Protein AF-0000000079810623 (afdb_homodimer)

Foldseek 3Di:
DPPFDDDPQLVCLQCPQPLLVVDDPVLNVLLQVQKTKDKDAAFAWPDAFQAQLFKKKFWRDAWKWWWDADPVGDIATADIHFRNDIDSCVCLVVVGTHHTTIGGHHTTMMMIHTSVSVVVSVVVDVRVVVSVVVVVVVVVVVVVVVVVCLVQPDLLLLLLVVVLVQCVRQWDADPVDRQKTWRNRQDDLVNSCRNSVHDSVVSVVSVVVCVVVVQWDDDVRTIMGRNNVVSVCRNVDSD/DPPFDDDPQLVCLQCPQPLLVVDDPVLNVLLQVQKTKDKDAAFAWPDAFQAQLFKKKFWRDAWKWWWDADPVGDIATADIHFRNDIDSCPCLVVVGTHHTTIGGHHTTMMMIHTSVSVVVSVVVDVRVVVSVVVVVVVVVVVVVVVVVCLVQPDLLLLLLVVVLVQCVRQWDADPVDRQKTWRNRQDDLVNSCRNSVHDSVVSVVSVVVCVVVVQWDDDVRTIMGRNNVVSVCRNVDSD

Solvent-accessible surface area (backbone atoms only — not comparable to full-atom values): 24388 Å² total; per-residue (Å²): 131,81,66,65,61,72,52,72,68,29,46,48,30,36,54,63,10,71,73,56,54,70,49,54,71,67,59,49,48,55,53,58,69,60,39,46,52,49,77,40,52,56,67,36,80,75,45,49,51,62,35,76,43,54,45,35,36,28,25,25,32,53,24,36,37,33,28,48,66,47,93,80,62,54,65,36,32,76,47,70,42,44,50,22,41,72,47,56,51,46,25,55,50,54,69,48,46,27,86,41,29,29,24,22,44,44,64,18,31,33,40,33,25,43,41,70,56,48,52,50,50,45,73,74,30,68,65,50,48,55,52,48,41,24,52,48,24,48,49,44,52,50,48,52,50,48,50,47,40,72,47,70,49,54,70,62,18,49,49,29,45,50,52,54,52,44,36,74,76,34,45,37,75,33,88,89,43,82,72,26,32,31,33,67,58,76,48,51,67,60,54,52,11,24,55,64,47,48,53,48,67,62,47,51,51,47,49,52,52,36,32,75,67,53,28,32,44,84,46,93,63,25,46,31,39,49,27,67,66,57,34,53,51,41,38,66,48,74,122,130,81,67,64,60,72,51,72,68,30,45,48,30,37,54,64,11,72,71,56,54,69,47,54,71,68,58,49,49,55,53,57,69,60,36,46,53,50,74,38,50,57,67,33,78,75,45,48,52,62,35,76,42,55,43,33,35,28,27,26,32,53,24,35,37,32,28,48,65,46,93,81,60,53,64,36,33,77,48,69,42,42,49,23,41,73,48,57,50,44,25,55,50,53,69,47,46,28,86,42,29,30,26,21,42,45,62,18,32,34,39,33,25,44,42,69,57,49,52,50,49,45,73,73,30,67,66,50,47,54,52,49,40,24,52,48,23,48,49,43,51,50,48,51,52,48,50,48,42,73,47,72,48,55,69,63,19,51,49,30,46,50,52,54,51,44,36,74,74,34,45,37,74,32,88,88,43,82,72,26,34,31,31,67,58,77,45,51,67,61,53,52,10,22,54,66,48,47,52,49,68,60,48,50,51,46,50,51,52,36,32,77,68,52,28,31,43,86,48,94,63,24,46,32,38,48,27,66,66,56,34,52,50,42,38,66,48,75,123

InterPro domains:
  IPR000595 Cyclic nucleotide-binding domain [PF00027] (38-125)
  IPR000595 Cyclic nucleotide-binding domain [PS50042] (19-139)
  IPR000595 Cyclic nucleotide-binding domain [SM00100] (19-140)
  IPR000595 Cyclic nucleotide-binding domain [cd00038] (19-133)
  IPR012318 Crp-type HTH domain [PF13545] (157-234)
  IPR012318 Crp-type HTH domain [PS51063] (153-229)
  IPR012318 Crp-type HTH domain [SM00419] (179-227)
  IPR014710 RmlC-like jelly roll fold [G3DSA:2.60.120.10] (11-145)
  IPR018490 Cyclic nucleotide-binding domain superfamily [SSF51206] (13-150)
  IPR036388 Winged helix-like DNA-binding domain superfamily [G3DSA:1.10.10.10] (155-235)
  IPR036390 Winged helix DNA-binding domain superfamily [SSF46785] (155-236)
  IPR050397 Global Transcriptional Regulators in Environmental Response [PTHR24567] (19-230)

Nearest PDB structures (foldseek):
  4cyd-assembly2_C  TM=9.429E-01  e=1.078E-21  Corynebacterium glutamicum
  4cyd-assembly2_A  TM=9.498E-01  e=2.636E-20  Corynebacterium glutamicum
  3i54-assembly1_A  TM=9.358E-01  e=3.989E-20  Mycobacterium tuberculosis
  4cyd-assembly1_D  TM=9.342E-01  e=3.807E-18  Corynebacterium glutamicum
  3h3z-assembly1_A  TM=6.905E-01  e=2.306E-13  Ruegeria pomeroyi DSS-3

Secondary structure (DSSP, 8-state):
---SS--HHHHHHHHH-HHHHTS-HHHHHHHHHTEEEEEE-TT-EEE-TTS---EEEEEEES-EEEEEE-TT--EEEEEEE-TT-EE--HHHHH-S---SEEEE-SSEEEEEEEHHHHHHHHHH-HHHHHHHHHHHHHHHHHHHHHHHHHHHS-HHHHHHHHHHHHHHHHEEE-SS-TT-EEE-S---HHHHHHHHTS-HHHHHHHHHHHHHTTSEEEETTEEEES-HHHHHHHHH---/---SS--HHHHHHHHH-HHHHTS-HHHHHHHHHTEEEEEE-TT-EEE-TTS---EEEEEEES-EEEEEE-TT--EEEEEEE-TT-EE--HHHHH-S---SEEEE-SSEEEEEEEHHHHHHHHHH-HHHHHHHHHHHHHHHHHHHHHHHHHHHS-HHHHHHHHHHHHHHHHEEE-SS-TT-EEE-S---HHHHHHHHTS-HHHHHHHHHHHHHTTSEEEETTEEEES-HHHHHHHHH---

Sequence (478 aa):
MDDPILTIDEREAINSGRWFSSLSPSLRHDILRCSYVKRFKDGALIAARGDPPEEWIACARGAVRVSSTSISGKQITLTYVEPGIWFGDVAIFDGDRRTHDAYAHGDTTILCVARADFKKILAQHSELYEAMLRLHARRIRQLFGLVEDLNTLPLRSRLAKQLLHLVRSYGVPSLSDGNEVRISLQLAQEELAQLLGASRQRVNQELKAMEREDAIRIEPGGLVIRDRDALMRISEANQMDDPILTIDEREAINSGRWFSSLSPSLRHDILRCSYVKRFKDGALIAARGDPPEEWIACARGAVRVSSTSISGKQITLTYVEPGIWFGDVAIFDGDRRTHDAYAHGDTTILCVARADFKKILAQHSELYEAMLRLHARRIRQLFGLVEDLNTLPLRSRLAKQLLHLVRSYGVPSLSDGNEVRISLQLAQEELAQLLGASRQRVNQELKAMEREDAIRIEPGGLVIRDRDALMRISEANQ

pLDDT: mean 92.79, std 8.14, range [42.75, 98.5]

Organism: NCBI:txid164759

Radius of gyration: 23.59 Å; Cα contacts (8 Å, |Δi|>4): 924; chains: 2; bounding box: 54×75×54 Å

Structure (mmCIF, N/CA/C/O backbone):
data_AF-0000000079810623-model_v1
#
loop_
_entity.id
_entity.type
_entity.pdbx_description
1 polymer 'Crp/Fnr family transcriptional regulator'
#
loop_
_atom_site.group_PDB
_atom_site.id
_atom_site.type_symbol
_atom_site.label_atom_id
_atom_site.label_alt_id
_atom_site.label_comp_id
_atom_site.label_asym_id
_atom_site.label_entity_id
_atom_site.label_seq_id
_atom_site.pdbx_PDB_ins_code
_atom_site.Cartn_x
_atom_site.Cartn_y
_atom_site.Cartn_z
_atom_site.occupancy
_atom_site.B_iso_or_equiv
_atom_site.auth_seq_id
_atom_site.auth_comp_id
_atom_site.auth_asym_id
_atom_site.auth_atom_id
_atom_site.pdbx_PDB_model_num
ATOM 1 N N . MET A 1 1 ? -6.605 24.266 29.266 1 42.75 1 MET A N 1
ATOM 2 C CA . MET A 1 1 ? -7.617 23.266 28.969 1 42.75 1 MET A CA 1
ATOM 3 C C . MET A 1 1 ? -7.965 23.25 27.484 1 42.75 1 MET A C 1
ATOM 5 O O . MET A 1 1 ? -8.43 24.25 26.953 1 42.75 1 MET A O 1
ATOM 9 N N . ASP A 1 2 ? -7.426 22.344 26.594 1 59.91 2 ASP A N 1
ATOM 10 C CA . ASP A 1 2 ? -7.484 22.484 25.141 1 59.91 2 ASP A CA 1
ATOM 11 C C . ASP A 1 2 ? -8.922 22.469 24.656 1 59.91 2 ASP A C 1
ATOM 13 O O . ASP A 1 2 ? -9.766 21.75 25.203 1 59.91 2 ASP A O 1
ATOM 17 N N . ASP A 1 3 ? -9.328 23.531 24.094 1 68.31 3 ASP A N 1
ATOM 18 C CA . ASP A 1 3 ? -10.68 23.703 23.562 1 68.31 3 ASP A CA 1
ATOM 19 C C . ASP A 1 3 ? -11.18 22.438 22.891 1 68.31 3 ASP A C 1
ATOM 21 O O . ASP A 1 3 ? -10.516 21.906 22 1 68.31 3 ASP A O 1
ATOM 25 N N . PRO A 1 4 ? -12.219 21.922 23.453 1 82.19 4 PRO A N 1
ATOM 26 C CA . PRO A 1 4 ? -12.75 20.641 22.969 1 82.19 4 PRO A CA 1
ATOM 27 C C . PRO A 1 4 ? -13.406 20.766 21.594 1 82.19 4 PRO A C 1
ATOM 29 O O . PRO A 1 4 ? -13.836 19.75 21.031 1 82.19 4 PRO A O 1
ATOM 32 N N . ILE A 1 5 ? -13.406 22.031 21.094 1 90.44 5 ILE A N 1
ATOM 33 C CA . ILE A 1 5 ? -14.094 22.219 19.828 1 90.44 5 ILE A CA 1
ATOM 34 C C . ILE A 1 5 ? -13.102 22.703 18.766 1 90.44 5 ILE A C 1
ATOM 36 O O . ILE A 1 5 ? -12.133 23.391 19.094 1 90.44 5 ILE A O 1
ATOM 40 N N . LEU A 1 6 ? -13.344 22.422 17.578 1 95.62 6 LEU A N 1
ATOM 41 C CA . LEU A 1 6 ? -12.516 22.875 16.469 1 95.62 6 LEU A CA 1
ATOM 42 C C . LEU A 1 6 ? -12.672 24.375 16.266 1 95.62 6 LEU A C 1
ATOM 44 O O . LEU A 1 6 ? -13.781 24.906 16.375 1 95.62 6 LEU A O 1
ATOM 48 N N . THR A 1 7 ? -11.586 25.062 16.047 1 96.38 7 THR A N 1
ATOM 49 C CA . THR A 1 7 ? -11.703 26.422 15.539 1 96.38 7 THR A CA 1
ATOM 50 C C . THR A 1 7 ? -12.359 26.438 14.164 1 96.38 7 THR A C 1
ATOM 52 O O . THR A 1 7 ? -12.547 25.375 13.547 1 96.38 7 THR A O 1
ATOM 55 N N . ILE A 1 8 ? -12.797 27.578 13.711 1 96.12 8 ILE A N 1
ATOM 56 C CA . ILE A 1 8 ? -13.445 27.734 12.406 1 96.12 8 ILE A CA 1
ATOM 57 C C . ILE A 1 8 ? -12.523 27.203 11.312 1 96.12 8 ILE A C 1
ATOM 59 O O . ILE A 1 8 ? -12.961 26.453 10.43 1 96.12 8 ILE A O 1
ATOM 63 N N . ASP A 1 9 ? -11.203 27.547 11.375 1 96.38 9 ASP A N 1
ATOM 64 C CA . ASP A 1 9 ? -10.227 27.125 10.375 1 96.38 9 ASP A CA 1
ATOM 6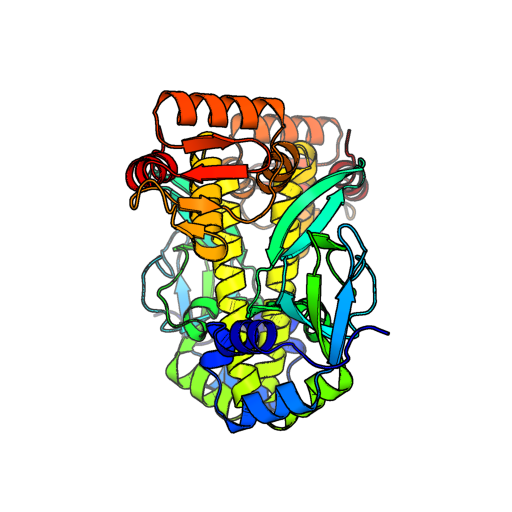5 C C . ASP A 1 9 ? -10.039 25.609 10.406 1 96.38 9 ASP A C 1
ATOM 67 O O . ASP A 1 9 ? -9.914 24.969 9.352 1 96.38 9 ASP A O 1
ATOM 71 N N . GLU A 1 10 ? -9.984 25.062 11.555 1 97.19 10 GLU A N 1
ATOM 72 C CA . GLU A 1 10 ? -9.828 23.609 11.711 1 97.19 10 GLU A CA 1
ATOM 73 C C . GLU A 1 10 ? -11.031 22.859 11.141 1 97.19 10 GLU A C 1
ATOM 75 O O . GLU A 1 10 ? -10.867 21.859 10.453 1 97.19 10 GLU A O 1
ATOM 80 N N . ARG A 1 11 ? -12.195 23.359 11.461 1 97.25 11 ARG A N 1
ATOM 81 C CA . ARG A 1 11 ? -13.422 22.781 10.938 1 97.25 11 ARG A CA 1
ATOM 82 C C . ARG A 1 11 ? -13.469 22.859 9.414 1 97.25 11 ARG A C 1
ATOM 84 O O . ARG A 1 11 ? -13.891 21.922 8.75 1 97.25 11 ARG A O 1
ATOM 91 N N . GLU A 1 12 ? -13.117 24 8.906 1 97.25 12 GLU A N 1
ATOM 92 C CA . GLU A 1 12 ? -13.078 24.172 7.457 1 97.25 12 GLU A CA 1
ATOM 93 C C . GLU A 1 12 ? -12.102 23.203 6.805 1 97.25 12 GLU A C 1
ATOM 95 O O . GLU A 1 12 ? -12.383 22.672 5.727 1 97.25 12 GLU A O 1
ATOM 100 N N . ALA A 1 13 ? -10.961 22.969 7.422 1 96.44 13 ALA A N 1
ATOM 101 C CA . ALA A 1 13 ? -9.992 22 6.91 1 96.44 13 ALA A CA 1
ATOM 102 C C . ALA A 1 13 ? -10.602 20.609 6.812 1 96.44 13 ALA A C 1
ATOM 104 O O . ALA A 1 13 ? -10.43 19.922 5.805 1 96.44 13 ALA A O 1
ATOM 105 N N . ILE A 1 14 ? -11.352 20.219 7.844 1 97.69 14 ILE A N 1
ATOM 106 C CA . ILE A 1 14 ? -12 18.906 7.859 1 97.69 14 ILE A CA 1
ATOM 107 C C . ILE A 1 14 ? -13.062 18.844 6.762 1 97.69 14 ILE A C 1
ATOM 109 O O . ILE A 1 14 ? -13.086 17.906 5.961 1 97.69 14 ILE A O 1
ATOM 113 N N . ASN A 1 15 ? -13.883 19.891 6.672 1 97.69 15 ASN A N 1
ATOM 114 C CA . ASN A 1 15 ? -15.016 19.922 5.758 1 97.69 15 ASN A CA 1
ATOM 115 C C . ASN A 1 15 ? -14.562 19.969 4.305 1 97.69 15 ASN A C 1
ATOM 117 O O . ASN A 1 15 ? -15.25 19.453 3.416 1 97.69 15 ASN A O 1
ATOM 121 N N . SER A 1 16 ? -13.43 20.531 4.109 1 96.19 16 SER A N 1
ATOM 122 C CA . SER A 1 16 ? -12.961 20.734 2.742 1 96.19 16 SER A CA 1
ATOM 123 C C . SER A 1 16 ? -12.125 19.562 2.256 1 96.19 16 SER A C 1
ATOM 125 O O . SER A 1 16 ? -11.758 19.5 1.082 1 96.19 16 SER A O 1
ATOM 127 N N . GLY A 1 17 ? -11.805 18.625 3.189 1 95.75 17 GLY A N 1
ATOM 128 C CA . GLY A 1 17 ? -11.078 17.453 2.744 1 95.75 17 GLY A CA 1
ATOM 129 C C . GLY A 1 17 ? -11.789 16.703 1.637 1 95.75 17 GLY A C 1
ATOM 130 O O . GLY A 1 17 ? -13 16.469 1.71 1 95.75 17 GLY A O 1
ATOM 131 N N . ARG A 1 18 ? -11.055 16.297 0.661 1 94.44 18 ARG A N 1
ATOM 132 C CA . ARG A 1 18 ? -11.625 15.727 -0.554 1 94.44 18 ARG A CA 1
ATOM 133 C C . ARG A 1 18 ? -12.516 14.523 -0.231 1 94.44 18 ARG A C 1
ATOM 135 O O . ARG A 1 18 ? -13.641 14.43 -0.728 1 94.44 18 ARG A O 1
ATOM 142 N N . TRP A 1 19 ? -12.031 13.641 0.556 1 97 19 TRP A N 1
ATOM 143 C CA . TRP A 1 19 ? -12.789 12.453 0.917 1 97 19 TRP A CA 1
ATOM 144 C C . TRP A 1 19 ? -14.016 12.82 1.742 1 97 19 TRP A C 1
ATOM 146 O O . TRP A 1 19 ? -15.133 12.398 1.428 1 97 19 TRP A O 1
ATOM 156 N N . PHE A 1 20 ? -13.867 13.641 2.779 1 98.19 20 PHE A N 1
ATOM 157 C CA . PHE A 1 20 ? -14.938 13.977 3.711 1 98.19 20 PHE A CA 1
ATOM 158 C C . PHE A 1 20 ? -16.047 14.766 3.008 1 98.19 20 PHE A C 1
ATOM 160 O O . PHE A 1 20 ? -17.234 14.516 3.238 1 98.19 20 PHE A O 1
ATOM 167 N N . SER A 1 21 ? -15.648 15.68 2.119 1 97.88 21 SER A N 1
ATOM 168 C CA . SER A 1 21 ? -16.609 16.531 1.428 1 97.88 21 SER A CA 1
ATOM 169 C C . SER A 1 21 ? -17.438 15.727 0.434 1 97.88 21 SER A C 1
ATOM 171 O O . SER A 1 21 ? -18.484 16.203 -0.042 1 97.88 21 SER A O 1
ATOM 173 N N . SER 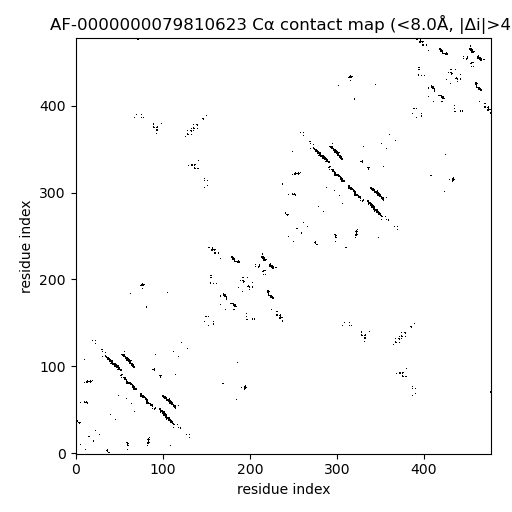A 1 22 ? -16.969 14.539 0.065 1 97.5 22 SER A N 1
ATOM 174 C CA . SER A 1 22 ? -17.688 13.703 -0.888 1 97.5 22 SER A CA 1
ATOM 175 C C . SER A 1 22 ? -18.812 12.922 -0.204 1 97.5 22 SER A C 1
ATOM 177 O O . SER A 1 22 ? -19.656 12.328 -0.873 1 97.5 22 SER A O 1
ATOM 179 N N . LEU A 1 23 ? -18.875 12.867 1.112 1 98.19 23 LEU A N 1
ATOM 180 C CA . LEU A 1 23 ? -19.859 12.102 1.866 1 98.19 23 LEU A CA 1
ATOM 181 C C . LEU A 1 23 ? -21.188 12.844 1.938 1 98.19 23 LEU A C 1
ATOM 183 O O . LEU A 1 23 ? -21.219 14.07 1.818 1 98.19 23 LEU A O 1
ATOM 187 N N . SER A 1 24 ? -22.266 12.156 2.119 1 98.31 24 SER A N 1
ATOM 188 C CA . SER A 1 24 ? -23.578 12.773 2.291 1 98.31 24 SER A CA 1
ATOM 189 C C . SER A 1 24 ? -23.609 13.633 3.547 1 98.31 24 SER A C 1
ATOM 191 O O . SER A 1 24 ? -22.891 13.375 4.512 1 98.31 24 SER A O 1
ATOM 193 N N . PRO A 1 25 ? -24.469 14.648 3.553 1 97.88 25 PRO A N 1
ATOM 194 C CA . PRO A 1 25 ? -24.594 15.516 4.727 1 97.88 25 PRO A CA 1
ATOM 195 C C . PRO A 1 25 ? -24.953 14.742 5.996 1 97.88 25 PRO A C 1
ATOM 197 O O . PRO A 1 25 ? -24.438 15.047 7.074 1 97.88 25 PRO A O 1
ATOM 200 N N . SER A 1 26 ? -25.766 13.75 5.895 1 98.12 26 SER A N 1
ATOM 201 C CA . SER A 1 26 ? -26.172 12.961 7.051 1 98.12 26 SER A CA 1
ATOM 202 C C . SER A 1 26 ? -25 12.195 7.645 1 98.12 26 SER A C 1
ATOM 204 O O . SER A 1 26 ? -24.812 12.164 8.859 1 98.12 26 SER A O 1
ATOM 206 N N . LEU A 1 27 ? -24.219 11.562 6.82 1 98.38 27 LEU A N 1
ATOM 207 C CA . LEU A 1 27 ? -23.047 10.812 7.281 1 98.38 27 LEU A CA 1
ATOM 208 C C . LEU A 1 27 ? -22.016 11.75 7.902 1 98.38 27 LEU A C 1
ATOM 210 O O . LEU A 1 27 ? -21.484 11.469 8.984 1 98.38 27 LEU A O 1
ATOM 214 N N . ARG A 1 28 ? -21.719 12.914 7.25 1 98.31 28 ARG A N 1
ATOM 215 C CA . ARG A 1 28 ? -20.781 13.891 7.805 1 98.31 28 ARG A CA 1
ATOM 216 C C . ARG A 1 28 ? -21.234 14.352 9.188 1 98.31 28 ARG A C 1
ATOM 218 O O . ARG A 1 28 ? -20.422 14.469 10.102 1 98.31 28 ARG A O 1
ATOM 225 N N . HIS A 1 29 ? -22.531 14.594 9.258 1 97.69 29 HIS A N 1
ATOM 226 C CA . HIS A 1 29 ? -23.094 15.031 10.531 1 97.69 29 HIS A CA 1
ATOM 227 C C . HIS A 1 29 ? -22.859 13.992 11.625 1 97.69 29 HIS A C 1
ATOM 229 O O . HIS A 1 29 ? -22.422 14.328 12.719 1 97.69 29 HIS A O 1
ATOM 235 N N . ASP A 1 30 ? -23.109 12.719 11.391 1 98.12 30 ASP A N 1
ATOM 236 C CA . ASP A 1 30 ? -22.969 11.664 12.383 1 98.12 30 ASP A CA 1
ATOM 237 C C . ASP A 1 30 ? -21.516 11.461 12.773 1 98.12 30 ASP A C 1
ATOM 239 O O . ASP A 1 30 ? -21.203 11.211 13.945 1 98.12 30 ASP A O 1
ATOM 243 N N . ILE A 1 31 ? -20.594 11.586 11.797 1 98.31 31 ILE A N 1
ATOM 244 C CA . ILE A 1 31 ? -19.172 11.461 12.094 1 98.31 31 ILE A CA 1
ATOM 245 C C . ILE A 1 31 ? -18.75 12.578 13.039 1 98.31 31 ILE A C 1
ATOM 247 O O . ILE A 1 31 ? -18.125 12.328 14.07 1 98.31 31 ILE A O 1
ATOM 251 N N . LEU A 1 32 ? -19.109 13.789 12.695 1 97.56 32 LEU A N 1
ATOM 252 C CA . LEU A 1 32 ? -18.703 14.938 13.492 1 97.56 32 LEU A CA 1
ATOM 253 C C . LEU A 1 32 ? -19.344 14.898 14.875 1 97.56 32 LEU A C 1
ATOM 255 O O . LEU A 1 32 ? -18.719 15.266 15.875 1 97.56 32 LEU A O 1
ATOM 259 N N . ARG A 1 33 ? -20.562 14.453 14.914 1 96.69 33 ARG A N 1
ATOM 260 C CA . ARG A 1 33 ? -21.281 14.367 16.172 1 96.69 33 ARG A CA 1
ATOM 261 C C . ARG A 1 33 ? -20.578 13.422 17.141 1 96.69 33 ARG A C 1
ATOM 263 O O . ARG A 1 33 ? -20.562 13.656 18.359 1 96.69 33 ARG A O 1
ATOM 270 N N . CYS A 1 34 ? -19.953 12.375 16.688 1 97.12 34 CYS A N 1
ATOM 271 C CA . CYS A 1 34 ? -19.312 11.352 17.516 1 97.12 34 CYS A CA 1
ATOM 272 C C . CYS A 1 34 ? -17.844 11.672 17.734 1 97.12 34 CYS A C 1
ATOM 274 O O . CYS A 1 34 ? -17.125 10.914 18.391 1 97.12 34 CYS A O 1
ATOM 276 N N . SER A 1 35 ? -17.391 12.758 17.156 1 97.75 35 SER A N 1
ATOM 277 C CA . SER A 1 35 ? -15.961 13.055 17.188 1 97.75 35 SER A CA 1
ATOM 278 C C . SER A 1 35 ? -15.602 13.914 18.391 1 97.75 35 SER A C 1
ATOM 280 O O . SER A 1 35 ? -16.469 14.562 18.984 1 97.75 35 SER A O 1
ATOM 282 N N . TYR A 1 36 ? -14.344 13.922 18.797 1 98.12 36 TYR A N 1
ATOM 283 C CA . TYR A 1 36 ? -13.789 14.805 19.828 1 98.12 36 TYR A CA 1
ATOM 284 C C . TYR A 1 3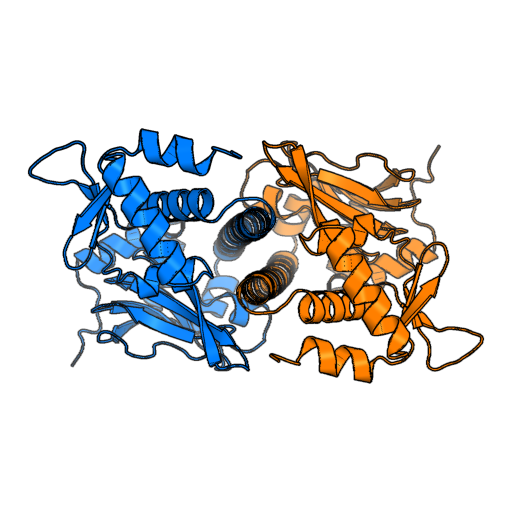6 ? -12.391 15.273 19.453 1 98.12 36 TYR A C 1
ATOM 286 O O . TYR A 1 36 ? -11.727 14.648 18.609 1 98.12 36 TYR A O 1
ATOM 294 N N . VAL A 1 37 ? -11.953 16.375 20.078 1 98.25 37 VAL A N 1
ATOM 295 C CA . VAL A 1 37 ? -10.75 17.078 19.625 1 98.25 37 VAL A CA 1
ATOM 296 C C . VAL A 1 37 ? -9.602 16.797 20.594 1 98.25 37 VAL A C 1
ATOM 298 O O . VAL A 1 37 ? -9.789 16.766 21.812 1 98.25 37 VAL A O 1
ATOM 301 N N . LYS A 1 38 ? -8.422 16.516 20.047 1 98.25 38 LYS A N 1
ATOM 302 C CA . LYS A 1 38 ? -7.164 16.469 20.781 1 98.25 38 LYS A CA 1
ATOM 303 C C . LYS A 1 38 ? -6.125 17.406 20.172 1 98.25 38 LYS A C 1
ATOM 305 O O . LYS A 1 38 ? -6.078 17.578 18.953 1 98.25 38 LYS A O 1
ATOM 310 N N . ARG A 1 39 ? -5.344 18.016 20.984 1 98.25 39 ARG A N 1
ATOM 311 C CA . ARG A 1 39 ? -4.301 18.922 20.531 1 98.25 39 ARG A CA 1
ATOM 312 C C . ARG A 1 39 ? -2.938 18.516 21.078 1 98.25 39 ARG A C 1
ATOM 314 O O . ARG A 1 39 ? -2.83 18.062 22.219 1 98.25 39 ARG A O 1
ATOM 321 N N . PHE A 1 40 ? -1.943 18.641 20.281 1 98.06 40 PHE A N 1
ATOM 322 C CA . PHE A 1 40 ? -0.584 18.219 20.594 1 98.06 40 PHE A CA 1
ATOM 323 C C . PHE A 1 40 ? 0.421 19.312 20.234 1 98.06 40 PHE A C 1
ATOM 325 O O . PHE A 1 40 ? 0.273 19.984 19.219 1 98.06 40 PHE A O 1
ATOM 332 N N . LYS A 1 41 ? 1.408 19.406 21.062 1 97.75 41 LYS A N 1
ATOM 333 C CA . LYS A 1 41 ? 2.547 20.25 20.719 1 97.75 41 LYS A CA 1
ATOM 334 C C . LYS A 1 41 ? 3.479 19.547 19.734 1 97.75 41 LYS A C 1
ATOM 336 O O . LYS A 1 41 ? 3.42 18.328 19.594 1 97.75 41 LYS A O 1
ATOM 341 N N . ASP A 1 42 ? 4.301 20.281 19.172 1 96.19 42 ASP A N 1
ATOM 342 C CA . ASP A 1 42 ? 5.277 19.734 18.234 1 96.19 42 ASP A CA 1
ATOM 343 C C . ASP A 1 42 ? 6.074 18.594 18.859 1 96.19 42 ASP A C 1
ATOM 345 O O . ASP A 1 42 ? 6.52 18.703 20 1 96.19 42 ASP A O 1
ATOM 349 N N . GLY A 1 43 ? 6.121 17.562 18.062 1 95.75 43 GLY A N 1
ATOM 350 C CA . GLY A 1 43 ? 6.973 16.469 18.469 1 95.75 43 GLY A CA 1
ATOM 351 C C . GLY A 1 43 ? 6.273 15.477 19.391 1 95.75 43 GLY A C 1
ATOM 352 O O . GLY A 1 43 ? 6.793 14.391 19.656 1 95.75 43 GLY A O 1
ATOM 353 N N . ALA A 1 44 ? 5.105 15.812 19.859 1 98.06 44 ALA A N 1
ATOM 354 C CA . ALA A 1 44 ? 4.391 14.938 20.781 1 98.06 44 ALA A CA 1
ATOM 355 C C . ALA A 1 44 ? 3.922 13.664 20.078 1 98.06 44 ALA A C 1
ATOM 357 O O . ALA A 1 44 ? 3.523 13.695 18.922 1 98.06 44 ALA A O 1
ATOM 358 N N . LEU A 1 45 ? 3.891 12.555 20.812 1 98.06 45 LEU A N 1
ATOM 359 C CA . LEU A 1 45 ? 3.398 11.273 20.312 1 98.06 45 LEU A CA 1
ATOM 360 C C . LEU A 1 45 ? 1.873 11.25 20.312 1 98.06 45 LEU A C 1
ATOM 362 O O . LEU A 1 45 ? 1.237 11.477 21.344 1 98.06 45 LEU A O 1
ATOM 366 N N . ILE A 1 46 ? 1.337 11.016 19.188 1 98.06 46 ILE A N 1
ATOM 367 C CA . ILE A 1 46 ? -0.109 10.914 19.016 1 98.06 46 ILE A CA 1
ATOM 368 C C . ILE A 1 46 ? -0.545 9.461 19.188 1 98.06 46 ILE A C 1
ATOM 370 O O . ILE A 1 46 ? -1.548 9.18 19.859 1 98.06 46 ILE A O 1
ATOM 374 N N . ALA A 1 47 ? 0.148 8.547 18.578 1 97.5 47 ALA A N 1
ATOM 375 C CA . ALA A 1 47 ? -0.077 7.105 18.656 1 97.5 47 ALA A CA 1
ATOM 376 C C . ALA A 1 47 ? 1.218 6.332 18.406 1 97.5 47 ALA A C 1
ATOM 378 O O . ALA A 1 47 ? 2.068 6.766 17.625 1 97.5 47 ALA A O 1
ATOM 379 N N . ALA A 1 48 ? 1.314 5.176 19.047 1 97 48 ALA A N 1
ATOM 380 C CA . ALA A 1 48 ? 2.531 4.375 18.906 1 97 48 ALA A CA 1
ATOM 381 C C . ALA A 1 48 ? 2.258 3.086 18.141 1 97 48 ALA A C 1
ATOM 383 O O . ALA A 1 48 ? 1.194 2.479 18.297 1 97 48 ALA A O 1
ATOM 384 N N . ARG A 1 49 ? 3.234 2.756 17.391 1 95.19 49 ARG A N 1
ATOM 385 C CA . ARG A 1 49 ? 3.195 1.41 16.828 1 95.19 49 ARG A CA 1
ATOM 386 C C . ARG A 1 49 ? 2.955 0.37 17.906 1 95.19 49 ARG A C 1
ATOM 388 O O . ARG A 1 49 ? 3.568 0.429 18.984 1 95.19 49 ARG A O 1
ATOM 395 N N . GLY A 1 50 ? 2.035 -0.573 17.594 1 96.5 50 GLY A N 1
ATOM 396 C CA . GLY A 1 50 ? 1.758 -1.625 18.562 1 96.5 50 GLY A CA 1
ATOM 397 C C . GLY A 1 50 ? 0.588 -1.308 19.469 1 96.5 50 GLY A C 1
ATOM 398 O O . GLY A 1 50 ? 0.059 -2.195 20.141 1 96.5 50 GLY A O 1
ATOM 399 N N . ASP A 1 51 ? 0.198 -0.079 19.578 1 97.12 51 ASP A N 1
ATOM 400 C CA . ASP A 1 51 ? -0.973 0.297 20.359 1 97.12 51 ASP A CA 1
ATOM 401 C C . ASP A 1 51 ? -2.242 -0.335 19.797 1 97.12 51 ASP A C 1
ATOM 403 O O . ASP A 1 51 ? -2.326 -0.604 18.594 1 97.12 51 ASP A O 1
ATOM 407 N N . PRO A 1 52 ? -3.234 -0.625 20.672 1 97.81 52 PRO A N 1
ATOM 408 C CA . PRO A 1 52 ? -4.555 -0.955 20.125 1 97.81 52 PRO A CA 1
ATOM 409 C C . PRO A 1 52 ? -5.168 0.197 19.328 1 97.81 52 PRO A C 1
ATOM 411 O O . PRO A 1 52 ? -5.008 1.362 19.703 1 97.81 52 PRO A O 1
ATOM 414 N N . PRO A 1 53 ? -5.793 -0.104 18.25 1 97.19 53 PRO A N 1
ATOM 415 C CA . PRO A 1 53 ? -6.406 0.942 17.422 1 97.19 53 PRO A CA 1
ATOM 416 C C . PRO A 1 53 ? -7.719 1.456 18.016 1 97.19 53 PRO A C 1
ATOM 418 O O . PRO A 1 53 ? -8.797 1.138 17.5 1 97.19 53 PRO A O 1
ATOM 421 N N . GLU A 1 54 ? -7.738 2.363 18.891 1 97.69 54 GLU A N 1
ATOM 422 C CA . GLU A 1 54 ? -8.914 2.768 19.656 1 97.69 54 GLU A CA 1
ATOM 423 C C . GLU A 1 54 ? -9.594 3.982 19.016 1 97.69 54 GLU A C 1
ATOM 425 O O . GLU A 1 54 ? -10.719 4.328 19.375 1 97.69 54 GLU A O 1
ATOM 430 N N . GLU A 1 55 ? -8.883 4.594 18.094 1 97.69 55 GLU A N 1
ATOM 431 C CA . GLU A 1 55 ? -9.43 5.82 17.516 1 97.69 55 GLU A CA 1
ATOM 432 C C . GLU A 1 55 ? -9.203 5.883 16.016 1 97.69 55 GLU A C 1
ATOM 434 O O . GLU A 1 55 ? -8.148 5.477 15.523 1 97.69 55 GLU A O 1
ATOM 439 N N . TRP A 1 56 ? -10.219 6.277 15.289 1 98.44 56 TRP A N 1
ATOM 440 C CA . TRP A 1 56 ? -10.117 6.797 13.93 1 98.44 56 TRP A CA 1
ATOM 441 C C . TRP A 1 56 ? -9.836 8.297 13.938 1 98.44 56 TRP A C 1
ATOM 443 O O . TRP A 1 56 ? -10.43 9.039 14.727 1 98.44 56 TRP A O 1
ATOM 453 N N . ILE A 1 57 ? -8.906 8.773 13.109 1 98.44 57 ILE A N 1
ATOM 454 C CA . ILE A 1 57 ? -8.344 10.094 13.359 1 98.44 57 ILE A CA 1
ATOM 455 C C . ILE A 1 57 ? -8.359 10.914 12.078 1 98.44 57 ILE A C 1
ATOM 457 O O . ILE A 1 57 ? -8.156 10.383 10.984 1 98.44 57 ILE A O 1
ATOM 461 N N . ALA A 1 58 ? -8.547 12.172 12.203 1 98.5 58 ALA A N 1
ATOM 462 C CA . ALA A 1 58 ? -8.344 13.141 11.125 1 98.5 58 ALA A CA 1
ATOM 463 C C . ALA A 1 58 ? -7.465 14.297 11.594 1 98.5 58 ALA A C 1
ATOM 465 O O . ALA A 1 58 ? -7.594 14.766 12.727 1 98.5 58 ALA A O 1
ATOM 466 N N . CYS A 1 59 ? -6.617 14.727 10.734 1 98.44 59 CYS A N 1
ATOM 467 C CA . CYS A 1 59 ? -5.836 15.922 11.039 1 98.44 59 CYS A CA 1
ATOM 468 C C . CYS A 1 59 ? -6.633 17.188 10.75 1 98.44 59 CYS A C 1
ATOM 470 O O . CYS A 1 59 ? -7.195 17.344 9.664 1 98.44 59 CYS A O 1
ATOM 472 N N . ALA A 1 60 ? -6.676 18.062 11.68 1 98.12 60 ALA A N 1
ATOM 473 C CA . ALA A 1 60 ? -7.441 19.297 11.508 1 98.12 60 ALA A CA 1
ATOM 474 C C . ALA A 1 60 ? -6.52 20.5 11.367 1 98.12 60 ALA A C 1
ATOM 476 O O . ALA A 1 60 ? -6.898 21.516 10.766 1 98.12 60 ALA A O 1
ATOM 477 N N . ARG A 1 61 ? -5.383 20.422 11.922 1 96.88 61 ARG A N 1
ATOM 478 C CA . ARG A 1 61 ? -4.363 21.469 11.883 1 96.88 61 ARG A CA 1
ATOM 479 C C . ARG A 1 61 ? -2.967 20.875 12.055 1 96.88 61 ARG A C 1
ATOM 481 O O . ARG A 1 61 ? -2.787 19.906 12.789 1 96.88 61 ARG A O 1
ATOM 488 N N . GLY A 1 62 ? -1.987 21.641 11.438 1 95.88 62 GLY A N 1
ATOM 489 C CA . GLY A 1 62 ? -0.625 21.141 11.531 1 95.88 62 GLY A CA 1
ATOM 490 C C . GLY A 1 62 ? -0.355 19.969 10.609 1 95.88 62 GLY A C 1
ATOM 491 O O . GLY A 1 62 ? -0.69 20.016 9.422 1 95.88 62 GLY A O 1
ATOM 492 N N . ALA A 1 63 ? 0.343 18.953 11.148 1 96.62 63 ALA A N 1
ATOM 493 C CA . ALA A 1 63 ? 0.647 17.75 10.398 1 96.62 63 ALA A CA 1
ATOM 494 C C . ALA A 1 63 ? 0.953 16.578 11.336 1 96.62 63 ALA A C 1
ATOM 496 O O . ALA A 1 63 ? 1.398 16.781 12.469 1 96.62 63 ALA A O 1
ATOM 497 N N . VAL A 1 64 ? 0.623 15.484 10.898 1 97.56 64 VAL A N 1
ATOM 498 C CA . VAL A 1 64 ? 0.978 14.273 11.625 1 97.56 64 VAL A CA 1
ATOM 499 C C . VAL A 1 64 ? 2.047 13.5 10.852 1 97.56 64 VAL A C 1
ATOM 501 O O . VAL A 1 64 ? 1.832 13.109 9.703 1 97.56 64 VAL A O 1
ATOM 504 N N . ARG A 1 65 ? 3.174 13.312 11.461 1 96.19 65 ARG A N 1
ATOM 505 C CA . ARG A 1 65 ? 4.242 12.516 10.859 1 96.19 65 ARG A CA 1
ATOM 506 C C . ARG A 1 65 ? 4.059 11.031 11.172 1 96.19 65 ARG A C 1
ATOM 508 O O . ARG A 1 65 ? 4.074 10.633 12.344 1 96.19 65 ARG A O 1
ATOM 515 N N . VAL A 1 66 ? 3.863 10.273 10.164 1 96.38 66 VAL A N 1
ATOM 516 C CA . VAL A 1 66 ? 3.779 8.82 10.289 1 96.38 66 VAL A CA 1
ATOM 517 C C . VAL A 1 66 ? 5.145 8.195 10.008 1 96.38 66 VAL A C 1
ATOM 519 O O . VAL A 1 66 ? 5.695 8.367 8.914 1 96.38 66 VAL A O 1
ATOM 522 N N . SER A 1 67 ? 5.648 7.449 10.977 1 95.06 67 SER A N 1
ATOM 523 C CA . SER A 1 67 ? 7.023 6.984 10.844 1 95.06 67 SER A CA 1
ATOM 524 C C . SER A 1 67 ? 7.191 5.59 11.438 1 95.06 67 SER A C 1
ATOM 526 O O . SER A 1 67 ? 6.285 5.074 12.094 1 95.06 67 SER A O 1
ATOM 528 N N . SER A 1 68 ? 8.242 5.012 11.062 1 91.31 68 SER A N 1
ATOM 529 C CA . SER A 1 68 ? 8.664 3.721 11.594 1 91.31 68 SER A CA 1
ATOM 530 C C . SER A 1 68 ? 10.156 3.719 11.914 1 91.31 68 SER A C 1
ATOM 532 O O . SER A 1 68 ? 10.922 4.5 11.336 1 91.31 68 SER A O 1
ATOM 534 N N . THR A 1 69 ? 10.469 2.939 12.898 1 85.12 69 THR A N 1
ATOM 535 C CA . THR A 1 69 ? 11.867 2.732 13.258 1 85.12 69 THR A CA 1
ATOM 536 C C . THR A 1 69 ? 12.266 1.271 13.07 1 85.12 69 THR A C 1
ATOM 538 O O . THR A 1 69 ? 11.578 0.37 13.555 1 85.12 69 THR A O 1
ATOM 541 N N . SER A 1 70 ? 13.312 1.068 12.32 1 78.12 70 SER A N 1
ATOM 542 C CA . SER A 1 70 ? 13.789 -0.293 12.102 1 78.12 70 SER A CA 1
ATOM 543 C C . SER A 1 70 ? 14.422 -0.87 13.367 1 78.12 70 SER A C 1
ATOM 545 O O . SER A 1 70 ? 14.602 -0.158 14.352 1 78.12 70 SER A O 1
ATOM 547 N N . ILE A 1 71 ? 14.766 -2.137 13.25 1 73.19 71 ILE A N 1
ATOM 548 C CA . ILE A 1 71 ? 15.422 -2.824 14.359 1 73.19 71 ILE A CA 1
ATOM 549 C C . ILE A 1 71 ? 16.797 -2.209 14.602 1 73.19 71 ILE A C 1
ATOM 551 O O . ILE A 1 71 ? 17.234 -2.107 15.75 1 73.19 71 ILE A O 1
ATOM 555 N N . SER A 1 72 ? 17.422 -1.755 13.555 1 75.56 72 SER A N 1
ATOM 556 C CA . SER A 1 72 ? 18.75 -1.156 13.664 1 75.56 72 SER A CA 1
ATOM 557 C C . SER A 1 72 ? 18.672 0.267 14.211 1 75.56 72 SER A C 1
ATOM 559 O O . SER A 1 72 ? 19.703 0.897 14.469 1 75.56 72 SER A O 1
ATOM 561 N N . GLY A 1 73 ? 17.438 0.785 14.328 1 79.25 73 GLY A N 1
ATOM 562 C CA . GLY A 1 73 ? 17.266 2.121 14.875 1 79.25 73 GLY A CA 1
ATOM 563 C C . GLY A 1 73 ? 17.094 3.182 13.805 1 79.25 73 GLY A C 1
ATOM 564 O O . GLY A 1 73 ? 16.891 4.359 14.117 1 79.25 73 GLY A O 1
ATOM 565 N N . LYS A 1 74 ? 17.172 2.719 12.609 1 81.25 74 LYS A N 1
ATOM 566 C CA . LYS A 1 74 ? 16.969 3.676 11.523 1 81.25 74 LYS A CA 1
ATOM 567 C C . LYS A 1 74 ? 15.508 4.105 11.445 1 81.25 74 LYS A C 1
ATOM 569 O O . LYS A 1 74 ? 14.609 3.266 11.398 1 81.25 74 LYS A O 1
ATOM 574 N N . GLN A 1 75 ? 15.336 5.461 11.469 1 84.19 75 GLN A N 1
ATOM 575 C CA . GLN A 1 75 ? 13.984 6.004 11.398 1 84.19 75 GLN A CA 1
ATOM 576 C C . GLN A 1 75 ? 13.617 6.371 9.961 1 84.19 75 GLN A C 1
ATOM 578 O O . GLN A 1 75 ? 14.438 6.922 9.227 1 84.19 75 GLN A O 1
ATOM 583 N N . ILE A 1 76 ? 12.438 6.008 9.594 1 89.94 76 ILE A N 1
ATOM 584 C CA . ILE A 1 76 ? 11.922 6.422 8.289 1 89.94 76 ILE A CA 1
ATOM 585 C C . ILE A 1 76 ? 10.57 7.113 8.469 1 89.94 76 ILE A C 1
ATOM 587 O O . ILE A 1 76 ? 9.789 6.75 9.352 1 89.94 76 ILE A O 1
ATOM 591 N N . THR A 1 77 ? 10.398 8.148 7.695 1 93.94 77 THR A N 1
ATOM 592 C CA . THR A 1 77 ? 9.086 8.781 7.602 1 93.94 77 THR A CA 1
ATOM 593 C C . THR A 1 77 ? 8.32 8.281 6.379 1 93.94 77 THR A C 1
ATOM 595 O O . THR A 1 77 ? 8.836 8.336 5.258 1 93.94 77 THR A O 1
ATOM 598 N N . LEU A 1 78 ? 7.148 7.805 6.613 1 93.31 78 LEU A N 1
ATOM 599 C CA . LEU A 1 78 ? 6.355 7.258 5.516 1 93.31 78 LEU A CA 1
ATOM 600 C C . LEU A 1 78 ? 5.531 8.352 4.848 1 93.31 78 LEU A C 1
ATOM 602 O O . LEU A 1 78 ? 5.391 8.367 3.621 1 93.31 78 LEU A O 1
ATOM 606 N N . THR A 1 79 ? 5.008 9.211 5.691 1 92.94 79 THR A N 1
ATOM 607 C CA . THR A 1 79 ? 4.195 10.289 5.137 1 92.94 79 THR A CA 1
ATOM 608 C C . THR A 1 79 ? 3.889 11.336 6.203 1 92.94 79 THR A C 1
ATOM 610 O O . THR A 1 79 ? 4.125 11.109 7.391 1 92.94 79 THR A O 1
ATOM 613 N N . TYR A 1 80 ? 3.467 12.469 5.734 1 94.12 80 TYR A N 1
ATOM 614 C CA . TYR A 1 80 ? 2.814 13.477 6.566 1 94.12 80 TYR A CA 1
ATOM 615 C C . TYR A 1 80 ? 1.325 13.562 6.25 1 94.12 80 TYR A C 1
ATOM 617 O O . TYR A 1 80 ? 0.94 13.727 5.09 1 94.12 80 TYR A O 1
ATOM 625 N N . VAL A 1 81 ? 0.561 13.445 7.285 1 96.25 81 VAL A N 1
ATOM 626 C CA . VAL A 1 81 ? -0.882 13.578 7.117 1 96.25 81 VAL A CA 1
ATOM 627 C C . VAL A 1 81 ? -1.283 15.047 7.277 1 96.25 81 VAL A C 1
ATOM 629 O O . VAL A 1 81 ? -1.124 15.625 8.359 1 96.25 81 VAL A O 1
ATOM 632 N N . GLU A 1 82 ? -1.764 15.594 6.223 1 94.94 82 GLU A N 1
ATOM 633 C CA . GLU A 1 82 ? -2.129 17.016 6.191 1 94.94 82 GLU A CA 1
ATOM 634 C C . GLU A 1 82 ? -3.553 17.219 6.699 1 94.94 82 GLU A C 1
ATOM 636 O O . GLU A 1 82 ? -4.324 16.266 6.809 1 94.94 82 GLU A O 1
ATOM 641 N N . PRO A 1 83 ? -3.908 18.484 7.027 1 95.94 83 PRO A N 1
ATOM 642 C CA . PRO A 1 83 ? -5.281 18.781 7.449 1 95.94 83 PRO A CA 1
ATOM 643 C C . PRO A 1 83 ? -6.32 18.328 6.422 1 95.94 83 PRO A C 1
ATOM 645 O O . PRO A 1 83 ? -6.145 18.578 5.223 1 95.94 83 PRO A O 1
ATOM 648 N N . GLY A 1 84 ? -7.367 17.672 6.961 1 96.94 84 GLY A N 1
ATOM 649 C CA . GLY A 1 84 ? -8.414 17.188 6.082 1 96.94 84 GLY A CA 1
ATOM 650 C C . GLY A 1 84 ? -8.297 15.703 5.766 1 96.94 84 GLY A C 1
ATOM 651 O O . GLY A 1 84 ? -9.242 15.094 5.258 1 96.94 84 GLY A O 1
ATOM 652 N N . ILE A 1 85 ? -7.234 15.133 6.102 1 97 85 ILE A N 1
ATOM 653 C CA . ILE A 1 85 ? -6.996 13.727 5.773 1 97 85 ILE A CA 1
ATOM 654 C C . ILE A 1 85 ? -7.301 12.859 6.988 1 97 85 ILE A C 1
ATOM 656 O O . ILE A 1 85 ? -6.926 13.195 8.117 1 97 85 ILE A O 1
ATOM 660 N N . TRP A 1 86 ? -8 11.766 6.738 1 97.81 86 TRP A N 1
ATOM 661 C CA . TRP A 1 86 ? -8.359 10.781 7.754 1 97.81 86 TRP A CA 1
ATOM 662 C C . TRP A 1 86 ? -7.43 9.57 7.691 1 97.81 86 TRP A C 1
ATOM 664 O O . TRP A 1 86 ? -7.039 9.141 6.602 1 97.81 86 TRP A O 1
ATOM 674 N N . PHE A 1 87 ? -7.102 9.062 8.891 1 97 87 PHE A N 1
ATOM 675 C CA . PHE A 1 87 ? -6.188 7.93 8.961 1 97 87 PHE A CA 1
ATOM 676 C C . PHE A 1 87 ? -6.434 7.113 10.227 1 97 87 PHE A C 1
ATOM 678 O O . PHE A 1 87 ? -7.32 7.441 11.016 1 97 87 PHE A O 1
ATOM 685 N N . GLY A 1 88 ? -5.742 6.004 10.383 1 96.56 88 GLY A N 1
ATOM 686 C CA . GLY A 1 88 ? -5.809 5.172 11.578 1 96.56 88 GLY A CA 1
ATOM 687 C C . GLY A 1 88 ? -6.812 4.039 11.453 1 96.56 88 GLY A C 1
ATOM 688 O O . GLY A 1 88 ? -7.137 3.383 12.445 1 96.56 88 GLY A O 1
ATOM 689 N N . ASP A 1 89 ? -7.312 3.811 10.352 1 96.88 89 ASP A N 1
ATOM 690 C CA . ASP A 1 89 ? -8.422 2.881 10.156 1 96.88 89 ASP A CA 1
ATOM 691 C C . ASP A 1 89 ? -7.91 1.485 9.805 1 96.88 89 ASP A C 1
ATOM 693 O O . ASP A 1 89 ? -8.648 0.503 9.914 1 96.88 89 ASP A O 1
ATOM 697 N N . VAL A 1 90 ? -6.676 1.343 9.367 1 97.56 90 VAL A N 1
ATOM 698 C CA . VAL A 1 90 ? -6.141 0.068 8.898 1 97.56 90 VAL A CA 1
ATOM 699 C C . VAL A 1 90 ? -6.23 -0.971 10.008 1 97.56 90 VAL A C 1
ATOM 701 O O . VAL A 1 90 ? -6.828 -2.035 9.828 1 97.56 90 VAL A O 1
ATOM 704 N N . ALA A 1 91 ? -5.723 -0.596 11.164 1 97.5 91 ALA A N 1
ATOM 705 C CA . ALA A 1 91 ? -5.684 -1.532 12.281 1 97.5 91 ALA A CA 1
ATOM 706 C C . ALA A 1 91 ? -7.09 -1.838 12.789 1 97.5 91 ALA A C 1
ATOM 708 O O . ALA A 1 91 ? -7.344 -2.92 13.328 1 97.5 91 ALA A O 1
ATOM 709 N N . ILE A 1 92 ? -7.988 -0.932 12.633 1 97.56 92 ILE A N 1
ATOM 710 C CA . ILE A 1 92 ? -9.375 -1.157 13.047 1 97.56 92 ILE A CA 1
ATOM 711 C C . ILE A 1 92 ? -9.984 -2.264 12.195 1 97.56 92 ILE A C 1
ATOM 713 O O . ILE A 1 92 ? -10.711 -3.121 12.703 1 97.56 92 ILE A O 1
ATOM 717 N N . PHE A 1 93 ? -9.648 -2.303 10.938 1 97.38 93 PHE A N 1
ATOM 718 C CA . PHE A 1 93 ? -10.297 -3.232 10.023 1 97.38 93 PHE A CA 1
ATOM 719 C C . PHE A 1 93 ? -9.594 -4.586 10.031 1 97.38 93 PHE A C 1
ATOM 721 O O . PHE A 1 93 ? -10.242 -5.629 9.938 1 97.38 93 PHE A O 1
ATOM 728 N N . ASP A 1 94 ? -8.305 -4.594 10.102 1 95.5 94 ASP A N 1
ATOM 729 C CA . ASP A 1 94 ? -7.645 -5.891 10.008 1 95.5 94 ASP A CA 1
ATOM 730 C C . ASP A 1 94 ? -7.551 -6.559 11.383 1 95.5 94 ASP A C 1
ATOM 732 O O . ASP A 1 94 ? -7.172 -7.727 11.484 1 95.5 94 ASP A O 1
ATOM 736 N N . GLY A 1 95 ? -7.867 -5.797 12.508 1 94.38 95 GLY A N 1
ATOM 737 C CA . GLY A 1 95 ? -7.969 -6.363 13.844 1 94.38 95 GLY A CA 1
ATOM 738 C C . GLY A 1 95 ? -6.633 -6.453 14.555 1 94.38 95 GLY A C 1
ATOM 739 O O . GLY A 1 95 ? -6.539 -7.027 15.641 1 94.38 95 GLY A O 1
ATOM 740 N N . ASP A 1 96 ? -5.594 -5.969 13.992 1 96.38 96 ASP A N 1
ATOM 741 C CA . ASP A 1 96 ? -4.262 -6.012 14.586 1 96.38 96 ASP A CA 1
ATOM 742 C C . ASP A 1 96 ? -3.918 -4.688 15.266 1 96.38 96 ASP A C 1
ATOM 744 O O . ASP A 1 96 ? -4.785 -3.832 15.438 1 96.38 96 ASP A O 1
ATOM 748 N N . ARG A 1 97 ? -2.693 -4.566 15.773 1 97.56 97 ARG A N 1
ATOM 749 C CA . ARG A 1 97 ? -2.225 -3.363 16.453 1 97.56 97 ARG A CA 1
ATOM 750 C C . ARG A 1 97 ? -1.77 -2.309 15.453 1 97.56 97 ARG A C 1
ATOM 752 O O . ARG A 1 97 ? -1.611 -2.6 14.266 1 97.56 97 ARG A O 1
ATOM 759 N N . ARG A 1 98 ? -1.617 -1.074 15.945 1 97.38 98 ARG A N 1
ATOM 760 C CA . ARG A 1 98 ? -1.203 0.025 15.086 1 97.38 98 ARG A CA 1
ATOM 761 C C . ARG A 1 98 ? 0.107 -0.3 14.375 1 97.38 98 ARG A C 1
ATOM 763 O O . ARG A 1 98 ? 1.012 -0.89 14.969 1 97.38 98 ARG A O 1
ATOM 770 N N . THR A 1 99 ? 0.264 0.182 13.172 1 93.12 99 THR A N 1
ATOM 771 C CA . THR A 1 99 ? 1.356 -0.226 12.297 1 93.12 99 THR A CA 1
ATOM 772 C C . THR A 1 99 ? 2.557 0.702 12.461 1 93.12 99 THR A C 1
ATOM 774 O O . THR A 1 99 ? 3.697 0.301 12.219 1 93.12 99 THR A O 1
ATOM 777 N N . HIS A 1 100 ? 2.27 1.941 12.797 1 95.88 100 HIS A N 1
ATOM 778 C CA . HIS A 1 100 ? 3.322 2.949 12.781 1 95.88 100 HIS A CA 1
ATOM 779 C C . HIS A 1 100 ? 3.146 3.951 13.914 1 95.88 100 HIS A C 1
ATOM 781 O O . HIS A 1 100 ? 2.064 4.051 14.5 1 95.88 100 HIS A O 1
ATOM 787 N N . ASP A 1 101 ? 4.23 4.637 14.148 1 96.44 101 ASP A N 1
ATOM 788 C CA . ASP A 1 101 ? 4.164 5.773 15.062 1 96.44 101 ASP A CA 1
ATOM 789 C C . ASP A 1 101 ? 3.613 7.012 14.359 1 96.44 101 ASP A C 1
ATOM 791 O O . ASP A 1 101 ? 3.854 7.211 13.164 1 96.44 101 ASP A O 1
ATOM 795 N N . ALA A 1 102 ? 2.9 7.758 15.086 1 97.88 102 ALA A N 1
ATOM 796 C CA . ALA A 1 102 ? 2.416 9.055 14.625 1 97.88 102 ALA A CA 1
ATOM 797 C C . ALA A 1 102 ? 2.805 10.164 15.594 1 97.88 102 ALA A C 1
ATOM 799 O O . ALA A 1 102 ? 2.508 10.086 16.797 1 97.88 102 ALA A O 1
ATOM 800 N N . TYR A 1 103 ? 3.439 11.141 15.078 1 97.56 103 TYR A N 1
ATOM 801 C CA . TYR A 1 103 ? 3.865 12.281 15.883 1 97.56 103 TYR A CA 1
ATOM 802 C C . TYR A 1 103 ? 3.301 13.586 15.328 1 97.56 103 TYR A C 1
ATOM 804 O O . TYR A 1 103 ? 3.152 13.734 14.117 1 97.56 103 TYR A O 1
ATOM 812 N N . ALA A 1 104 ? 3.078 14.469 16.266 1 97.88 104 ALA A N 1
ATOM 813 C CA . ALA A 1 104 ? 2.738 15.82 15.82 1 97.88 104 ALA A CA 1
ATOM 814 C C . ALA A 1 104 ? 3.938 16.5 15.18 1 97.88 104 ALA A C 1
ATOM 816 O O . ALA A 1 104 ? 5.055 16.438 15.703 1 97.88 104 ALA A O 1
ATOM 817 N N . HIS A 1 105 ? 3.744 17.016 14.094 1 95.62 105 HIS A N 1
ATOM 818 C CA . HIS A 1 105 ? 4.707 17.891 13.438 1 95.62 105 HIS A CA 1
ATOM 819 C C . HIS A 1 105 ? 4.207 19.328 13.406 1 95.62 105 HIS A C 1
ATOM 821 O O . HIS A 1 105 ? 3.373 19.688 12.562 1 95.62 105 HIS A O 1
ATOM 827 N N . GLY A 1 106 ? 4.777 20.203 14.242 1 93.94 106 GLY A N 1
ATOM 828 C CA . GLY A 1 106 ? 4.156 21.484 14.562 1 93.94 106 GLY A CA 1
ATOM 829 C C . GLY A 1 106 ? 2.98 21.344 15.516 1 93.94 106 GLY A C 1
ATOM 830 O O . GLY A 1 106 ? 2.629 20.234 15.93 1 93.94 106 GLY A O 1
ATOM 831 N N . ASP A 1 107 ? 2.432 22.531 15.914 1 96.19 107 ASP A N 1
ATOM 832 C CA . ASP A 1 107 ? 1.182 22.453 16.656 1 96.19 107 ASP A CA 1
ATOM 833 C C . ASP A 1 107 ? 0.093 21.75 15.852 1 96.19 107 ASP A C 1
ATOM 835 O O . ASP A 1 107 ? -0.264 22.203 14.766 1 96.19 107 ASP A O 1
ATOM 839 N N . THR A 1 108 ? -0.388 20.641 16.406 1 97.75 108 THR A N 1
ATOM 840 C CA . THR A 1 108 ? -1.265 19.766 15.641 1 97.75 108 THR A CA 1
ATOM 841 C C . THR A 1 108 ? -2.586 19.547 16.375 1 97.75 108 THR A C 1
ATOM 843 O O . THR A 1 108 ? -2.604 19.328 17.578 1 97.75 108 THR A O 1
ATOM 846 N N . THR A 1 109 ? -3.654 19.719 15.688 1 98.5 109 THR A N 1
ATOM 847 C CA . THR A 1 109 ? -4.992 19.375 16.156 1 98.5 109 THR A CA 1
ATOM 848 C C . THR A 1 109 ? -5.555 18.188 15.367 1 98.5 109 THR A C 1
ATOM 850 O O . THR A 1 109 ? -5.488 18.172 14.141 1 98.5 109 THR A O 1
ATOM 853 N N . ILE A 1 110 ? -6.062 17.219 16.078 1 98.5 110 ILE A N 1
ATOM 854 C CA . ILE A 1 110 ? -6.68 16.094 15.406 1 98.5 110 ILE A CA 1
ATOM 855 C C . ILE A 1 110 ? -8.125 15.922 15.883 1 98.5 110 ILE A C 1
ATOM 857 O O . ILE A 1 110 ? -8.469 16.359 16.984 1 98.5 110 ILE A O 1
ATOM 861 N N . LEU A 1 111 ? -8.906 15.414 15.031 1 98.25 111 LEU A N 1
ATOM 862 C CA . LEU A 1 111 ? -10.258 14.953 15.336 1 98.25 111 LEU A CA 1
ATOM 863 C C . LEU A 1 111 ? -10.289 13.438 15.484 1 98.25 111 LEU A C 1
ATOM 865 O O . LEU A 1 111 ? -9.734 12.711 14.656 1 98.25 111 LEU A O 1
ATOM 869 N N . CYS A 1 112 ? -10.977 12.953 16.516 1 98.38 112 CYS A N 1
ATOM 870 C CA . CYS A 1 112 ? -10.984 11.523 16.797 1 98.38 112 CYS A CA 1
ATOM 871 C C . CYS A 1 112 ? -12.406 10.984 16.859 1 98.38 112 CYS A C 1
ATOM 873 O O . CYS A 1 112 ? -13.328 11.695 17.281 1 98.38 112 CYS A O 1
ATOM 875 N N . VAL A 1 113 ? -12.578 9.812 16.406 1 98.44 113 VAL A N 1
ATOM 876 C CA . VAL A 1 113 ? -13.773 9.016 16.625 1 98.44 113 VAL A CA 1
ATOM 877 C C . VAL A 1 113 ? -13.406 7.699 17.312 1 98.44 113 VAL A C 1
ATOM 879 O O . VAL A 1 113 ? -12.562 6.949 16.812 1 98.44 113 VAL A O 1
ATOM 882 N N . ALA A 1 114 ? -13.992 7.48 18.453 1 98.44 114 ALA A N 1
ATOM 883 C CA . ALA A 1 114 ? -13.719 6.227 19.156 1 98.44 114 ALA A CA 1
ATOM 884 C C . ALA A 1 114 ? -14.078 5.023 18.297 1 98.44 114 ALA A C 1
ATOM 886 O O . ALA A 1 114 ? -15.07 5.051 17.562 1 98.44 114 ALA A O 1
ATOM 887 N N . ARG A 1 115 ? -13.305 3.953 18.453 1 97.94 115 ARG A N 1
ATOM 888 C CA . ARG A 1 115 ? -13.5 2.744 17.656 1 97.94 115 ARG A CA 1
ATOM 889 C C . ARG A 1 115 ? -14.945 2.26 17.75 1 97.94 115 ARG A C 1
ATOM 891 O O . ARG A 1 115 ? -15.531 1.881 16.734 1 97.94 115 ARG A O 1
ATOM 898 N N . ALA A 1 116 ? -15.531 2.242 18.906 1 97.88 116 ALA A N 1
ATOM 899 C CA . ALA A 1 116 ? -16.906 1.768 19.094 1 97.88 116 ALA A CA 1
ATOM 900 C C . ALA A 1 116 ? -17.891 2.625 18.312 1 97.88 116 ALA A C 1
ATOM 902 O O . ALA A 1 116 ? -18.797 2.1 17.672 1 97.88 116 ALA A O 1
ATOM 903 N N . ASP A 1 117 ? -17.75 3.922 18.359 1 98.31 117 ASP A N 1
ATOM 904 C CA . ASP A 1 117 ? -18.609 4.824 17.625 1 98.31 117 ASP A CA 1
ATOM 905 C C . ASP A 1 117 ? -18.406 4.664 16.109 1 98.31 117 ASP A C 1
ATOM 907 O O . ASP A 1 117 ? -19.375 4.695 15.352 1 98.31 117 ASP A O 1
ATOM 911 N N . PHE A 1 118 ? -17.156 4.539 15.75 1 98.25 118 PHE A N 1
ATOM 912 C CA . PHE A 1 118 ? -16.844 4.309 14.344 1 98.25 118 PHE A CA 1
ATOM 913 C C . PHE A 1 118 ? -17.578 3.086 13.812 1 98.25 118 PHE A C 1
ATOM 915 O O . PHE A 1 118 ? -18.188 3.139 12.75 1 98.25 118 PHE A O 1
ATOM 922 N N . LYS A 1 119 ? -17.562 2.014 14.57 1 96.88 119 LYS A N 1
ATOM 923 C CA . LYS A 1 119 ? -18.25 0.787 14.188 1 96.88 119 LYS A CA 1
ATOM 924 C C . LYS A 1 119 ? -19.75 1.003 14.125 1 96.88 119 LYS A C 1
ATOM 926 O O . LYS A 1 119 ? -20.438 0.452 13.25 1 96.88 119 LYS A O 1
ATOM 931 N N . LYS A 1 120 ? -20.266 1.775 15.016 1 97.38 120 LYS A N 1
ATOM 932 C CA . LYS A 1 120 ? -21.688 2.096 15.016 1 97.38 120 LYS A CA 1
ATOM 933 C C . LYS A 1 120 ? -22.078 2.867 13.758 1 97.38 120 LYS A C 1
ATOM 935 O O . LYS A 1 120 ? -23.125 2.592 13.148 1 97.38 120 LYS A O 1
ATOM 940 N N . ILE A 1 121 ? -21.25 3.838 13.398 1 97.62 121 ILE A N 1
ATOM 941 C CA . ILE A 1 121 ? -21.516 4.637 12.203 1 97.62 121 ILE A CA 1
ATOM 942 C C . ILE A 1 121 ? -21.469 3.75 10.969 1 97.62 121 ILE A C 1
ATOM 944 O O . ILE A 1 121 ? -22.312 3.865 10.078 1 97.62 121 ILE A O 1
ATOM 948 N N . LEU A 1 122 ? -20.484 2.834 10.914 1 96.12 122 LEU A N 1
ATOM 949 C CA . LEU A 1 122 ? -20.375 1.882 9.812 1 96.12 122 LEU A CA 1
ATOM 950 C C . LEU A 1 122 ? -21.656 1.057 9.688 1 96.12 122 LEU A C 1
ATOM 952 O O . LEU A 1 122 ? -22.156 0.846 8.578 1 96.12 122 LEU A O 1
ATOM 956 N N . ALA A 1 123 ? -22.172 0.656 10.789 1 94.12 123 ALA A N 1
ATOM 957 C CA . ALA A 1 123 ? -23.359 -0.191 10.812 1 94.12 123 ALA A CA 1
ATOM 958 C C . ALA A 1 123 ? -24.594 0.585 10.359 1 94.12 123 ALA A C 1
ATOM 960 O O . ALA A 1 123 ? -25.5 0.016 9.75 1 94.12 123 ALA A O 1
ATOM 961 N N . GLN A 1 124 ? -24.594 1.855 10.586 1 95 124 GLN A N 1
ATOM 962 C CA . GLN A 1 124 ? -25.766 2.682 10.328 1 95 124 GLN A CA 1
ATOM 963 C C . GLN A 1 124 ? -25.734 3.26 8.914 1 95 124 GLN A C 1
ATOM 965 O O . GLN A 1 124 ? -26.766 3.637 8.367 1 95 124 GLN A O 1
ATOM 970 N N . HIS A 1 125 ? -24.531 3.4 8.383 1 95.94 125 HIS A N 1
ATOM 971 C CA . HIS A 1 125 ? -24.359 4.039 7.082 1 95.94 125 HIS A CA 1
ATOM 972 C C . HIS A 1 125 ? -23.578 3.143 6.125 1 95.94 125 HIS A C 1
ATOM 974 O O . HIS A 1 125 ? -22.359 3.15 6.125 1 95.94 125 HIS A O 1
ATOM 980 N N . SER A 1 126 ? -24.281 2.473 5.234 1 94.56 126 SER A N 1
ATOM 981 C CA . SER A 1 126 ? -23.594 1.659 4.234 1 94.56 126 SER A CA 1
ATOM 982 C C . SER A 1 126 ? -22.672 2.512 3.363 1 94.56 126 SER A C 1
ATOM 984 O O . SER A 1 126 ? -21.625 2.039 2.9 1 94.56 126 SER A O 1
ATOM 986 N N . GLU A 1 127 ? -23.062 3.729 3.223 1 96.75 127 GLU A N 1
ATOM 987 C CA . GLU A 1 127 ? -22.266 4.68 2.451 1 96.75 127 GLU A CA 1
ATOM 988 C C . GLU A 1 127 ? -20.828 4.766 2.984 1 96.75 127 GLU A C 1
ATOM 990 O O . GLU A 1 127 ? -19.891 4.973 2.217 1 96.75 127 GLU A O 1
ATOM 995 N N . LEU A 1 128 ? -20.688 4.621 4.293 1 97.81 128 LEU A N 1
ATOM 996 C CA . LEU A 1 128 ? -19.359 4.754 4.875 1 97.81 128 LEU A CA 1
ATOM 997 C C . LEU A 1 128 ? -18.453 3.596 4.453 1 97.81 128 LEU A C 1
ATOM 999 O O . LEU A 1 128 ? -17.25 3.781 4.234 1 97.81 128 LEU A O 1
ATOM 1003 N N . TYR A 1 129 ? -19.031 2.391 4.285 1 97.12 129 TYR A N 1
ATOM 1004 C CA . TYR A 1 129 ? -18.234 1.262 3.797 1 97.12 129 TYR A CA 1
ATOM 1005 C C . TYR A 1 129 ? -17.656 1.557 2.42 1 97.12 129 TYR A C 1
ATOM 1007 O O . TYR A 1 129 ? -16.469 1.355 2.188 1 97.12 129 TYR A O 1
ATOM 1015 N N . GLU A 1 130 ? -18.469 2.037 1.615 1 96.5 130 GLU A N 1
ATOM 1016 C CA . GLU A 1 130 ? -18.031 2.352 0.254 1 96.5 130 GLU A CA 1
ATOM 1017 C C . GLU A 1 130 ? -16.984 3.453 0.246 1 96.5 130 GLU A C 1
ATOM 1019 O O . GLU A 1 130 ? -16 3.375 -0.495 1 96.5 130 GLU A O 1
ATOM 1024 N N . ALA A 1 131 ? -17.266 4.426 1.028 1 97.81 131 ALA A N 1
ATOM 1025 C CA . ALA A 1 131 ? -16.328 5.551 1.118 1 97.81 131 ALA A CA 1
ATOM 1026 C C . ALA A 1 131 ? -14.969 5.094 1.647 1 97.81 131 ALA A C 1
ATOM 1028 O O . ALA A 1 131 ? -13.93 5.523 1.147 1 97.81 131 ALA A O 1
ATOM 1029 N N . MET A 1 132 ? -15.008 4.223 2.646 1 98.31 132 MET A N 1
ATOM 1030 C CA . MET A 1 132 ? -13.758 3.709 3.211 1 98.31 132 MET A CA 1
ATOM 1031 C C . MET A 1 132 ? -13.016 2.854 2.191 1 98.31 132 MET A C 1
ATOM 1033 O O . MET A 1 132 ? -11.789 2.916 2.104 1 98.31 132 MET A O 1
ATOM 1037 N N . LEU A 1 133 ? -13.75 2.084 1.467 1 98.31 133 LEU A N 1
ATOM 1038 C CA . LEU A 1 133 ? -13.117 1.255 0.449 1 98.31 133 LEU A CA 1
ATOM 1039 C C . LEU A 1 133 ? -12.469 2.119 -0.631 1 98.31 133 LEU A C 1
ATOM 1041 O O . LEU A 1 133 ? -11.398 1.79 -1.138 1 98.31 133 LEU A O 1
ATOM 1045 N N . ARG A 1 134 ? -13.094 3.189 -1 1 97.75 134 ARG A N 1
ATOM 1046 C CA . ARG A 1 134 ? -12.5 4.133 -1.941 1 97.75 134 ARG A CA 1
ATOM 1047 C C . ARG A 1 134 ? -11.219 4.73 -1.38 1 97.75 134 ARG A C 1
ATOM 1049 O O . ARG A 1 134 ? -10.219 4.848 -2.092 1 97.75 134 ARG A O 1
ATOM 1056 N N . LEU A 1 135 ? -11.273 5.094 -0.167 1 97.25 135 LEU A N 1
ATOM 1057 C CA . LEU A 1 135 ? -10.102 5.648 0.502 1 97.25 135 LEU A CA 1
ATOM 1058 C C . LEU A 1 135 ? -8.953 4.641 0.524 1 97.25 135 LEU A C 1
ATOM 1060 O O . LEU A 1 135 ? -7.816 4.977 0.191 1 97.25 135 LEU A O 1
ATOM 1064 N N . HIS A 1 136 ? -9.258 3.414 0.922 1 98.19 136 HIS A N 1
ATOM 1065 C CA . HIS A 1 136 ? -8.242 2.371 0.989 1 98.19 136 HIS A CA 1
ATOM 1066 C C . HIS A 1 136 ? -7.695 2.043 -0.397 1 98.19 136 HIS A C 1
ATOM 1068 O O . HIS A 1 136 ? -6.492 1.816 -0.56 1 98.19 136 HIS A O 1
ATOM 1074 N N . ALA A 1 137 ? -8.578 2.002 -1.359 1 98.12 137 ALA A N 1
ATOM 1075 C CA . ALA A 1 137 ? -8.141 1.73 -2.727 1 98.12 137 ALA A CA 1
ATOM 1076 C C . ALA A 1 137 ? -7.148 2.785 -3.205 1 98.12 137 ALA A C 1
ATOM 1078 O O . ALA A 1 137 ? -6.121 2.455 -3.797 1 98.12 137 ALA A O 1
ATOM 1079 N N . ARG A 1 138 ? -7.414 4 -2.973 1 96.31 138 ARG A N 1
ATOM 1080 C CA . ARG A 1 138 ? -6.516 5.082 -3.361 1 96.31 138 ARG A CA 1
ATOM 1081 C C . ARG A 1 138 ? -5.188 4.988 -2.621 1 96.31 138 ARG A C 1
ATOM 1083 O O . ARG A 1 138 ? -4.129 5.227 -3.205 1 96.31 138 ARG A O 1
ATOM 1090 N N . ARG A 1 139 ? -5.285 4.66 -1.383 1 96.5 139 ARG A N 1
ATOM 1091 C CA . ARG A 1 139 ? -4.066 4.477 -0.602 1 96.5 139 ARG A CA 1
ATOM 1092 C C . ARG A 1 139 ? -3.229 3.33 -1.156 1 96.5 139 ARG A C 1
ATOM 1094 O O . ARG A 1 139 ? -2.006 3.447 -1.271 1 96.5 139 ARG A O 1
ATOM 1101 N N . ILE A 1 140 ? -3.855 2.217 -1.476 1 97.31 140 ILE A N 1
ATOM 1102 C CA . ILE A 1 140 ? -3.164 1.065 -2.047 1 97.31 140 ILE A CA 1
ATOM 1103 C C . ILE A 1 140 ? -2.498 1.463 -3.361 1 97.31 140 ILE A C 1
ATOM 1105 O O . ILE A 1 140 ? -1.325 1.157 -3.588 1 97.31 140 ILE A O 1
ATOM 1109 N N . ARG A 1 141 ? -3.256 2.184 -4.176 1 96.38 141 ARG A N 1
ATOM 1110 C CA . ARG A 1 141 ? -2.715 2.664 -5.445 1 96.38 141 ARG A CA 1
ATOM 1111 C C . ARG A 1 141 ? -1.479 3.529 -5.219 1 96.38 141 ARG A C 1
ATOM 1113 O O . ARG A 1 141 ? -0.465 3.359 -5.898 1 96.38 141 ARG A O 1
ATOM 1120 N N . GLN A 1 142 ? -1.561 4.398 -4.34 1 94.06 142 GLN A N 1
ATOM 1121 C CA . GLN A 1 142 ? -0.442 5.281 -4.027 1 94.06 142 GLN A CA 1
ATOM 1122 C C . GLN A 1 142 ? 0.763 4.492 -3.529 1 94.06 142 GLN A C 1
ATOM 1124 O O . GLN A 1 142 ? 1.901 4.781 -3.904 1 94.06 142 GLN A O 1
ATOM 1129 N N . LEU A 1 143 ? 0.534 3.547 -2.672 1 95.31 143 LEU A N 1
ATOM 1130 C CA . LEU A 1 143 ? 1.611 2.748 -2.1 1 95.31 143 LEU A CA 1
ATOM 1131 C C . LEU A 1 143 ? 2.283 1.895 -3.172 1 95.31 143 LEU A C 1
ATOM 1133 O O . LEU A 1 143 ? 3.506 1.734 -3.168 1 95.31 143 LEU A O 1
ATOM 1137 N N . PHE A 1 144 ? 1.517 1.344 -4.086 1 94.75 144 PHE A N 1
ATOM 1138 C CA . PHE A 1 144 ? 2.113 0.634 -5.211 1 94.75 144 PHE A CA 1
ATOM 1139 C C . PHE A 1 144 ? 2.986 1.569 -6.043 1 94.75 144 PHE A C 1
ATOM 1141 O O . PHE A 1 144 ? 4.074 1.189 -6.477 1 94.75 144 PHE A O 1
ATOM 1148 N N . GLY A 1 145 ? 2.445 2.773 -6.273 1 92.56 145 GLY A N 1
ATOM 1149 C CA . GLY A 1 145 ? 3.248 3.768 -6.965 1 92.56 145 GLY A CA 1
ATOM 1150 C C . GLY A 1 145 ? 4.562 4.066 -6.266 1 92.56 145 GLY A C 1
ATOM 1151 O O . GLY A 1 145 ? 5.605 4.176 -6.914 1 92.56 145 GLY A O 1
ATOM 1152 N N . LEU A 1 146 ? 4.527 4.145 -5.016 1 93.19 146 LEU A N 1
ATOM 1153 C CA . LEU A 1 146 ? 5.727 4.402 -4.223 1 93.19 146 LEU A CA 1
ATOM 1154 C C . LEU A 1 146 ? 6.707 3.238 -4.324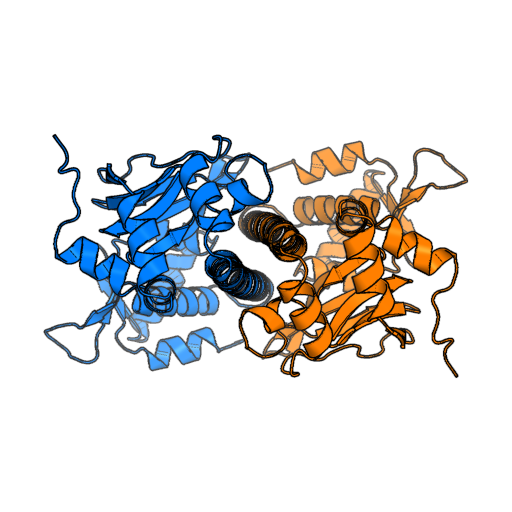 1 93.19 146 LEU A C 1
ATOM 1156 O O . LEU A 1 146 ? 7.91 3.445 -4.48 1 93.19 146 LEU A O 1
ATOM 1160 N N . VAL A 1 147 ? 6.227 2.037 -4.203 1 93.56 147 VAL A N 1
ATOM 1161 C CA . VAL A 1 147 ? 7.062 0.85 -4.336 1 93.56 147 VAL A CA 1
ATOM 1162 C C . VAL A 1 147 ? 7.742 0.85 -5.707 1 93.56 147 VAL A C 1
ATOM 1164 O O . VAL A 1 147 ? 8.938 0.572 -5.812 1 93.56 147 VAL A O 1
ATOM 1167 N N . GLU A 1 148 ? 7 1.18 -6.691 1 92.06 148 GLU A N 1
ATOM 1168 C CA . GLU A 1 148 ? 7.555 1.268 -8.039 1 92.06 148 GLU A CA 1
ATOM 1169 C C . GLU A 1 148 ? 8.656 2.322 -8.117 1 92.06 148 GLU A C 1
ATOM 1171 O O . GLU A 1 148 ? 9.727 2.066 -8.664 1 92.06 148 GLU A O 1
ATOM 1176 N N . ASP A 1 149 ? 8.406 3.463 -7.602 1 91.44 149 ASP A N 1
ATOM 1177 C CA . ASP A 1 149 ? 9.375 4.551 -7.621 1 91.44 149 ASP A CA 1
ATOM 1178 C C . ASP A 1 149 ? 10.672 4.141 -6.926 1 91.44 149 ASP A C 1
ATOM 1180 O O . ASP A 1 149 ? 11.766 4.371 -7.453 1 91.44 149 ASP A O 1
ATOM 1184 N N . LEU A 1 150 ? 10.523 3.543 -5.801 1 91.56 150 LEU A N 1
ATOM 1185 C CA . LEU A 1 150 ? 11.68 3.139 -5.008 1 91.56 150 LEU A CA 1
ATOM 1186 C C . LEU A 1 150 ? 12.523 2.119 -5.762 1 91.56 150 LEU A C 1
ATOM 1188 O O . LEU A 1 150 ? 13.742 2.07 -5.59 1 91.56 150 LEU A O 1
ATOM 1192 N N . ASN A 1 151 ? 11.875 1.42 -6.637 1 90.25 151 ASN A N 1
ATOM 1193 C CA . ASN A 1 151 ? 12.57 0.346 -7.34 1 90.25 151 ASN A CA 1
ATOM 1194 C C . ASN A 1 151 ? 13.117 0.817 -8.68 1 90.25 151 ASN A C 1
ATOM 1196 O O . ASN A 1 151 ? 13.992 0.167 -9.266 1 90.25 151 ASN A O 1
ATOM 1200 N N . THR A 1 152 ? 12.656 1.946 -9.188 1 89 152 THR A N 1
ATOM 1201 C CA . THR A 1 152 ? 12.961 2.199 -10.594 1 89 152 THR A CA 1
ATOM 1202 C C . THR A 1 152 ? 13.539 3.598 -10.781 1 89 152 THR A C 1
ATOM 1204 O O . THR A 1 152 ? 14.195 3.875 -11.781 1 89 152 THR A O 1
ATOM 1207 N N . LEU A 1 153 ? 13.25 4.5 -9.891 1 90.38 153 LEU A N 1
ATOM 1208 C CA . LEU A 1 153 ? 13.648 5.887 -10.102 1 90.38 153 LEU A CA 1
ATOM 1209 C C . LEU A 1 153 ? 14.891 6.23 -9.281 1 90.38 153 LEU A C 1
ATOM 1211 O O . LEU A 1 153 ? 15.039 5.77 -8.148 1 90.38 153 LEU A O 1
ATOM 1215 N N . PRO A 1 154 ? 15.711 7.082 -9.852 1 91.44 154 PRO A N 1
ATOM 1216 C CA . PRO A 1 154 ? 16.812 7.621 -9.047 1 91.44 154 PRO A CA 1
ATOM 1217 C C . PRO A 1 154 ? 16.328 8.586 -7.965 1 91.44 154 PRO A C 1
ATOM 1219 O O . PRO A 1 154 ? 15.195 9.062 -8.016 1 91.44 154 PRO A O 1
ATOM 1222 N N . LEU A 1 155 ? 17.219 8.852 -7.043 1 94.12 155 LEU A N 1
ATOM 1223 C CA . LEU A 1 155 ? 16.891 9.703 -5.902 1 94.12 155 LEU A CA 1
ATOM 1224 C C . LEU A 1 155 ? 16.406 11.07 -6.367 1 94.12 155 LEU A C 1
ATOM 1226 O O . LEU A 1 155 ? 15.445 11.617 -5.809 1 94.12 155 LEU A O 1
ATOM 1230 N N . ARG A 1 156 ? 17.062 11.609 -7.383 1 95.44 156 ARG A N 1
ATOM 1231 C CA . ARG A 1 156 ? 16.734 12.938 -7.883 1 95.44 156 ARG A CA 1
ATOM 1232 C C . ARG A 1 156 ? 15.273 13 -8.328 1 95.44 156 ARG A C 1
ATOM 1234 O O . ARG A 1 156 ? 14.555 13.945 -7.992 1 95.44 156 ARG A O 1
ATOM 1241 N N . SER A 1 157 ? 14.875 11.992 -9.062 1 95.19 157 SER A N 1
ATOM 1242 C CA . SER A 1 157 ? 13.5 11.945 -9.555 1 95.19 157 SER A CA 1
ATOM 1243 C C . SER A 1 157 ? 12.516 11.734 -8.406 1 95.19 157 SER A C 1
ATOM 1245 O O . SER A 1 157 ? 11.445 12.359 -8.375 1 95.19 157 SER A O 1
ATOM 1247 N N . ARG A 1 158 ? 12.836 10.875 -7.508 1 95 158 ARG A N 1
ATOM 1248 C CA . ARG A 1 158 ? 11.977 10.625 -6.355 1 95 158 ARG A CA 1
ATOM 1249 C C . ARG A 1 158 ? 11.844 11.875 -5.496 1 95 158 ARG A C 1
ATOM 1251 O O . ARG A 1 158 ? 10.766 12.156 -4.965 1 95 158 ARG A O 1
ATOM 1258 N N . LEU A 1 159 ? 12.922 12.602 -5.316 1 95.88 159 LEU A N 1
ATOM 1259 C CA . LEU A 1 159 ? 12.891 13.859 -4.57 1 95.88 159 LEU A CA 1
ATOM 1260 C C . LEU A 1 159 ? 11.969 14.867 -5.238 1 95.88 159 LEU A C 1
ATOM 1262 O O . LEU A 1 159 ? 11.156 15.516 -4.566 1 95.88 159 LEU A O 1
ATOM 1266 N N . ALA A 1 160 ? 12.078 14.977 -6.523 1 96.38 160 ALA A N 1
ATOM 1267 C CA . ALA A 1 160 ? 11.219 15.898 -7.266 1 96.38 160 ALA A CA 1
ATOM 1268 C C . ALA A 1 160 ? 9.742 15.531 -7.09 1 96.38 160 ALA A C 1
ATOM 1270 O O . ALA A 1 160 ? 8.906 16.406 -6.859 1 96.38 160 ALA A O 1
ATOM 1271 N N . LYS A 1 161 ? 9.453 14.273 -7.219 1 95.06 161 LYS A N 1
ATOM 1272 C CA . LYS A 1 161 ? 8.078 13.805 -7.031 1 95.06 161 LYS A CA 1
ATOM 1273 C C . LYS A 1 161 ? 7.574 14.141 -5.629 1 95.06 161 LYS A C 1
ATOM 1275 O O . LYS A 1 161 ? 6.438 14.594 -5.465 1 95.06 161 LYS A O 1
ATOM 1280 N N . GLN A 1 162 ? 8.414 13.891 -4.664 1 93.88 162 GLN A N 1
ATOM 1281 C CA . GLN A 1 162 ? 8.031 14.164 -3.281 1 93.88 162 GLN A CA 1
ATOM 1282 C C . GLN A 1 162 ? 7.781 15.648 -3.062 1 93.88 162 GLN A C 1
ATOM 1284 O O . GLN A 1 162 ? 6.828 16.031 -2.375 1 93.88 162 GLN A O 1
ATOM 1289 N N . LEU A 1 163 ? 8.602 16.469 -3.617 1 94.56 163 LEU A N 1
ATOM 1290 C CA . LEU A 1 163 ? 8.43 17.922 -3.484 1 94.56 163 LEU A CA 1
ATOM 1291 C C . LEU A 1 163 ? 7.121 18.359 -4.121 1 94.56 163 LEU A C 1
ATOM 1293 O O . LEU A 1 163 ? 6.402 19.188 -3.553 1 94.56 163 LEU A O 1
ATOM 1297 N N . LEU A 1 164 ? 6.824 17.797 -5.262 1 94.19 164 LEU A N 1
ATOM 1298 C CA . LEU A 1 164 ? 5.578 18.125 -5.938 1 94.19 164 LEU A CA 1
ATOM 1299 C C . LEU A 1 164 ? 4.375 17.719 -5.102 1 94.19 164 LEU A C 1
ATOM 1301 O O . LEU A 1 164 ? 3.373 18.422 -5.039 1 94.19 164 LEU A O 1
ATOM 1305 N N . HIS A 1 165 ? 4.5 16.594 -4.48 1 92.12 165 HIS A N 1
ATOM 1306 C CA . HIS A 1 165 ? 3.443 16.125 -3.592 1 92.12 165 HIS A CA 1
ATOM 1307 C C . HIS A 1 165 ? 3.26 17.062 -2.406 1 92.12 165 HIS A C 1
ATOM 1309 O O . HIS A 1 165 ? 2.131 17.438 -2.07 1 92.12 165 HIS A O 1
ATOM 1315 N N . LEU A 1 166 ? 4.324 17.516 -1.819 1 91.69 166 LEU A N 1
ATOM 1316 C CA . LEU A 1 166 ? 4.273 18.391 -0.652 1 91.69 166 LEU A CA 1
ATOM 1317 C C . LEU A 1 166 ? 3.701 19.75 -1.02 1 91.69 166 LEU A C 1
ATOM 1319 O O . LEU A 1 166 ? 2.975 20.359 -0.229 1 91.69 166 LEU A O 1
ATOM 1323 N N . VAL A 1 167 ? 3.975 20.156 -2.182 1 91.44 167 VAL A N 1
ATOM 1324 C CA . VAL A 1 167 ? 3.453 21.422 -2.652 1 91.44 167 VAL A CA 1
ATOM 1325 C C . VAL A 1 167 ? 1.934 21.359 -2.777 1 91.44 167 VAL A C 1
ATOM 1327 O O . VAL A 1 167 ? 1.229 22.312 -2.438 1 91.44 167 VAL A O 1
ATOM 1330 N N . ARG A 1 168 ? 1.466 20.297 -3.258 1 88.38 168 ARG A N 1
ATOM 1331 C CA . ARG A 1 168 ? 0.025 20.125 -3.422 1 88.38 168 ARG A CA 1
ATOM 1332 C C . ARG A 1 168 ? -0.688 20.172 -2.076 1 88.38 168 ARG A C 1
ATOM 1334 O O . ARG A 1 168 ? -1.766 20.75 -1.957 1 88.38 168 ARG A O 1
ATOM 1341 N N . SER A 1 169 ? -0.06 19.656 -1.075 1 86.38 169 SER A N 1
ATOM 1342 C CA . SER A 1 169 ? -0.697 19.5 0.228 1 86.38 169 SER A CA 1
ATOM 1343 C C . SER A 1 169 ? -0.434 20.703 1.122 1 86.38 169 SER A C 1
ATOM 1345 O O . SER A 1 169 ? -1.286 21.094 1.929 1 86.38 169 SER A O 1
ATOM 1347 N N . TYR A 1 170 ? 0.723 21.359 0.941 1 88.44 170 TYR A N 1
ATOM 1348 C CA . TYR A 1 170 ? 1.152 22.375 1.894 1 88.44 170 TYR A CA 1
ATOM 1349 C C . TYR A 1 170 ? 1.619 23.641 1.172 1 88.44 170 TYR A C 1
ATOM 1351 O O . TYR A 1 170 ? 2.262 24.5 1.772 1 88.44 170 TYR A O 1
ATOM 1359 N N . GLY A 1 171 ? 1.383 23.656 -0.032 1 90.56 171 GLY A N 1
ATOM 1360 C CA . GLY A 1 171 ? 1.842 24.797 -0.802 1 90.56 171 GLY A CA 1
ATOM 1361 C C . GLY A 1 171 ? 1.105 26.078 -0.463 1 90.56 171 GLY A C 1
ATOM 1362 O O . GLY A 1 171 ? -0.118 26.078 -0.31 1 90.56 171 GLY A O 1
ATOM 1363 N N . VAL A 1 172 ? 1.903 27.125 -0.29 1 89.38 172 VAL A N 1
ATOM 1364 C CA . VAL A 1 172 ? 1.366 28.469 -0.103 1 89.38 172 VAL A CA 1
ATOM 1365 C C . VAL A 1 172 ? 1.968 29.406 -1.141 1 89.38 172 VAL A C 1
ATOM 1367 O O . VAL A 1 172 ? 3.189 29.516 -1.252 1 89.38 172 VAL A O 1
ATOM 1370 N N . PRO A 1 173 ? 1.089 29.969 -1.897 1 88.38 173 PRO A N 1
ATOM 1371 C CA . PRO A 1 173 ? 1.637 30.891 -2.885 1 88.38 173 PRO A CA 1
ATOM 1372 C C . PRO A 1 173 ? 2.484 32 -2.252 1 88.38 173 PRO A C 1
ATOM 1374 O O . PRO A 1 173 ? 2.158 32.469 -1.166 1 88.38 173 PRO A O 1
ATOM 1377 N N . SER A 1 174 ? 3.564 32.312 -2.965 1 81.31 174 SER A N 1
ATOM 1378 C CA . SER A 1 174 ? 4.422 33.406 -2.508 1 81.31 174 SER A CA 1
ATOM 1379 C C . SER A 1 174 ? 3.82 34.75 -2.854 1 81.31 174 SER A C 1
ATOM 1381 O O . SER A 1 174 ? 3.314 34.969 -3.961 1 81.31 174 SER A O 1
ATOM 1383 N N . LEU A 1 175 ? 3.834 35.594 -1.897 1 74.06 175 LEU A N 1
ATOM 1384 C CA . LEU A 1 175 ? 3.268 36.906 -2.09 1 74.06 175 LEU A CA 1
ATOM 1385 C C . LEU A 1 175 ? 4.164 37.781 -2.986 1 74.06 175 LEU A C 1
ATOM 1387 O O . LEU A 1 175 ? 3.686 38.688 -3.668 1 74.06 175 LEU A O 1
ATOM 1391 N N . SER A 1 176 ? 5.441 37.5 -2.953 1 76 176 SER A N 1
ATOM 1392 C CA . SER A 1 176 ? 6.395 38.344 -3.693 1 76 176 SER A CA 1
ATOM 1393 C C . SER A 1 176 ? 6.426 37.938 -5.168 1 76 176 SER A C 1
ATOM 1395 O O . SER A 1 176 ? 6.594 38.812 -6.035 1 76 176 SER A O 1
ATOM 1397 N N . ASP A 1 177 ? 6.355 36.719 -5.484 1 75.19 177 ASP A N 1
ATOM 1398 C CA . ASP A 1 177 ? 6.387 36.188 -6.844 1 75.19 177 ASP A CA 1
ATOM 1399 C C . ASP A 1 177 ? 5.305 35.156 -7.051 1 75.19 177 ASP A C 1
ATOM 1401 O O . ASP A 1 177 ? 5.395 34.031 -6.508 1 75.19 177 ASP A O 1
ATOM 1405 N N . GLY A 1 178 ? 4.324 35.469 -7.727 1 75.5 178 GLY A N 1
ATOM 1406 C CA . GLY A 1 178 ? 3.139 34.656 -7.934 1 75.5 178 GLY A CA 1
ATOM 1407 C C . GLY A 1 178 ? 3.451 33.281 -8.508 1 75.5 178 GLY A C 1
ATOM 1408 O O . GLY A 1 178 ? 2.639 32.344 -8.406 1 75.5 178 GLY A O 1
ATOM 1409 N N . ASN A 1 179 ? 4.617 33.125 -9.031 1 83.31 179 ASN A N 1
ATOM 1410 C CA . ASN A 1 179 ? 4.961 31.844 -9.648 1 83.31 179 ASN A CA 1
ATOM 1411 C C . ASN A 1 179 ? 5.645 30.906 -8.656 1 83.31 179 ASN A C 1
ATOM 1413 O O . ASN A 1 179 ? 5.824 29.719 -8.938 1 83.31 179 ASN A O 1
ATOM 1417 N N . GLU A 1 180 ? 5.973 31.469 -7.535 1 90.94 180 GLU A N 1
ATOM 1418 C CA . GLU A 1 180 ? 6.676 30.672 -6.531 1 90.94 180 GLU A CA 1
ATOM 1419 C C . GLU A 1 180 ? 5.715 30.141 -5.469 1 90.94 180 GLU A C 1
ATOM 1421 O O . GLU A 1 180 ? 4.762 30.828 -5.098 1 90.94 180 GLU A O 1
ATOM 1426 N N . VAL A 1 181 ? 5.965 28.938 -5.082 1 93.31 181 VAL A N 1
ATOM 1427 C CA . VAL A 1 181 ? 5.129 28.312 -4.062 1 93.31 181 VAL A CA 1
ATOM 1428 C C . VAL A 1 181 ? 6.008 27.812 -2.916 1 93.31 181 VAL A C 1
ATOM 1430 O O . VAL A 1 181 ? 6.934 27.031 -3.131 1 93.31 181 VAL A O 1
ATOM 1433 N N . ARG A 1 182 ? 5.664 28.297 -1.67 1 91.94 182 ARG A N 1
ATOM 1434 C CA . ARG A 1 182 ? 6.395 27.844 -0.49 1 91.94 182 ARG A CA 1
ATOM 1435 C C . ARG A 1 182 ? 5.719 26.641 0.137 1 91.94 182 ARG A C 1
ATOM 1437 O O . ARG A 1 182 ? 4.488 26.578 0.235 1 91.94 182 ARG A O 1
ATOM 1444 N N . ILE A 1 183 ? 6.52 25.594 0.452 1 90.25 183 ILE A N 1
ATOM 1445 C CA . ILE A 1 183 ? 6 24.484 1.24 1 90.25 183 ILE A CA 1
ATOM 1446 C C . ILE A 1 183 ? 5.926 24.891 2.711 1 90.25 183 ILE A C 1
ATOM 1448 O O . ILE A 1 183 ? 6.953 25.156 3.342 1 90.25 183 ILE A O 1
ATOM 1452 N N . SER A 1 184 ? 4.777 24.938 3.219 1 85.19 184 SER A N 1
ATOM 1453 C CA . SER A 1 184 ? 4.543 25.469 4.555 1 85.19 184 SER A CA 1
ATOM 1454 C C . SER A 1 184 ? 4.953 24.469 5.633 1 85.19 184 SER A C 1
ATOM 1456 O O . SER A 1 184 ? 5.09 24.844 6.801 1 85.19 184 SER A O 1
ATOM 1458 N N . LEU A 1 185 ? 5.016 23.25 5.27 1 84.44 185 LEU A N 1
ATOM 1459 C CA . LEU A 1 185 ? 5.496 22.234 6.195 1 84.44 185 LEU A CA 1
ATOM 1460 C C . LEU A 1 185 ? 6.953 22.484 6.574 1 84.44 185 LEU A C 1
ATOM 1462 O O . LEU A 1 185 ? 7.793 22.703 5.699 1 84.44 185 LEU A O 1
ATOM 1466 N N . GLN A 1 186 ? 7.176 22.656 7.82 1 81.06 186 GLN A N 1
ATOM 1467 C CA . GLN A 1 186 ? 8.57 22.828 8.234 1 81.06 186 GLN A CA 1
ATOM 1468 C C . GLN A 1 186 ? 9.375 21.562 7.973 1 81.06 186 GLN A C 1
ATOM 1470 O O . GLN A 1 186 ? 9.164 20.531 8.641 1 81.06 186 GLN A O 1
ATOM 1475 N N . LEU A 1 187 ? 10.148 21.641 6.988 1 81.12 187 LEU A N 1
ATOM 1476 C CA . LEU A 1 187 ? 10.922 20.469 6.578 1 81.12 187 LEU A CA 1
ATOM 1477 C C . LEU A 1 187 ? 12.414 20.734 6.684 1 81.12 187 LEU A C 1
ATOM 1479 O O . LEU A 1 187 ? 12.938 21.641 6.023 1 81.12 187 LEU A O 1
ATOM 1483 N N . ALA A 1 188 ? 12.992 20.047 7.621 1 77.75 188 ALA A N 1
ATOM 1484 C CA . ALA A 1 188 ? 14.453 20.047 7.609 1 77.75 188 ALA A CA 1
ATOM 1485 C C . ALA A 1 188 ? 14.984 19 6.637 1 77.75 188 ALA A C 1
ATOM 1487 O O . ALA A 1 188 ? 14.234 18.141 6.16 1 77.75 188 ALA A O 1
ATOM 1488 N N . GLN A 1 189 ? 16.219 19.172 6.195 1 79.5 189 GLN A N 1
ATOM 1489 C CA . GLN A 1 189 ? 16.875 18.234 5.293 1 79.5 189 GLN A CA 1
AT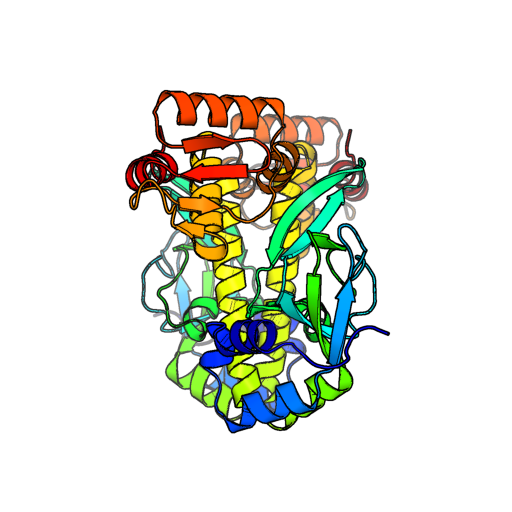OM 1490 C C . GLN A 1 189 ? 16.781 16.812 5.828 1 79.5 189 GLN A C 1
ATOM 1492 O O . GLN A 1 189 ? 16.594 15.859 5.059 1 79.5 189 GLN A O 1
ATOM 1497 N N . GLU A 1 190 ? 16.828 16.734 7.031 1 82.75 190 GLU A N 1
ATOM 1498 C CA . GLU A 1 190 ? 16.75 15.414 7.66 1 82.75 190 GLU A CA 1
ATOM 1499 C C . GLU A 1 190 ? 15.367 14.789 7.457 1 82.75 190 GLU A C 1
ATOM 1501 O O . GLU A 1 190 ? 15.25 13.594 7.203 1 82.75 190 GLU A O 1
ATOM 1506 N N . GLU A 1 191 ? 14.398 15.562 7.527 1 85.38 191 GLU A N 1
ATOM 1507 C CA . GLU A 1 191 ? 13.031 15.078 7.34 1 85.38 191 GLU A CA 1
ATOM 1508 C C . GLU A 1 191 ? 12.805 14.609 5.906 1 85.38 191 GLU A C 1
ATOM 1510 O O . GLU A 1 191 ? 12.148 13.586 5.676 1 85.38 191 GLU A O 1
ATOM 1515 N N . LEU A 1 192 ? 13.359 15.352 5.027 1 88.31 192 LEU A N 1
ATOM 1516 C CA . LEU A 1 192 ? 13.242 14.953 3.629 1 88.31 192 LEU A CA 1
ATOM 1517 C C . LEU A 1 192 ? 14 13.656 3.369 1 88.31 192 LEU A C 1
ATOM 1519 O O . LEU A 1 192 ? 13.531 12.797 2.613 1 88.31 192 LEU A O 1
ATOM 1523 N N . ALA A 1 193 ? 15.172 13.531 3.979 1 89.5 193 ALA A N 1
ATOM 1524 C CA . ALA A 1 193 ? 15.945 12.297 3.855 1 89.5 193 ALA A CA 1
ATOM 1525 C C . ALA A 1 193 ? 15.141 11.094 4.348 1 89.5 193 ALA A C 1
ATOM 1527 O O . ALA A 1 193 ? 15.102 10.055 3.689 1 89.5 193 ALA A O 1
ATOM 1528 N N . GLN A 1 194 ? 14.453 11.273 5.426 1 88.31 194 GLN A N 1
ATOM 1529 C CA . GLN A 1 194 ? 13.648 10.203 6.004 1 88.31 194 GLN A CA 1
ATOM 1530 C C . GLN A 1 194 ? 12.461 9.859 5.105 1 88.31 194 GLN A C 1
ATOM 1532 O O . GLN A 1 194 ? 12.109 8.688 4.961 1 88.31 194 GLN A O 1
ATOM 1537 N N . LEU A 1 195 ? 11.898 10.836 4.496 1 88.44 195 LEU A N 1
ATOM 1538 C CA . LEU A 1 195 ? 10.766 10.648 3.605 1 88.44 195 LEU A CA 1
ATOM 1539 C C . LEU A 1 195 ? 11.18 9.891 2.346 1 88.44 195 LEU A C 1
ATOM 1541 O O . LEU A 1 195 ? 10.383 9.148 1.771 1 88.44 195 LEU A O 1
ATOM 1545 N N . LEU A 1 196 ? 12.453 10.062 2.008 1 89.69 196 LEU A N 1
ATOM 1546 C CA . LEU A 1 196 ? 12.93 9.516 0.742 1 89.69 196 LEU A CA 1
ATOM 1547 C C . LEU A 1 196 ? 13.711 8.227 0.969 1 89.69 196 LEU A C 1
ATOM 1549 O O . LEU A 1 196 ? 14.109 7.559 0.011 1 89.69 196 LEU A O 1
ATOM 1553 N N . GLY A 1 197 ? 13.867 7.902 2.217 1 85.94 197 GLY A N 1
ATOM 1554 C CA . GLY A 1 197 ? 14.68 6.734 2.514 1 85.94 197 GLY A CA 1
ATOM 1555 C C . GLY A 1 197 ? 16.094 6.852 1.992 1 85.94 197 GLY A C 1
ATOM 1556 O O . GLY A 1 197 ? 16.641 5.902 1.416 1 85.94 197 GLY A O 1
ATOM 1557 N N . ALA A 1 198 ? 16.641 7.949 2.084 1 89.69 198 ALA A N 1
ATOM 1558 C CA . ALA A 1 198 ? 17.984 8.227 1.61 1 89.69 198 ALA A CA 1
ATOM 1559 C C . ALA A 1 198 ? 18.797 8.984 2.662 1 89.69 198 ALA A C 1
ATOM 1561 O O . ALA A 1 198 ? 18.25 9.406 3.682 1 89.69 198 ALA A O 1
ATOM 1562 N N . SER A 1 199 ? 20.062 9.016 2.439 1 90.31 199 SER A N 1
ATOM 1563 C CA . SER A 1 199 ? 20.891 9.75 3.383 1 90.31 199 SER A CA 1
ATOM 1564 C C . SER A 1 199 ? 20.719 11.258 3.215 1 90.31 199 SER A C 1
ATOM 1566 O O . SER A 1 199 ? 20.438 11.742 2.111 1 90.31 199 SER A O 1
ATOM 1568 N N . ARG A 1 200 ? 20.938 11.977 4.359 1 90.94 200 ARG A N 1
ATOM 1569 C CA . ARG A 1 200 ? 20.875 13.438 4.352 1 90.94 200 ARG A CA 1
ATOM 1570 C C . ARG A 1 200 ? 21.859 14.031 3.357 1 90.94 200 ARG A C 1
ATOM 1572 O O . ARG A 1 200 ? 21.531 14.977 2.637 1 90.94 200 ARG A O 1
ATOM 1579 N N . GLN A 1 201 ? 22.984 13.438 3.27 1 94.38 201 GLN A N 1
ATOM 1580 C CA . GLN A 1 201 ? 24.031 13.93 2.389 1 94.38 201 GLN A CA 1
ATOM 1581 C C . GLN A 1 201 ? 23.609 13.867 0.927 1 94.38 201 GLN A C 1
ATOM 1583 O O . GLN A 1 201 ? 23.75 14.844 0.19 1 94.38 201 GLN A O 1
ATOM 1588 N N . ARG A 1 202 ? 23.078 12.805 0.486 1 94.62 202 ARG A N 1
ATOM 1589 C CA . ARG A 1 202 ? 22.656 12.625 -0.898 1 94.62 202 ARG A CA 1
ATOM 1590 C C . ARG A 1 202 ? 21.469 13.523 -1.228 1 94.62 202 ARG A C 1
ATOM 1592 O O . ARG A 1 202 ? 21.406 14.109 -2.312 1 94.62 202 ARG A O 1
ATOM 1599 N N . VAL A 1 203 ? 20.547 13.672 -0.318 1 94.81 203 VAL A N 1
ATOM 1600 C CA . VAL A 1 203 ? 19.375 14.531 -0.52 1 94.81 203 VAL A CA 1
ATOM 1601 C C . VAL A 1 203 ? 19.828 15.984 -0.667 1 94.81 203 VAL A C 1
ATOM 1603 O O . VAL A 1 203 ? 19.344 16.703 -1.54 1 94.81 203 VAL A O 1
ATOM 1606 N N . ASN A 1 204 ? 20.734 16.359 0.174 1 94.31 204 ASN A N 1
ATOM 1607 C CA . ASN A 1 204 ? 21.25 17.719 0.116 1 94.31 204 ASN A CA 1
ATOM 1608 C C . ASN A 1 204 ? 21.938 18 -1.217 1 94.31 204 ASN A C 1
ATOM 1610 O O . ASN A 1 204 ? 21.828 19.109 -1.755 1 94.31 204 ASN A O 1
ATOM 1614 N N . GLN A 1 205 ? 22.625 17 -1.686 1 96.62 205 GLN A N 1
ATOM 1615 C CA . GLN A 1 205 ? 23.281 17.156 -2.982 1 96.62 205 GLN A CA 1
ATOM 1616 C C . GLN A 1 205 ? 22.25 17.391 -4.09 1 96.62 205 GLN A C 1
ATOM 1618 O O . GLN A 1 205 ? 22.438 18.266 -4.934 1 96.62 205 GLN A O 1
ATOM 1623 N N . GLU A 1 206 ? 21.234 16.641 -4.094 1 96.5 206 GLU A N 1
ATOM 1624 C CA . GLU A 1 206 ? 20.188 16.781 -5.102 1 96.5 206 GLU A CA 1
ATOM 1625 C C . GLU A 1 206 ? 19.469 18.125 -4.949 1 96.5 206 GLU A C 1
ATOM 1627 O O . GLU A 1 206 ? 19.109 18.766 -5.941 1 96.5 206 GLU A O 1
ATOM 1632 N N . LEU A 1 207 ? 19.234 18.531 -3.707 1 95.69 207 LEU A N 1
ATOM 1633 C CA . LEU A 1 207 ? 18.594 19.812 -3.453 1 95.69 207 LEU A CA 1
ATOM 1634 C C . LEU A 1 207 ? 19.438 20.953 -3.988 1 95.69 207 LEU A C 1
ATOM 1636 O O . LEU A 1 207 ? 18.906 21.875 -4.617 1 95.69 207 LEU A O 1
ATOM 1640 N N . LYS A 1 208 ? 20.688 20.922 -3.752 1 96.62 208 LYS A N 1
ATOM 1641 C CA . LYS A 1 208 ? 21.594 21.953 -4.234 1 96.62 208 LYS A CA 1
ATOM 1642 C C . LYS A 1 208 ? 21.625 22 -5.758 1 96.62 208 LYS A C 1
ATOM 1644 O O . LYS A 1 208 ? 21.656 23.078 -6.355 1 96.62 208 LYS A O 1
ATOM 1649 N N . ALA A 1 209 ? 21.641 20.844 -6.32 1 97.25 209 ALA A N 1
ATOM 1650 C CA . ALA A 1 209 ? 21.594 20.766 -7.777 1 97.25 209 ALA A CA 1
ATOM 1651 C C . ALA A 1 209 ? 20.312 21.406 -8.32 1 97.25 209 ALA A C 1
ATOM 1653 O O . ALA A 1 209 ? 20.359 22.172 -9.281 1 97.25 209 ALA A O 1
ATOM 1654 N N . MET A 1 210 ? 19.203 21.125 -7.707 1 96.56 210 MET A N 1
ATOM 1655 C CA . MET A 1 210 ? 17.922 21.688 -8.125 1 96.56 210 MET A CA 1
ATOM 1656 C C . MET A 1 210 ? 17.891 23.188 -7.922 1 96.56 210 MET A C 1
ATOM 1658 O O . MET A 1 210 ? 17.266 23.922 -8.703 1 96.56 210 MET A O 1
ATOM 1662 N N . GLU A 1 211 ? 18.516 23.578 -6.883 1 96.94 211 GLU A N 1
ATOM 1663 C CA . GLU A 1 211 ? 18.609 25.016 -6.625 1 96.94 211 GLU A CA 1
ATOM 1664 C C . GLU A 1 211 ? 19.453 25.719 -7.684 1 96.94 211 GLU A C 1
ATOM 1666 O O . GLU A 1 211 ? 19.094 26.781 -8.18 1 96.94 211 GLU A O 1
ATOM 1671 N N . ARG A 1 212 ? 20.562 25.125 -8.031 1 97.12 212 ARG A N 1
ATOM 1672 C CA . ARG A 1 212 ? 21.422 25.672 -9.078 1 97.12 212 ARG A CA 1
ATOM 1673 C C . ARG A 1 212 ? 20.688 25.766 -10.406 1 97.12 212 ARG A C 1
ATOM 1675 O O . ARG A 1 212 ? 20.938 26.672 -11.195 1 97.12 212 ARG A O 1
ATOM 1682 N N . GLU A 1 213 ? 19.766 24.922 -10.555 1 96.25 213 GLU A N 1
ATOM 1683 C CA . GLU A 1 213 ? 18.969 24.891 -11.781 1 96.25 213 GLU A CA 1
ATOM 1684 C C . GLU A 1 213 ? 17.75 25.797 -11.672 1 96.25 213 GLU A C 1
ATOM 1686 O O . GLU A 1 213 ? 16.875 25.781 -12.547 1 96.25 213 GLU A O 1
ATOM 1691 N N . ASP A 1 214 ? 17.625 26.438 -10.555 1 95.56 214 ASP A N 1
ATOM 1692 C CA . ASP A 1 214 ? 16.594 27.422 -10.273 1 95.56 214 ASP A CA 1
ATOM 1693 C C . ASP A 1 214 ? 15.211 26.766 -10.188 1 95.56 214 ASP A C 1
ATOM 1695 O O . ASP A 1 214 ? 14.195 27.406 -10.484 1 95.56 214 ASP A O 1
ATOM 1699 N N . ALA A 1 215 ? 15.211 25.516 -9.891 1 96.38 215 ALA A N 1
ATOM 1700 C CA . ALA A 1 215 ? 13.938 24.828 -9.727 1 96.38 215 ALA A CA 1
ATOM 1701 C C . ALA A 1 215 ? 13.359 25.062 -8.336 1 96.38 215 ALA A C 1
ATOM 1703 O O . ALA A 1 215 ? 12.141 25.125 -8.164 1 96.38 215 ALA A O 1
ATOM 1704 N N . ILE A 1 216 ? 14.242 25.203 -7.391 1 96.44 216 ILE A N 1
ATOM 1705 C CA . ILE A 1 216 ? 13.812 25.422 -6.012 1 96.44 216 ILE A CA 1
ATOM 1706 C C . ILE A 1 216 ? 14.742 26.438 -5.344 1 96.44 216 ILE A C 1
ATOM 1708 O O . ILE A 1 216 ? 15.758 26.812 -5.91 1 96.44 216 ILE A O 1
ATOM 1712 N N . ARG A 1 217 ? 14.344 26.938 -4.234 1 94.94 217 ARG A N 1
ATOM 1713 C CA . ARG A 1 217 ? 15.164 27.75 -3.354 1 94.94 217 ARG A CA 1
ATOM 1714 C C . ARG A 1 217 ? 15.117 27.234 -1.92 1 94.94 217 ARG A C 1
ATOM 1716 O O . ARG A 1 217 ? 14.039 26.969 -1.385 1 94.94 217 ARG A O 1
ATOM 1723 N N . ILE A 1 218 ? 16.312 27.062 -1.404 1 92.69 218 ILE A N 1
ATOM 1724 C CA . ILE A 1 218 ? 16.406 26.609 -0.023 1 92.69 218 ILE A CA 1
ATOM 1725 C C . ILE A 1 218 ? 16.406 27.812 0.919 1 92.69 218 ILE A C 1
ATOM 1727 O O . ILE A 1 218 ? 17.172 28.75 0.741 1 92.69 218 ILE A O 1
ATOM 1731 N N . GLU A 1 219 ? 15.477 27.812 1.8 1 88.38 219 GLU A N 1
ATOM 1732 C CA . GLU A 1 219 ? 15.383 28.859 2.814 1 88.38 219 GLU A CA 1
ATOM 1733 C C . GLU A 1 219 ? 15.445 28.266 4.223 1 88.38 219 GLU A C 1
ATOM 1735 O O . GLU A 1 219 ? 15.266 27.062 4.402 1 88.38 219 GLU A O 1
ATOM 1740 N N . PRO A 1 220 ? 15.758 29.219 5.137 1 79.56 220 PRO A N 1
ATOM 1741 C CA . PRO A 1 220 ? 15.711 28.734 6.516 1 79.56 220 PRO A CA 1
ATOM 1742 C C . PRO A 1 220 ? 14.336 28.188 6.902 1 79.56 220 PRO A C 1
ATOM 1744 O O . PRO A 1 220 ? 13.336 28.906 6.77 1 79.56 220 PRO A O 1
ATOM 1747 N N . GLY A 1 221 ? 14.203 27 7.176 1 75.94 221 GLY A N 1
ATOM 1748 C CA . GLY A 1 221 ? 12.969 26.422 7.691 1 75.94 221 GLY A CA 1
ATOM 1749 C C . GLY A 1 221 ? 12.094 25.812 6.609 1 75.94 221 GLY A C 1
ATOM 1750 O O . GLY A 1 221 ? 10.992 25.328 6.887 1 75.94 221 GLY A O 1
ATOM 1751 N N . GLY A 1 222 ? 12.617 26.062 5.395 1 85 222 GLY A N 1
ATOM 1752 C CA . GLY A 1 222 ? 11.711 25.5 4.414 1 85 222 GLY A CA 1
ATOM 1753 C C . GLY A 1 222 ? 12.258 25.531 3 1 85 222 GLY A C 1
ATOM 1754 O O . GLY A 1 222 ? 13.453 25.766 2.801 1 85 222 GLY A O 1
ATOM 1755 N N . LEU A 1 223 ? 11.328 25.094 2.018 1 92.38 223 LEU A N 1
ATOM 1756 C CA . LEU A 1 223 ? 11.656 25 0.599 1 92.38 223 LEU A CA 1
ATOM 1757 C C . LEU A 1 223 ? 10.656 25.766 -0.248 1 92.38 223 LEU A C 1
ATOM 1759 O O . LEU A 1 223 ? 9.453 25.75 0.044 1 92.38 223 LEU A O 1
ATOM 1763 N N . VAL A 1 224 ? 11.172 26.484 -1.22 1 93.88 224 VAL A N 1
ATOM 1764 C CA . VAL A 1 224 ? 10.336 27.219 -2.164 1 93.88 224 VAL A CA 1
ATOM 1765 C C . VAL A 1 224 ? 10.477 26.609 -3.559 1 93.88 224 VAL A C 1
ATOM 1767 O O . VAL A 1 224 ? 11.594 26.438 -4.055 1 93.88 224 VAL A O 1
ATOM 1770 N N . ILE A 1 225 ? 9.383 26.281 -4.168 1 95.19 225 ILE A N 1
ATOM 1771 C CA . ILE A 1 225 ? 9.391 25.797 -5.547 1 95.19 225 ILE A CA 1
ATOM 1772 C C . ILE A 1 225 ? 9.344 27 -6.5 1 95.19 225 ILE A C 1
ATOM 1774 O O . ILE A 1 225 ? 8.383 27.766 -6.484 1 95.19 225 ILE A O 1
ATOM 1778 N N . ARG A 1 226 ? 10.336 27.109 -7.281 1 95.38 226 ARG A N 1
ATOM 1779 C CA . ARG A 1 226 ? 10.445 28.234 -8.195 1 95.38 226 ARG A CA 1
ATOM 1780 C C . ARG A 1 226 ? 9.906 27.875 -9.578 1 95.38 226 ARG A C 1
ATOM 1782 O O . ARG A 1 226 ? 9.359 28.734 -10.281 1 95.38 226 ARG A O 1
ATOM 1789 N N . ASP A 1 227 ? 10.109 26.703 -9.969 1 94.94 227 ASP A N 1
ATOM 1790 C CA . ASP A 1 227 ? 9.695 26.234 -11.289 1 94.94 227 ASP A CA 1
ATOM 1791 C C . ASP A 1 227 ? 9.055 24.859 -11.211 1 94.94 227 ASP A C 1
ATOM 1793 O O . ASP A 1 227 ? 9.734 23.844 -11.367 1 94.94 227 ASP A O 1
ATOM 1797 N N . ARG A 1 228 ? 7.793 24.812 -11.109 1 93.69 228 ARG A N 1
ATOM 1798 C CA . ARG A 1 228 ? 7.051 23.562 -10.969 1 93.69 228 ARG A CA 1
ATOM 1799 C C . ARG A 1 228 ? 7.238 22.672 -12.195 1 93.69 228 ARG A C 1
ATOM 1801 O O . ARG A 1 228 ? 7.34 21.453 -12.07 1 93.69 228 ARG A O 1
ATOM 1808 N N . ASP A 1 229 ? 7.238 23.281 -13.336 1 94.5 229 ASP A N 1
ATOM 1809 C CA . ASP A 1 229 ? 7.395 22.516 -14.578 1 94.5 229 ASP A CA 1
ATOM 1810 C C . ASP A 1 229 ? 8.758 21.828 -14.633 1 94.5 229 ASP A C 1
ATOM 1812 O O . ASP A 1 229 ? 8.867 20.703 -15.109 1 94.5 229 ASP A O 1
ATOM 1816 N N . ALA A 1 230 ? 9.734 22.562 -14.188 1 94.44 230 ALA A N 1
ATOM 1817 C CA . ALA A 1 230 ? 11.062 21.953 -14.141 1 94.44 230 ALA A CA 1
ATOM 1818 C C . ALA A 1 230 ? 11.078 20.734 -13.227 1 94.44 230 ALA A C 1
ATOM 1820 O O . ALA A 1 230 ? 11.672 19.703 -13.562 1 94.44 230 ALA A O 1
ATOM 1821 N N . LEU A 1 231 ? 10.445 20.812 -12.102 1 94.56 231 LEU A N 1
ATOM 1822 C CA . LEU A 1 231 ? 10.375 19.688 -11.172 1 94.56 231 LEU A CA 1
ATOM 1823 C C . LEU A 1 231 ? 9.609 18.516 -11.781 1 94.56 231 LEU A C 1
ATOM 1825 O O . LEU A 1 231 ? 9.961 17.359 -11.562 1 94.56 231 LEU A O 1
ATOM 1829 N N . MET A 1 232 ? 8.57 18.844 -12.492 1 94.25 232 MET A N 1
ATOM 1830 C CA . MET A 1 232 ? 7.797 17.797 -13.156 1 94.25 232 MET A CA 1
ATOM 1831 C C . MET A 1 232 ? 8.648 17.047 -14.172 1 94.25 232 MET A C 1
ATOM 1833 O O . MET A 1 232 ? 8.57 15.82 -14.273 1 94.25 232 MET A O 1
ATOM 1837 N N . ARG A 1 233 ? 9.516 17.75 -14.945 1 94.19 233 ARG A N 1
ATOM 1838 C CA . ARG A 1 233 ? 10.406 17.125 -15.914 1 94.19 233 ARG A CA 1
ATOM 1839 C C . ARG A 1 233 ? 11.414 16.219 -15.211 1 94.19 233 ARG A C 1
ATOM 1841 O O . ARG A 1 233 ? 11.695 15.109 -15.688 1 94.19 233 ARG A O 1
ATOM 1848 N N . ILE A 1 234 ? 11.852 16.703 -14.062 1 93.69 234 ILE A N 1
ATOM 1849 C CA . ILE A 1 234 ? 12.828 15.93 -13.305 1 93.69 234 ILE A CA 1
ATOM 1850 C C . ILE A 1 234 ? 12.18 14.656 -12.773 1 93.69 234 ILE A C 1
ATOM 1852 O O . ILE A 1 234 ? 12.789 13.586 -12.781 1 93.69 234 ILE A O 1
ATOM 1856 N N . SER A 1 235 ? 11.016 14.75 -12.258 1 91.88 235 SER A N 1
ATOM 1857 C CA . SER A 1 235 ? 10.305 13.625 -11.656 1 91.88 235 SER A CA 1
ATOM 1858 C C . SER A 1 235 ? 10.039 12.531 -12.68 1 91.88 235 SER A C 1
ATOM 1860 O O . SER A 1 235 ? 9.891 11.359 -12.32 1 91.88 235 SER A O 1
ATOM 1862 N N . GLU A 1 236 ? 9.922 12.992 -13.977 1 83.69 236 GLU A N 1
ATOM 1863 C CA . GLU A 1 236 ? 9.617 12.062 -15.062 1 83.69 236 GLU A CA 1
ATOM 1864 C C . GLU A 1 236 ? 10.891 11.57 -15.742 1 83.69 236 GLU A C 1
ATOM 1866 O O . GLU A 1 236 ? 10.852 10.656 -16.562 1 83.69 236 GLU A O 1
ATOM 1871 N N . ALA A 1 237 ? 12.023 12.344 -15.562 1 71.38 237 ALA A N 1
ATOM 1872 C CA . ALA A 1 237 ? 13.266 12.078 -16.281 1 71.38 237 ALA A CA 1
ATOM 1873 C C . ALA A 1 237 ? 13.891 10.766 -15.828 1 71.38 237 ALA A C 1
ATOM 1875 O O . ALA A 1 237 ? 13.797 10.398 -14.656 1 71.38 237 ALA A O 1
ATOM 1876 N N . ASN A 1 238 ? 13.773 9.562 -16.422 1 59.59 238 ASN A N 1
ATOM 1877 C CA . ASN A 1 238 ? 14.547 8.344 -16.25 1 59.59 238 ASN A CA 1
ATOM 1878 C C . ASN A 1 238 ? 16.047 8.602 -16.422 1 59.59 238 ASN A C 1
ATOM 1880 O O . ASN A 1 238 ? 16.75 7.816 -17.062 1 59.59 238 ASN A O 1
ATOM 1884 N N . GLN A 1 239 ? 16.672 9.867 -16.312 1 43.75 239 GLN A N 1
ATOM 1885 C CA . GLN A 1 239 ? 17.938 9.844 -17.031 1 43.75 239 GLN A CA 1
ATOM 1886 C C . GLN A 1 239 ? 19 9.094 -16.234 1 43.75 239 GLN A C 1
ATOM 1888 O O . GLN A 1 239 ? 18.984 9.102 -15.008 1 43.75 239 GLN A O 1
ATOM 1893 N N . MET B 1 1 ? -11.836 -25.922 -26.047 1 42.88 1 MET B N 1
ATOM 1894 C CA . MET B 1 1 ? -12.844 -25.094 -25.391 1 42.88 1 MET B CA 1
ATOM 1895 C C . MET B 1 1 ? -12.68 -25.141 -23.875 1 42.88 1 MET B C 1
ATOM 1897 O O . MET B 1 1 ? -12.781 -26.203 -23.266 1 42.88 1 MET B O 1
ATOM 1901 N N . ASP B 1 2 ? -12.023 -24.172 -23.172 1 59.25 2 ASP B N 1
ATOM 1902 C CA . ASP B 1 2 ? -11.562 -24.312 -21.797 1 59.25 2 ASP B CA 1
ATOM 1903 C C . ASP B 1 2 ? -12.734 -24.516 -20.844 1 59.25 2 ASP B C 1
ATOM 1905 O O . ASP B 1 2 ? -13.812 -23.953 -21.047 1 59.25 2 ASP B O 1
ATOM 1909 N N . ASP B 1 3 ? -12.75 -25.609 -20.219 1 68.31 3 ASP B N 1
ATOM 1910 C CA . ASP B 1 3 ? -13.789 -26 -19.266 1 68.31 3 ASP B CA 1
ATOM 1911 C C . ASP B 1 3 ? -14.25 -24.812 -18.422 1 68.31 3 ASP B C 1
ATOM 1913 O O . ASP B 1 3 ? -13.43 -24.156 -17.797 1 68.31 3 ASP B O 1
ATOM 1917 N N . PRO B 1 4 ? -15.477 -24.5 -18.609 1 81.81 4 PRO B N 1
ATOM 1918 C CA . PRO B 1 4 ? -16.031 -23.312 -17.938 1 81.81 4 PRO B CA 1
ATOM 1919 C C . PRO B 1 4 ? -16.156 -23.5 -16.422 1 81.81 4 PRO B C 1
ATOM 1921 O O . PRO B 1 4 ? -16.531 -22.562 -15.719 1 81.81 4 PRO B O 1
ATOM 1924 N N . ILE B 1 5 ? -15.773 -24.734 -15.992 1 90.25 5 ILE B N 1
ATOM 1925 C CA . ILE B 1 5 ? -15.945 -24.984 -14.57 1 90.25 5 ILE B CA 1
ATOM 1926 C C . ILE B 1 5 ? -14.594 -25.266 -13.93 1 90.25 5 ILE B C 1
ATOM 1928 O O . ILE B 1 5 ? -13.688 -25.812 -14.578 1 90.25 5 ILE B O 1
ATOM 1932 N N . LEU B 1 6 ? -14.461 -25.016 -12.719 1 95.62 6 LEU B N 1
ATOM 1933 C CA . LEU B 1 6 ? -13.242 -25.297 -11.969 1 95.62 6 LEU B CA 1
ATOM 1934 C C . LEU B 1 6 ? -13.062 -26.797 -11.758 1 95.62 6 LEU B C 1
ATOM 1936 O O . LEU B 1 6 ? -14.031 -27.5 -11.516 1 95.62 6 LEU B O 1
ATOM 1940 N N . THR B 1 7 ? -11.875 -27.266 -11.938 1 96.38 7 THR B N 1
ATOM 1941 C CA . THR B 1 7 ? -11.57 -28.609 -11.469 1 96.38 7 THR B CA 1
ATOM 1942 C C . THR B 1 7 ? -11.719 -28.688 -9.953 1 96.38 7 THR B C 1
ATOM 1944 O O . THR B 1 7 ? -11.859 -27.672 -9.273 1 96.38 7 THR B O 1
ATOM 1947 N N . ILE B 1 8 ? -11.766 -29.875 -9.406 1 96.12 8 ILE B N 1
ATOM 1948 C CA . ILE B 1 8 ? -11.906 -30.094 -7.969 1 96.12 8 ILE B CA 1
ATOM 1949 C C . ILE B 1 8 ? -10.773 -29.375 -7.23 1 96.12 8 ILE B C 1
ATOM 1951 O O . ILE B 1 8 ? -11 -28.703 -6.227 1 96.12 8 ILE B O 1
ATOM 1955 N N . ASP B 1 9 ? -9.508 -29.516 -7.754 1 96.38 9 ASP B N 1
ATOM 1956 C CA . ASP B 1 9 ? -8.344 -28.891 -7.129 1 96.38 9 ASP B CA 1
ATOM 1957 C C . ASP B 1 9 ? -8.438 -27.375 -7.176 1 96.38 9 ASP B C 1
ATOM 1959 O O . ASP B 1 9 ? -8.078 -26.688 -6.211 1 96.38 9 ASP B O 1
ATOM 1963 N N . GLU B 1 10 ? -8.859 -26.859 -8.273 1 97.12 10 GLU B N 1
ATOM 1964 C CA . GLU B 1 10 ? -9.023 -25.406 -8.43 1 97.12 10 GLU B CA 1
ATOM 1965 C C . GLU B 1 10 ? -10.07 -24.859 -7.457 1 97.12 10 GLU B C 1
ATOM 1967 O O . GLU B 1 10 ? -9.859 -23.828 -6.836 1 97.12 10 GLU B O 1
ATOM 1972 N N . ARG B 1 11 ? -11.172 -25.562 -7.371 1 97.25 11 ARG B N 1
ATOM 1973 C CA . ARG B 1 11 ? -12.234 -25.172 -6.445 1 97.25 11 ARG B CA 1
ATOM 1974 C C . ARG B 1 11 ? -11.75 -25.219 -5.004 1 97.25 11 ARG B C 1
ATOM 1976 O O . ARG B 1 11 ? -12.07 -24.344 -4.203 1 97.25 11 ARG B O 1
ATOM 1983 N N . GLU B 1 12 ? -11.055 -26.266 -4.684 1 97.25 12 GLU B N 1
ATOM 1984 C CA . GLU B 1 12 ? -10.5 -26.391 -3.34 1 97.25 12 GLU B CA 1
ATOM 1985 C C . GLU B 1 12 ? -9.547 -25.25 -3.021 1 97.25 12 GLU B C 1
ATOM 1987 O O . GLU B 1 12 ? -9.531 -24.734 -1.899 1 97.25 12 GLU B O 1
ATOM 1992 N N . ALA B 1 13 ? -8.734 -24.844 -3.98 1 96.38 13 ALA B N 1
ATOM 1993 C CA . ALA B 1 13 ? -7.824 -23.719 -3.799 1 96.38 13 ALA B CA 1
ATOM 1994 C C . ALA B 1 13 ? -8.594 -22.438 -3.459 1 96.38 13 ALA B C 1
ATOM 1996 O O . ALA B 1 13 ? -8.211 -21.703 -2.551 1 96.38 13 ALA B O 1
ATOM 1997 N N . ILE B 1 14 ? -9.703 -22.203 -4.16 1 97.69 14 ILE B N 1
ATOM 1998 C CA . ILE B 1 14 ? -10.531 -21.031 -3.918 1 97.69 14 ILE B CA 1
ATOM 1999 C C . ILE B 1 14 ? -11.148 -21.109 -2.525 1 97.69 14 ILE B C 1
ATOM 2001 O O . ILE B 1 14 ? -11.062 -20.172 -1.737 1 97.69 14 ILE B O 1
ATOM 2005 N N . ASN B 1 15 ? -11.711 -22.281 -2.199 1 97.69 15 ASN B N 1
ATOM 2006 C CA . ASN B 1 15 ? -12.445 -22.469 -0.955 1 97.69 15 ASN B CA 1
ATOM 2007 C C . ASN B 1 15 ? -11.523 -22.406 0.26 1 97.69 15 ASN B C 1
ATOM 2009 O O . ASN B 1 15 ? -11.945 -21.984 1.341 1 97.69 15 ASN B O 1
ATOM 2013 N N . SER B 1 16 ? -10.312 -22.75 0.043 1 96.25 16 SER B N 1
ATOM 2014 C CA . SER B 1 16 ? -9.383 -22.828 1.164 1 96.25 16 SER B CA 1
ATOM 2015 C C . SER B 1 16 ? -8.641 -21.516 1.369 1 96.25 16 SER B C 1
ATOM 2017 O O . SER B 1 16 ? -7.918 -21.344 2.352 1 96.25 16 SER B O 1
ATOM 2019 N N . GLY B 1 17 ? -8.82 -20.578 0.41 1 95.69 17 GLY B N 1
ATOM 2020 C CA . GLY B 1 17 ? -8.203 -19.281 0.616 1 95.69 17 GLY B CA 1
ATOM 2021 C C . GLY B 1 17 ? -8.609 -18.625 1.92 1 95.69 17 GLY B C 1
ATOM 2022 O O . GLY B 1 17 ? -9.797 -18.609 2.268 1 95.69 17 GLY B O 1
ATOM 2023 N N . ARG B 1 18 ? -7.68 -18.062 2.607 1 94.38 18 ARG B N 1
ATOM 2024 C CA . ARG B 1 18 ? -7.895 -17.562 3.961 1 94.38 18 ARG B CA 1
ATOM 2025 C C . ARG B 1 18 ? -9.031 -16.547 3.992 1 94.38 18 ARG B C 1
ATOM 2027 O O . ARG B 1 18 ? -9.922 -16.625 4.84 1 94.38 18 ARG B O 1
ATOM 2034 N N . TRP B 1 19 ? -8.992 -15.625 3.111 1 96.94 19 TRP B N 1
ATOM 2035 C CA . TRP B 1 19 ? -10.023 -14.594 3.064 1 96.94 19 TRP B CA 1
ATOM 2036 C C . TRP B 1 19 ? -11.375 -15.188 2.693 1 96.94 19 TRP B C 1
ATOM 2038 O O . TRP B 1 19 ? -12.375 -14.953 3.379 1 96.94 19 TRP B O 1
ATOM 2048 N N . PHE B 1 20 ? -11.445 -15.992 1.642 1 98.12 20 PHE B N 1
ATOM 2049 C CA . PHE B 1 20 ? -12.695 -16.531 1.118 1 98.12 20 PHE B CA 1
ATOM 2050 C C . PHE B 1 20 ? -13.344 -17.469 2.129 1 98.12 20 PHE B C 1
ATOM 2052 O O . PHE B 1 20 ? -14.562 -17.438 2.318 1 98.12 20 PHE B O 1
ATOM 2059 N N . SER B 1 21 ? -12.523 -18.281 2.811 1 97.88 21 SER B N 1
ATOM 2060 C CA . SER B 1 21 ? -13.039 -19.266 3.762 1 97.88 21 SER B CA 1
ATOM 2061 C C . SER B 1 21 ? -13.609 -18.594 5.004 1 97.88 21 SER B C 1
ATOM 2063 O O . SER B 1 21 ? -14.32 -19.219 5.785 1 97.88 21 SER B O 1
ATOM 2065 N N . SER B 1 22 ? -13.242 -17.328 5.219 1 97.44 22 SER B N 1
ATOM 2066 C CA . SER B 1 22 ? -13.727 -16.594 6.387 1 97.44 22 SER B CA 1
ATOM 2067 C C . SER B 1 22 ? -15.125 -16.047 6.145 1 97.44 22 SER B C 1
ATOM 2069 O O . SER B 1 22 ? -15.789 -15.578 7.078 1 97.44 22 SER B O 1
ATOM 2071 N N . LEU B 1 23 ? -15.633 -16.047 4.922 1 98.19 23 LEU B N 1
ATOM 2072 C CA . LEU B 1 23 ? -16.922 -15.484 4.57 1 98.19 23 LEU B CA 1
ATOM 2073 C C . LEU B 1 23 ? -18.062 -16.438 4.934 1 98.19 23 LEU B C 1
ATOM 2075 O O . LEU B 1 23 ? -17.844 -17.656 5.02 1 98.19 23 LEU B O 1
ATOM 2079 N N . SER B 1 24 ? -19.234 -15.945 5.152 1 98.25 24 SER B N 1
ATOM 2080 C CA . SER B 1 24 ? -20.391 -16.781 5.418 1 98.25 24 SER B CA 1
ATOM 2081 C C . SER B 1 24 ? -20.719 -17.672 4.227 1 98.25 24 SER B C 1
ATOM 2083 O O . SER B 1 24 ? -20.422 -17.328 3.082 1 98.25 24 SER B O 1
ATOM 2085 N N . PRO B 1 25 ? -21.344 -18.828 4.477 1 97.81 25 PRO B N 1
ATOM 2086 C CA . PRO B 1 25 ? -21.703 -19.734 3.385 1 97.81 25 PRO B CA 1
ATOM 2087 C C . PRO B 1 25 ? -22.594 -19.062 2.334 1 97.81 25 PRO B C 1
ATOM 2089 O O . PRO B 1 25 ? -22.422 -19.312 1.137 1 97.81 25 PRO B O 1
ATOM 2092 N N . SER B 1 26 ? -23.484 -18.234 2.742 1 98.06 26 SER B N 1
ATOM 2093 C CA . SER B 1 26 ? -24.391 -17.562 1.817 1 98.06 26 SER B CA 1
ATOM 2094 C C . SER B 1 26 ? -23.641 -16.625 0.885 1 98.06 26 SER B C 1
ATOM 2096 O O . SER B 1 26 ? -23.891 -16.594 -0.322 1 98.06 26 SER B O 1
ATOM 2098 N N . LEU B 1 27 ? -22.734 -15.836 1.408 1 98.38 27 LEU B N 1
ATOM 2099 C CA . LEU B 1 27 ? -21.953 -14.914 0.604 1 98.38 27 LEU B CA 1
ATOM 2100 C C . LEU B 1 27 ? -21.047 -15.672 -0.357 1 98.38 27 LEU B C 1
ATOM 2102 O O . LEU B 1 27 ? -20.969 -15.336 -1.541 1 98.38 27 LEU B O 1
ATOM 2106 N N . ARG B 1 28 ? -20.359 -16.75 0.122 1 98.31 28 ARG B N 1
ATOM 2107 C CA . ARG B 1 28 ? -19.516 -17.578 -0.744 1 98.31 28 ARG B CA 1
ATOM 2108 C C . ARG B 1 28 ? -20.312 -18.141 -1.907 1 98.31 28 ARG B C 1
ATOM 2110 O O . ARG B 1 28 ? -19.844 -18.141 -3.049 1 98.31 28 ARG B O 1
ATOM 2117 N N . HIS B 1 29 ? -21.484 -18.609 -1.548 1 97.62 29 HIS B N 1
ATOM 2118 C CA . HIS B 1 29 ? -22.375 -19.172 -2.564 1 97.62 29 HIS B CA 1
ATOM 2119 C C . HIS B 1 29 ? -22.703 -18.141 -3.637 1 97.62 29 HIS B C 1
ATOM 2121 O O . HIS B 1 29 ? -22.609 -18.438 -4.832 1 97.62 29 HIS B O 1
ATOM 2127 N N . ASP B 1 30 ? -23.062 -16.922 -3.289 1 98.06 30 ASP B N 1
ATOM 2128 C CA . ASP B 1 30 ? -23.453 -15.883 -4.242 1 98.06 30 ASP B CA 1
ATOM 2129 C C . ASP B 1 30 ? -22.266 -15.453 -5.102 1 98.06 30 ASP B C 1
ATOM 2131 O O . ASP B 1 30 ? -22.422 -15.18 -6.293 1 98.06 30 ASP B O 1
ATOM 2135 N N . ILE B 1 31 ? -21.078 -15.383 -4.504 1 98.31 31 ILE B N 1
ATOM 2136 C CA . ILE B 1 31 ? -19.875 -15.031 -5.262 1 98.31 31 ILE B CA 1
ATOM 2137 C C . ILE B 1 31 ? -19.609 -16.094 -6.328 1 98.31 31 ILE B C 1
ATOM 2139 O O . ILE B 1 31 ? -19.422 -15.758 -7.504 1 98.31 31 ILE B O 1
ATOM 2143 N N . LEU B 1 32 ? -19.625 -17.328 -5.922 1 97.56 32 LEU B N 1
ATOM 2144 C CA . LEU B 1 32 ? -19.328 -18.422 -6.844 1 97.56 32 LEU B CA 1
ATOM 2145 C C . LEU B 1 32 ? -20.391 -18.531 -7.926 1 97.56 32 LEU B C 1
ATOM 2147 O O . LEU B 1 32 ? -20.078 -18.812 -9.086 1 97.56 32 LEU B O 1
ATOM 2151 N N . ARG B 1 33 ? -21.609 -18.312 -7.535 1 96.69 33 ARG B N 1
ATOM 2152 C CA . ARG B 1 33 ? -22.719 -18.375 -8.477 1 96.69 33 ARG B CA 1
ATOM 2153 C C . ARG B 1 33 ? -22.547 -17.359 -9.602 1 96.69 33 ARG B C 1
ATOM 2155 O O . ARG B 1 33 ? -22.906 -17.625 -10.75 1 96.69 33 ARG B O 1
ATOM 2162 N N . CYS B 1 34 ? -22 -16.203 -9.352 1 97.06 34 CYS B N 1
ATOM 2163 C CA . CYS B 1 34 ? -21.859 -15.117 -10.312 1 97.06 34 CYS B CA 1
ATOM 2164 C C . CYS B 1 34 ? -20.516 -15.188 -11.023 1 97.06 34 CYS B C 1
ATOM 2166 O O . CYS B 1 34 ? -20.203 -14.344 -11.867 1 97.06 34 CYS B O 1
ATOM 2168 N N . SER B 1 35 ? -19.719 -16.156 -10.664 1 97.69 35 SER B N 1
ATOM 2169 C CA . SER B 1 35 ? -18.344 -16.203 -11.188 1 97.69 35 SER B CA 1
ATOM 2170 C C . SER B 1 35 ? -18.281 -17.031 -12.461 1 97.69 35 SER B C 1
ATOM 2172 O O . SER B 1 35 ? -19.172 -17.828 -12.742 1 97.69 35 SER B O 1
ATOM 2174 N N . TYR B 1 36 ? -17.25 -16.828 -13.281 1 98.12 36 TYR B N 1
ATOM 2175 C CA . TYR B 1 36 ? -16.938 -17.625 -14.453 1 98.12 36 TYR B CA 1
ATOM 2176 C C . TYR B 1 36 ? -15.43 -17.844 -14.586 1 98.12 36 TYR B C 1
ATOM 2178 O O . TYR B 1 36 ? -14.641 -17.094 -14.016 1 98.12 36 TYR B O 1
ATOM 2186 N N . VAL B 1 37 ? -15.047 -18.891 -15.359 1 98.25 37 VAL B N 1
ATOM 2187 C CA . VAL B 1 37 ? -13.672 -19.359 -15.367 1 98.25 37 VAL B CA 1
ATOM 2188 C C . VAL B 1 37 ? -12.977 -18.906 -16.656 1 98.25 37 VAL B C 1
ATOM 2190 O O . VAL B 1 37 ? -13.57 -18.953 -17.734 1 98.25 37 VAL B O 1
ATOM 2193 N N . LYS B 1 38 ? -11.742 -18.422 -16.531 1 98.25 38 LYS B N 1
ATOM 2194 C CA . LYS B 1 38 ? -10.836 -18.188 -17.656 1 98.25 38 LYS B CA 1
ATOM 2195 C C . LYS B 1 38 ? -9.516 -18.906 -17.453 1 98.25 38 LYS B C 1
ATOM 2197 O O . LYS B 1 38 ? -9.023 -19.016 -16.328 1 98.25 38 LYS B O 1
ATOM 2202 N N . ARG B 1 39 ? -8.961 -19.406 -18.5 1 98.25 39 ARG B N 1
ATOM 2203 C CA . ARG B 1 39 ? -7.688 -20.109 -18.453 1 98.25 39 ARG B CA 1
ATOM 2204 C C . ARG B 1 39 ? -6.68 -19.5 -19.406 1 98.25 39 ARG B C 1
ATOM 2206 O O . ARG B 1 39 ? -7.043 -19.062 -20.516 1 98.25 39 ARG B O 1
ATOM 2213 N N . PHE B 1 40 ? -5.469 -19.422 -19.016 1 98 40 PHE B N 1
ATOM 2214 C CA . PHE B 1 40 ? -4.391 -18.781 -19.75 1 98 40 PHE B CA 1
ATOM 2215 C C . PHE B 1 40 ? -3.15 -19.672 -19.781 1 98 40 PHE B C 1
ATOM 2217 O O . PHE B 1 40 ? -2.826 -20.328 -18.797 1 98 40 PHE B O 1
ATOM 2224 N N . LYS B 1 41 ? -2.494 -19.609 -20.906 1 97.75 41 LYS B N 1
ATOM 2225 C CA . LYS B 1 41 ? -1.18 -20.234 -20.984 1 97.75 41 LYS B CA 1
ATOM 2226 C C . LYS B 1 41 ? -0.107 -19.359 -20.359 1 97.75 41 LYS B C 1
ATOM 2228 O O . LYS B 1 41 ? -0.322 -18.156 -20.156 1 97.75 41 LYS B O 1
ATOM 2233 N N . ASP B 1 42 ? 0.966 -19.922 -20.125 1 96.19 42 ASP B N 1
ATOM 2234 C CA . ASP B 1 42 ? 2.098 -19.203 -19.547 1 96.19 42 ASP B CA 1
ATOM 2235 C C . ASP B 1 42 ? 2.428 -17.953 -20.375 1 96.19 42 ASP B C 1
ATOM 2237 O O . ASP B 1 42 ? 2.475 -18.016 -21.609 1 96.19 42 ASP B O 1
ATOM 2241 N N . GLY B 1 43 ? 2.564 -16.922 -19.609 1 95.75 43 GLY B N 1
ATOM 2242 C CA . GLY B 1 43 ? 3.025 -15.695 -20.25 1 95.75 43 GLY B CA 1
ATOM 2243 C C . GLY B 1 43 ? 1.899 -14.875 -20.844 1 95.75 43 GLY B C 1
ATOM 2244 O O . GLY B 1 43 ? 2.105 -13.727 -21.234 1 95.75 43 GLY B O 1
ATOM 2245 N N . ALA B 1 44 ? 0.719 -15.414 -20.906 1 98.06 44 ALA B N 1
ATOM 2246 C CA . ALA B 1 44 ? -0.406 -14.703 -21.5 1 98.06 44 ALA B CA 1
ATOM 2247 C C . ALA B 1 44 ? -0.818 -13.5 -20.656 1 98.06 44 ALA B C 1
ATOM 2249 O O . ALA B 1 44 ? -0.778 -13.57 -19.422 1 98.06 44 ALA B O 1
ATOM 2250 N N . LEU B 1 45 ? -1.291 -12.453 -21.297 1 98.06 45 LEU B N 1
ATOM 2251 C CA . LEU B 1 45 ? -1.797 -11.258 -20.625 1 98.06 45 LEU B CA 1
ATOM 2252 C C . LEU B 1 45 ? -3.211 -11.492 -20.094 1 98.06 45 LEU B C 1
ATOM 2254 O O . LEU B 1 45 ? -4.109 -11.859 -20.859 1 98.06 45 LEU B O 1
ATOM 2258 N N . ILE B 1 46 ? -3.361 -11.32 -18.859 1 98.06 46 ILE B N 1
ATOM 2259 C CA . ILE B 1 46 ? -4.664 -11.461 -18.203 1 98.06 46 ILE B CA 1
ATOM 2260 C C . ILE B 1 46 ? -5.375 -10.117 -18.188 1 98.06 46 ILE B C 1
ATOM 2262 O O . ILE B 1 46 ? -6.574 -10.031 -18.453 1 98.06 46 ILE B O 1
ATOM 2266 N N . ALA B 1 47 ? -4.684 -9.078 -17.812 1 97.5 47 ALA B N 1
ATOM 2267 C CA . ALA B 1 47 ? -5.164 -7.695 -17.766 1 97.5 47 ALA B CA 1
ATOM 2268 C C . ALA B 1 47 ? -4.016 -6.711 -17.953 1 97.5 47 ALA B C 1
ATOM 2270 O O . ALA B 1 47 ? -2.891 -6.969 -17.516 1 97.5 47 ALA B O 1
ATOM 2271 N N . ALA B 1 48 ? -4.336 -5.566 -18.547 1 97.06 48 ALA B N 1
ATOM 2272 C CA . ALA B 1 48 ? -3.299 -4.57 -18.797 1 97.06 48 ALA B CA 1
ATOM 2273 C C . ALA B 1 48 ? -3.514 -3.32 -17.953 1 97.06 48 ALA B C 1
ATOM 2275 O O . ALA B 1 48 ? -4.652 -2.904 -17.719 1 97.06 48 ALA B O 1
ATOM 2276 N N . ARG B 1 49 ? -2.408 -2.803 -17.562 1 95.25 49 ARG B N 1
ATOM 2277 C CA . ARG B 1 49 ? -2.484 -1.466 -16.984 1 95.25 49 ARG B CA 1
ATOM 2278 C C . ARG B 1 49 ? -3.25 -0.517 -17.891 1 95.25 49 ARG B C 1
ATOM 2280 O O . ARG B 1 49 ? -3.031 -0.504 -19.109 1 95.25 49 ARG B O 1
ATOM 2287 N N . GLY B 1 50 ? -4.164 0.264 -17.266 1 96.56 50 GLY B N 1
ATOM 2288 C CA . GLY B 1 50 ? -4.926 1.22 -18.047 1 96.56 50 GLY B CA 1
ATOM 2289 C C . GLY B 1 50 ? -6.262 0.675 -18.516 1 96.56 50 GLY B C 1
ATOM 2290 O O . GLY B 1 50 ? -7.129 1.436 -18.953 1 96.56 50 GLY B O 1
ATOM 2291 N N . ASP B 1 51 ? -6.445 -0.604 -18.516 1 97.19 51 ASP B N 1
ATOM 2292 C CA . ASP B 1 51 ? -7.727 -1.203 -18.859 1 97.19 51 ASP B CA 1
ATOM 2293 C C . ASP B 1 51 ? -8.82 -0.779 -17.875 1 97.19 51 ASP B C 1
ATOM 2295 O O . ASP B 1 51 ? -8.539 -0.484 -16.719 1 97.19 51 ASP B O 1
ATOM 2299 N N . PRO B 1 52 ? -10.086 -0.691 -18.359 1 97.88 52 PRO B N 1
ATOM 2300 C CA . PRO B 1 52 ? -11.18 -0.574 -17.391 1 97.88 52 PRO B CA 1
ATOM 2301 C C . PRO B 1 52 ? -11.281 -1.788 -16.469 1 97.88 52 PRO B C 1
ATOM 2303 O O . PRO B 1 52 ? -11.055 -2.92 -16.906 1 97.88 52 PRO B O 1
ATOM 2306 N N . PRO B 1 53 ? -11.555 -1.567 -15.227 1 97.25 53 PRO B N 1
ATOM 2307 C CA . PRO B 1 53 ? -11.664 -2.678 -14.281 1 97.25 53 PRO B CA 1
ATOM 2308 C C . PRO B 1 53 ? -12.984 -3.424 -14.398 1 97.25 53 PRO B C 1
ATOM 2310 O O . PRO B 1 53 ? -13.859 -3.283 -13.531 1 97.25 53 PRO B O 1
ATOM 2313 N N . GLU B 1 54 ? -13.148 -4.328 -15.25 1 97.75 54 GLU B N 1
ATOM 2314 C CA . GLU B 1 54 ? -14.43 -4.949 -15.578 1 97.75 54 GLU B CA 1
ATOM 2315 C C . GLU B 1 54 ? -14.633 -6.242 -14.789 1 97.75 54 GLU B C 1
ATOM 2317 O O . GLU B 1 54 ? -15.734 -6.789 -14.758 1 97.75 54 GLU B O 1
ATOM 2322 N N . GLU B 1 55 ? -13.547 -6.699 -14.172 1 97.75 55 GLU B N 1
ATOM 2323 C CA . GLU B 1 55 ? -13.656 -7.984 -13.492 1 97.75 55 GLU B CA 1
ATOM 2324 C C . GLU B 1 55 ? -12.922 -7.961 -12.156 1 97.75 55 GLU B C 1
ATOM 2326 O O . GLU B 1 55 ? -11.852 -7.359 -12.039 1 97.75 55 GLU B O 1
ATOM 2331 N N . TRP B 1 56 ? -13.547 -8.508 -11.156 1 98.44 56 TRP B N 1
ATOM 2332 C CA . TRP B 1 56 ? -12.906 -8.961 -9.93 1 98.44 56 TRP B CA 1
ATOM 2333 C C . TRP B 1 56 ? -12.398 -10.391 -10.07 1 98.44 56 TRP B C 1
ATOM 2335 O O . TRP B 1 56 ? -13.086 -11.25 -10.625 1 98.44 56 TRP B O 1
ATOM 2345 N N . ILE B 1 57 ? -11.18 -10.672 -9.609 1 98.44 57 ILE B N 1
ATOM 2346 C CA . ILE B 1 57 ? -10.516 -11.883 -10.078 1 98.44 57 ILE B CA 1
ATOM 2347 C C . ILE B 1 57 ? -9.961 -12.664 -8.891 1 98.44 57 ILE B C 1
ATOM 2349 O O . ILE B 1 57 ? -9.5 -12.07 -7.91 1 98.44 57 ILE B O 1
ATOM 2353 N N . ALA B 1 58 ? -9.961 -13.938 -8.977 1 98.5 58 ALA B N 1
ATOM 2354 C CA . ALA B 1 58 ? -9.242 -14.82 -8.062 1 98.5 58 ALA B CA 1
ATOM 2355 C C . ALA B 1 58 ? -8.391 -15.828 -8.828 1 98.5 58 ALA B C 1
ATOM 2357 O O . ALA B 1 58 ? -8.812 -16.344 -9.867 1 98.5 58 ALA B O 1
ATOM 2358 N N . CYS B 1 59 ? -7.238 -16.078 -8.328 1 98.38 59 CYS B N 1
ATOM 2359 C CA . CYS B 1 59 ? -6.414 -17.125 -8.914 1 98.38 59 CYS B CA 1
ATOM 2360 C C . CYS B 1 59 ? -6.844 -18.5 -8.406 1 98.38 59 CYS B C 1
ATOM 2362 O O . CYS B 1 59 ? -6.969 -18.703 -7.199 1 98.38 59 CYS B O 1
ATOM 2364 N N . ALA B 1 60 ? -7.047 -19.406 -9.289 1 98.12 60 ALA B N 1
ATOM 2365 C CA . ALA B 1 60 ? -7.492 -20.734 -8.906 1 98.12 60 ALA B CA 1
ATOM 2366 C C . ALA B 1 60 ? -6.383 -21.766 -9.117 1 98.12 60 ALA B C 1
ATOM 2368 O O . ALA B 1 60 ? -6.359 -22.812 -8.461 1 98.12 60 ALA B O 1
ATOM 2369 N N . ARG B 1 61 ? -5.531 -21.516 -10.031 1 96.88 61 ARG B N 1
ATOM 2370 C CA . ARG B 1 61 ? -4.391 -22.359 -10.367 1 96.88 61 ARG B CA 1
ATOM 2371 C C . ARG B 1 61 ? -3.262 -21.547 -10.984 1 96.88 61 ARG B C 1
ATOM 2373 O O . ARG B 1 61 ? -3.508 -20.578 -11.711 1 96.88 61 ARG B O 1
ATOM 2380 N N . GLY B 1 62 ? -2.012 -22.109 -10.75 1 95.81 62 GLY B N 1
ATOM 2381 C CA . GLY B 1 62 ? -0.868 -21.391 -11.281 1 95.81 62 GLY B CA 1
ATOM 2382 C C . GLY B 1 62 ? -0.509 -20.156 -10.469 1 95.81 62 GLY B C 1
ATOM 2383 O O . GLY B 1 62 ? -0.422 -20.219 -9.242 1 95.81 62 GLY B O 1
ATOM 2384 N N . ALA B 1 63 ? -0.209 -19.062 -11.18 1 96.56 63 ALA B N 1
ATOM 2385 C CA . ALA B 1 63 ? 0.117 -17.797 -10.539 1 96.56 63 ALA B CA 1
ATOM 2386 C C . ALA B 1 63 ? -0.114 -16.625 -11.492 1 96.56 63 ALA B C 1
ATOM 2388 O O . ALA B 1 63 ? -0.051 -16.797 -12.711 1 96.56 63 ALA B O 1
ATOM 2389 N N . VAL B 1 64 ? -0.454 -15.594 -10.953 1 97.56 64 VAL B N 1
ATOM 2390 C CA . VAL B 1 64 ? -0.578 -14.359 -11.719 1 97.56 64 VAL B CA 1
ATOM 2391 C C . VAL B 1 64 ? 0.541 -13.391 -11.328 1 97.56 64 VAL B C 1
ATOM 2393 O O . VAL B 1 64 ? 0.667 -13.016 -10.164 1 97.56 64 VAL B O 1
ATOM 2396 N N . ARG B 1 65 ? 1.342 -13.031 -12.273 1 96.19 65 ARG B N 1
ATOM 2397 C CA . ARG B 1 65 ? 2.393 -12.047 -12.047 1 96.19 65 ARG B CA 1
ATOM 2398 C C . ARG B 1 65 ? 1.862 -10.625 -12.227 1 96.19 65 ARG B C 1
ATOM 2400 O O . ARG B 1 65 ? 1.412 -10.266 -13.32 1 96.19 65 ARG B O 1
ATOM 2407 N N . VAL B 1 66 ? 1.886 -9.875 -11.203 1 96.44 66 VAL B N 1
ATOM 2408 C CA . VAL B 1 66 ? 1.516 -8.469 -11.25 1 96.44 66 VAL B CA 1
ATOM 2409 C C . VAL B 1 66 ? 2.77 -7.609 -11.414 1 96.44 66 VAL B C 1
ATOM 2411 O O . VAL B 1 66 ? 3.676 -7.652 -10.578 1 96.44 66 VAL B O 1
ATOM 2414 N N . SER B 1 67 ? 2.791 -6.816 -12.469 1 95.12 67 SER B N 1
ATOM 2415 C CA . SER B 1 67 ? 4.027 -6.117 -12.789 1 95.12 67 SER B CA 1
ATOM 2416 C C . SER B 1 67 ? 3.748 -4.734 -13.359 1 95.12 67 SER B C 1
ATOM 2418 O O . SER B 1 67 ? 2.598 -4.398 -13.656 1 95.12 67 SER B O 1
ATOM 2420 N N . SER B 1 68 ? 4.742 -3.975 -13.344 1 91.5 68 SER B N 1
ATOM 2421 C CA . SER B 1 68 ? 4.734 -2.646 -13.945 1 91.5 68 SER B CA 1
ATOM 2422 C C . SER B 1 68 ? 6.008 -2.395 -14.742 1 91.5 68 SER B C 1
ATOM 2424 O O . SER B 1 68 ? 7.043 -3.014 -14.477 1 91.5 68 SER B O 1
ATOM 2426 N N . THR B 1 69 ? 5.84 -1.608 -15.758 1 85.19 69 THR B N 1
ATOM 2427 C CA . THR B 1 69 ? 6.98 -1.176 -16.562 1 85.19 69 THR B CA 1
ATOM 2428 C C . THR B 1 69 ? 7.16 0.338 -16.469 1 85.19 69 THR B C 1
ATOM 2430 O O . THR B 1 69 ? 6.203 1.093 -16.672 1 85.19 69 THR B O 1
ATOM 2433 N N . SER B 1 70 ? 8.336 0.743 -16.125 1 78.25 70 SER B N 1
ATOM 2434 C CA . SER B 1 70 ? 8.625 2.172 -16.031 1 78.25 70 SER B CA 1
ATOM 2435 C C . SER B 1 70 ? 8.68 2.807 -17.422 1 78.25 70 SER B C 1
ATOM 2437 O O . SER B 1 70 ? 8.625 2.105 -18.438 1 78.25 70 SER B O 1
ATOM 2439 N N . ILE B 1 71 ? 8.82 4.121 -17.391 1 73.38 71 ILE B N 1
ATOM 2440 C CA . ILE B 1 71 ? 8.93 4.875 -18.641 1 73.38 71 ILE B CA 1
ATOM 2441 C C . ILE B 1 71 ? 10.219 4.496 -19.359 1 73.38 71 ILE B C 1
ATOM 2443 O O . ILE B 1 71 ? 10.258 4.438 -20.594 1 73.38 71 ILE B O 1
ATOM 2447 N N . SER B 1 72 ? 11.242 4.188 -18.578 1 75.56 72 SER B N 1
ATOM 2448 C CA . SER B 1 72 ? 12.531 3.82 -19.156 1 75.56 72 SER B CA 1
ATOM 2449 C C . SER B 1 72 ? 12.516 2.387 -19.688 1 75.56 72 SER B C 1
ATOM 2451 O O . SER B 1 72 ? 13.492 1.932 -20.281 1 75.56 72 SER B O 1
ATOM 2453 N N . GLY B 1 73 ? 11.43 1.671 -19.391 1 79.38 73 GLY B N 1
ATOM 2454 C CA . GLY B 1 73 ? 11.32 0.306 -19.875 1 79.38 73 GLY B CA 1
ATOM 2455 C C . GLY B 1 73 ? 11.695 -0.733 -18.844 1 79.38 73 GLY B C 1
ATOM 2456 O O . GLY B 1 73 ? 11.609 -1.936 -19.094 1 79.38 73 GLY B O 1
ATOM 2457 N N . LYS B 1 74 ? 12.109 -0.229 -17.734 1 81.62 74 LYS B N 1
ATOM 2458 C CA . LYS B 1 74 ? 12.445 -1.171 -16.672 1 81.62 74 LYS B CA 1
ATOM 2459 C C . LYS B 1 74 ? 11.195 -1.846 -16.109 1 81.62 74 LYS B C 1
ATOM 2461 O O . LYS B 1 74 ? 10.234 -1.171 -15.742 1 81.62 74 LYS B O 1
ATOM 2466 N N . GLN B 1 75 ? 11.266 -3.205 -16.109 1 84.38 75 GLN B N 1
ATOM 2467 C CA . GLN B 1 75 ? 10.133 -3.969 -15.609 1 84.38 75 GLN B CA 1
ATOM 2468 C C . GLN B 1 75 ? 10.336 -4.355 -14.141 1 84.38 75 GLN B C 1
ATOM 2470 O O . GLN B 1 75 ? 11.438 -4.734 -13.742 1 84.38 75 GLN B O 1
ATOM 2475 N N . ILE B 1 76 ? 9.305 -4.191 -13.391 1 90.19 76 ILE B N 1
ATOM 2476 C CA . ILE B 1 76 ? 9.328 -4.648 -12.008 1 90.19 76 ILE B CA 1
ATOM 2477 C C . ILE B 1 76 ? 8.141 -5.566 -11.75 1 90.19 76 ILE B C 1
ATOM 2479 O O . ILE B 1 76 ? 7.055 -5.359 -12.305 1 90.19 76 ILE B O 1
ATOM 2483 N N . THR B 1 77 ? 8.406 -6.59 -10.992 1 94 77 THR B N 1
ATOM 2484 C CA . THR B 1 77 ? 7.336 -7.438 -10.492 1 94 77 THR B CA 1
ATOM 2485 C C . THR B 1 77 ? 6.953 -7.035 -9.07 1 94 77 THR B C 1
ATOM 2487 O O . THR B 1 77 ? 7.809 -6.965 -8.188 1 94 77 THR B O 1
ATOM 2490 N N . LEU B 1 78 ? 5.711 -6.781 -8.883 1 93.38 78 LEU B N 1
ATOM 2491 C CA . LEU B 1 78 ? 5.25 -6.344 -7.566 1 93.38 78 LEU B CA 1
ATOM 2492 C C . LEU B 1 78 ? 4.895 -7.539 -6.691 1 93.38 78 LEU B C 1
ATOM 2494 O O . LEU B 1 78 ? 5.176 -7.539 -5.488 1 93.38 78 LEU B O 1
ATOM 2498 N N . THR B 1 79 ? 4.27 -8.492 -7.336 1 92.94 79 THR B N 1
ATOM 2499 C CA . THR B 1 79 ? 3.889 -9.68 -6.574 1 92.94 79 THR B CA 1
ATOM 2500 C C . THR B 1 79 ? 3.428 -10.797 -7.504 1 92.94 79 THR B C 1
ATOM 2502 O O . THR B 1 79 ? 3.217 -10.57 -8.695 1 92.94 79 THR B O 1
ATOM 2505 N N . TYR B 1 80 ? 3.385 -11.977 -6.957 1 94 80 TYR B N 1
ATOM 2506 C CA . TYR B 1 80 ? 2.676 -13.102 -7.551 1 94 80 TYR B CA 1
ATOM 2507 C C . TYR B 1 80 ? 1.42 -13.438 -6.754 1 94 80 TYR B C 1
ATOM 2509 O O . TYR B 1 80 ? 1.479 -13.625 -5.535 1 94 80 TYR B O 1
ATOM 2517 N N . VAL B 1 81 ? 0.346 -13.492 -7.465 1 96.19 81 VAL B N 1
ATOM 2518 C CA . VAL B 1 81 ? -0.91 -13.867 -6.824 1 96.19 81 VAL B CA 1
ATOM 2519 C C . VAL B 1 81 ? -1.085 -15.383 -6.887 1 96.19 81 VAL B C 1
ATOM 2521 O O . VAL B 1 81 ? -1.2 -15.961 -7.973 1 96.19 81 VAL B O 1
ATOM 2524 N N . GLU B 1 82 ? -1.083 -15.969 -5.754 1 94.81 82 GLU B N 1
ATOM 2525 C CA . GLU B 1 82 ? -1.17 -17.422 -5.641 1 94.81 82 GLU B CA 1
ATOM 2526 C C . GLU B 1 82 ? -2.621 -17.891 -5.645 1 94.81 82 GLU B C 1
ATOM 2528 O O . GLU B 1 82 ? -3.539 -17.078 -5.469 1 94.81 82 GLU B O 1
ATOM 2533 N N . PRO B 1 83 ? -2.848 -19.203 -5.867 1 95.81 83 PRO B N 1
ATOM 2534 C CA . PRO B 1 83 ? -4.211 -19.734 -5.809 1 95.81 83 PRO B CA 1
ATOM 2535 C C . PRO B 1 83 ? -4.902 -19.453 -4.477 1 95.81 83 PRO B C 1
ATOM 2537 O O . PRO B 1 83 ? -4.297 -19.625 -3.416 1 95.81 83 PRO B O 1
ATOM 2540 N N . GLY B 1 84 ? -6.164 -18.984 -4.613 1 96.88 84 GLY B N 1
ATOM 2541 C CA . GLY B 1 84 ? -6.926 -18.656 -3.418 1 96.88 84 GLY B CA 1
ATOM 2542 C C . GLY B 1 84 ? -6.961 -17.172 -3.119 1 96.88 84 GLY B C 1
ATOM 2543 O O . GLY B 1 84 ? -7.77 -16.719 -2.305 1 96.88 84 GLY B O 1
ATOM 2544 N N . ILE B 1 85 ? -6.184 -16.438 -3.777 1 97 85 ILE B N 1
ATOM 2545 C CA . ILE B 1 85 ? -6.09 -15.008 -3.504 1 97 85 ILE B CA 1
ATOM 2546 C C . ILE B 1 85 ? -6.926 -14.234 -4.52 1 97 85 ILE B C 1
ATOM 2548 O O . ILE B 1 85 ? -6.898 -14.539 -5.715 1 97 85 ILE B O 1
ATOM 2552 N N . TRP B 1 86 ? -7.668 -13.281 -4.016 1 97.81 86 TRP B N 1
ATOM 2553 C CA . TRP B 1 86 ? -8.508 -12.398 -4.824 1 97.81 86 TRP B CA 1
ATOM 2554 C C . TRP B 1 86 ? -7.836 -11.047 -5.039 1 97.81 86 TRP B C 1
ATOM 2556 O O . TRP B 1 86 ? -7.18 -10.523 -4.137 1 97.81 86 TRP B O 1
ATOM 2566 N N . PHE B 1 87 ? -8.023 -10.523 -6.27 1 97 87 PHE B N 1
ATOM 2567 C CA . PHE B 1 87 ? -7.391 -9.25 -6.609 1 97 87 PHE B CA 1
ATOM 2568 C C . PHE B 1 87 ? -8.188 -8.531 -7.691 1 97 87 PHE B C 1
ATOM 2570 O O . PHE B 1 87 ? -9.219 -9.031 -8.148 1 97 87 PHE B O 1
ATOM 2577 N N . GLY B 1 88 ? -7.805 -7.312 -8.031 1 96.56 88 GLY B N 1
ATOM 2578 C CA . GLY B 1 88 ? -8.414 -6.539 -9.102 1 96.56 88 GLY B CA 1
ATOM 2579 C C . GLY B 1 88 ? -9.492 -5.594 -8.609 1 96.56 88 GLY B C 1
ATOM 2580 O O . GLY B 1 88 ? -10.25 -5.035 -9.414 1 96.56 88 GLY B O 1
ATOM 2581 N N . ASP B 1 89 ? -9.609 -5.418 -7.395 1 96.94 89 ASP B N 1
ATOM 2582 C CA . ASP B 1 89 ? -10.719 -4.684 -6.805 1 96.94 89 ASP B CA 1
ATOM 2583 C C . ASP B 1 89 ? -10.367 -3.211 -6.605 1 96.94 89 ASP B C 1
ATOM 2585 O O . ASP B 1 89 ? -11.258 -2.373 -6.43 1 96.94 89 ASP B O 1
ATOM 2589 N N . VAL B 1 90 ? -9.102 -2.854 -6.625 1 97.56 90 VAL B N 1
ATOM 2590 C CA . VAL B 1 90 ? -8.664 -1.491 -6.332 1 97.56 90 VAL B CA 1
ATOM 2591 C C . VAL B 1 90 ? -9.305 -0.52 -7.32 1 97.56 90 VAL B C 1
ATOM 2593 O O . VAL B 1 90 ? -9.984 0.429 -6.918 1 97.56 90 VAL B O 1
ATOM 2596 N N . ALA B 1 91 ? -9.156 -0.824 -8.578 1 97.56 91 ALA B N 1
ATOM 2597 C CA . ALA B 1 91 ? -9.672 0.069 -9.617 1 97.56 91 ALA B CA 1
ATOM 2598 C C . ALA B 1 91 ? -11.195 0.11 -9.602 1 97.56 91 ALA B C 1
ATOM 2600 O O . ALA B 1 91 ? -11.797 1.114 -9.992 1 97.56 91 ALA B O 1
ATOM 2601 N N . ILE B 1 92 ? -11.828 -0.939 -9.18 1 97.62 92 ILE B N 1
ATOM 2602 C CA . ILE B 1 92 ? -13.281 -0.97 -9.086 1 97.62 92 ILE B CA 1
ATOM 2603 C C . ILE B 1 92 ? -13.75 0.041 -8.047 1 97.62 92 ILE B C 1
ATOM 2605 O O . ILE B 1 92 ? -14.742 0.743 -8.258 1 97.62 92 ILE B O 1
ATOM 2609 N N . PHE B 1 93 ? -13.008 0.187 -6.988 1 97.38 93 PHE B N 1
ATOM 2610 C CA . PHE B 1 93 ? -13.461 1.016 -5.879 1 97.38 93 PHE B CA 1
ATOM 2611 C C . PHE B 1 93 ? -13.047 2.469 -6.082 1 97.38 93 PHE B C 1
ATOM 2613 O O . PHE B 1 93 ? -13.805 3.387 -5.75 1 97.38 93 PHE B O 1
ATOM 2620 N N . ASP B 1 94 ? -11.875 2.697 -6.578 1 95.56 94 ASP B N 1
ATOM 2621 C CA . ASP B 1 94 ? -11.461 4.094 -6.68 1 95.56 94 ASP B CA 1
ATOM 2622 C C . ASP B 1 94 ? -11.953 4.723 -7.98 1 95.56 94 ASP B C 1
ATOM 2624 O O . ASP B 1 94 ? -11.836 5.934 -8.172 1 95.56 94 ASP B O 1
ATOM 2628 N N . GLY B 1 95 ? -12.492 3.885 -8.953 1 94.44 95 GLY B N 1
ATOM 2629 C CA . GLY B 1 95 ? -13.133 4.383 -10.164 1 94.44 95 GLY B CA 1
ATOM 2630 C C . GLY B 1 95 ? -12.148 4.672 -11.281 1 94.44 95 GLY B C 1
ATOM 2631 O O . GLY B 1 95 ? -12.531 5.211 -12.32 1 94.44 95 GLY B O 1
ATOM 2632 N N . ASP B 1 96 ? -10.914 4.402 -11.117 1 96.44 96 ASP B N 1
ATOM 2633 C CA . ASP B 1 96 ? -9.891 4.648 -12.117 1 96.44 96 ASP B CA 1
ATOM 2634 C C . ASP B 1 96 ? -9.578 3.383 -12.914 1 96.44 96 ASP B C 1
ATOM 2636 O O . ASP B 1 96 ? -10.305 2.391 -12.82 1 96.44 96 ASP B O 1
ATOM 2640 N N . ARG B 1 97 ? -8.586 3.447 -13.805 1 97.56 97 ARG B N 1
ATOM 2641 C CA . ARG B 1 97 ? -8.18 2.32 -14.641 1 97.56 97 ARG B CA 1
ATOM 2642 C C . ARG B 1 97 ? -7.238 1.388 -13.891 1 97.56 97 ARG B C 1
ATOM 2644 O O . ARG B 1 97 ? -6.742 1.734 -12.812 1 97.56 97 ARG B O 1
ATOM 2651 N N . ARG B 1 98 ? -7.062 0.183 -14.453 1 97.44 98 ARG B N 1
ATOM 2652 C CA . ARG B 1 98 ? -6.199 -0.805 -13.812 1 97.44 98 ARG B CA 1
ATOM 2653 C C . ARG B 1 98 ? -4.801 -0.242 -13.578 1 97.44 98 ARG B C 1
ATOM 2655 O O . ARG B 1 98 ? -4.266 0.472 -14.43 1 97.44 98 ARG B O 1
ATOM 2662 N N . THR B 1 99 ? -4.172 -0.64 -12.516 1 93.19 99 THR B N 1
ATOM 2663 C CA . THR B 1 99 ? -2.936 -0.023 -12.055 1 93.19 99 THR B CA 1
ATOM 2664 C C . THR B 1 99 ? -1.723 -0.743 -12.641 1 93.19 99 THR B C 1
ATOM 2666 O O . THR B 1 99 ? -0.652 -0.149 -12.781 1 93.19 99 THR B O 1
ATOM 2669 N N . HIS B 1 100 ? -1.892 -2.027 -12.891 1 95.94 100 HIS B N 1
ATOM 2670 C CA . HIS B 1 100 ? -0.738 -2.842 -13.25 1 95.94 100 HIS B CA 1
ATOM 2671 C C . HIS B 1 100 ? -1.113 -3.895 -14.289 1 95.94 100 HIS B C 1
ATOM 2673 O O . HIS B 1 100 ? -2.295 -4.195 -14.477 1 95.94 100 HIS B O 1
ATOM 2679 N N . ASP B 1 101 ? -0.071 -4.387 -14.898 1 96.5 101 ASP B N 1
ATOM 2680 C CA . ASP B 1 101 ? -0.248 -5.543 -15.773 1 96.5 101 ASP B CA 1
ATOM 2681 C C . ASP B 1 101 ? -0.31 -6.836 -14.961 1 96.5 101 ASP B C 1
ATOM 2683 O O . ASP B 1 101 ? 0.345 -6.957 -13.922 1 96.5 101 ASP B O 1
ATOM 2687 N N . ALA B 1 102 ? -1.093 -7.723 -15.43 1 97.88 102 ALA B N 1
ATOM 2688 C CA . ALA B 1 102 ? -1.165 -9.07 -14.867 1 97.88 102 ALA B CA 1
ATOM 2689 C C . ALA B 1 102 ? -0.943 -10.125 -15.953 1 97.88 102 ALA B C 1
ATOM 2691 O O . ALA B 1 102 ? -1.636 -10.133 -16.969 1 97.88 102 ALA B O 1
ATOM 2692 N N . TYR B 1 103 ? -0.003 -10.953 -15.703 1 97.56 103 TYR B N 1
ATOM 2693 C CA . TYR B 1 103 ? 0.311 -12.031 -16.641 1 97.56 103 TYR B CA 1
ATOM 2694 C C . TYR B 1 103 ? 0.199 -13.391 -15.961 1 97.56 103 TYR B C 1
ATOM 2696 O O . TYR B 1 103 ? 0.5 -13.531 -14.773 1 97.56 103 TYR B O 1
ATOM 2704 N N . ALA B 1 104 ? -0.173 -14.328 -16.781 1 97.81 104 ALA B N 1
ATOM 2705 C CA . ALA B 1 104 ? -0.108 -15.703 -16.297 1 97.81 104 ALA B CA 1
ATOM 2706 C C . ALA B 1 104 ? 1.339 -16.156 -16.125 1 97.81 104 ALA B C 1
ATOM 2708 O O . ALA B 1 104 ? 2.184 -15.914 -16.984 1 97.81 104 ALA B O 1
ATOM 2709 N N . HIS B 1 105 ? 1.617 -16.656 -15.047 1 95.56 105 HIS B N 1
ATOM 2710 C CA . HIS B 1 105 ? 2.881 -17.344 -14.781 1 95.56 105 HIS B CA 1
ATOM 2711 C C . HIS B 1 105 ? 2.674 -18.844 -14.625 1 95.56 105 HIS B C 1
ATOM 2713 O O . HIS B 1 105 ? 2.24 -19.297 -13.57 1 95.56 105 HIS B O 1
ATOM 2719 N N . GLY B 1 106 ? 3.068 -19.625 -15.625 1 93.94 106 GLY B N 1
ATOM 2720 C CA . GLY B 1 106 ? 2.602 -21 -15.758 1 93.94 106 GLY B CA 1
ATOM 2721 C C . GLY B 1 106 ? 1.17 -21.094 -16.25 1 93.94 106 GLY B C 1
ATOM 2722 O O . GLY B 1 106 ? 0.514 -20.078 -16.469 1 93.94 106 GLY B O 1
ATOM 2723 N N . ASP B 1 107 ? 0.724 -22.359 -16.484 1 96.12 107 ASP B N 1
ATOM 2724 C CA . ASP B 1 107 ? -0.699 -22.531 -16.766 1 96.12 107 ASP B CA 1
ATOM 2725 C C . ASP B 1 107 ? -1.554 -22 -15.625 1 96.12 107 ASP B C 1
ATOM 2727 O O . ASP B 1 107 ? -1.434 -22.469 -14.484 1 96.12 107 ASP B O 1
ATOM 2731 N N . THR B 1 108 ? -2.385 -21 -15.945 1 97.69 108 THR B N 1
ATOM 2732 C CA . THR B 1 108 ? -3.086 -20.266 -14.898 1 97.69 108 THR B CA 1
ATOM 2733 C C . THR B 1 108 ? -4.594 -20.297 -15.133 1 97.69 108 THR B C 1
ATOM 2735 O O . THR B 1 108 ? -5.055 -20.125 -16.266 1 97.69 108 THR B O 1
ATOM 2738 N N . THR B 1 109 ? -5.316 -20.625 -14.141 1 98.5 109 THR B N 1
ATOM 2739 C CA . THR B 1 109 ? -6.773 -20.531 -14.117 1 98.5 109 THR B CA 1
ATOM 2740 C C . THR B 1 109 ? -7.23 -19.438 -13.156 1 98.5 109 THR B C 1
ATOM 2742 O O . THR B 1 109 ? -6.758 -19.375 -12.016 1 98.5 109 THR B O 1
ATOM 2745 N N . ILE B 1 110 ? -8.102 -18.594 -13.617 1 98.5 110 ILE B N 1
ATOM 2746 C CA . ILE B 1 110 ? -8.641 -17.562 -12.734 1 98.5 110 ILE B CA 1
ATOM 2747 C C . ILE B 1 110 ? -10.164 -17.672 -12.695 1 98.5 110 ILE B C 1
ATOM 2749 O O . ILE B 1 110 ? -10.781 -18.188 -13.625 1 98.5 110 ILE B O 1
ATOM 2753 N N . LEU B 1 111 ? -10.695 -17.266 -11.617 1 98.25 111 LEU B N 1
ATOM 2754 C CA . LEU B 1 111 ? -12.125 -17.047 -11.438 1 98.25 111 LEU B CA 1
ATOM 2755 C C . LEU B 1 111 ? -12.461 -15.562 -11.523 1 98.25 111 LEU B C 1
ATOM 2757 O O . LEU B 1 111 ? -11.797 -14.734 -10.906 1 98.25 111 LEU B O 1
ATOM 2761 N N . CYS B 1 112 ? -13.516 -15.234 -12.242 1 98.38 112 CYS B N 1
ATOM 2762 C CA . CYS B 1 112 ? -13.867 -13.836 -12.461 1 98.38 112 CYS B CA 1
ATOM 2763 C C . CYS B 1 112 ? -15.297 -13.555 -12.023 1 98.38 112 CYS B C 1
ATOM 2765 O O . CYS B 1 112 ? -16.172 -14.43 -12.125 1 98.38 112 CYS B O 1
ATOM 2767 N N . VAL B 1 113 ? -15.508 -12.422 -11.508 1 98.44 113 VAL B N 1
ATOM 2768 C CA . VAL B 1 113 ? -16.828 -11.844 -11.273 1 98.44 113 VAL B CA 1
ATOM 2769 C C . VAL B 1 113 ? -16.953 -10.508 -12.008 1 98.44 113 VAL B C 1
ATOM 2771 O O . VAL B 1 113 ? -16.125 -9.609 -11.812 1 98.44 113 VAL B O 1
ATOM 2774 N N . ALA B 1 114 ? -17.922 -10.414 -12.875 1 98.44 114 ALA B N 1
ATOM 2775 C CA . ALA B 1 114 ? -18.109 -9.156 -13.594 1 98.44 114 ALA B CA 1
ATOM 2776 C C . ALA B 1 114 ? -18.359 -8.008 -12.617 1 98.44 114 ALA B C 1
ATOM 2778 O O . ALA B 1 114 ? -19.031 -8.18 -11.602 1 98.44 114 ALA B O 1
ATOM 2779 N N . ARG B 1 115 ? -17.875 -6.836 -13 1 97.94 115 ARG B N 1
ATOM 2780 C CA . ARG B 1 115 ? -17.984 -5.652 -12.156 1 97.94 115 ARG B CA 1
ATOM 2781 C C . ARG B 1 115 ? -19.438 -5.422 -11.727 1 97.94 115 ARG B C 1
ATOM 2783 O O . ARG B 1 115 ? -19.703 -5.117 -10.562 1 97.94 115 ARG B O 1
ATOM 2790 N N . ALA B 1 116 ? -20.375 -5.531 -12.617 1 97.88 116 ALA B N 1
ATOM 2791 C CA . ALA B 1 116 ? -21.781 -5.301 -12.32 1 97.88 116 ALA B CA 1
ATOM 2792 C C . ALA B 1 116 ? -22.297 -6.285 -11.273 1 97.88 116 ALA B C 1
ATOM 2794 O O . ALA B 1 116 ? -23.016 -5.902 -10.344 1 97.88 116 ALA B O 1
ATOM 2795 N N . ASP B 1 117 ? -21.953 -7.547 -11.414 1 98.31 117 ASP B N 1
ATOM 2796 C CA . ASP B 1 117 ? -22.359 -8.562 -10.445 1 98.31 117 ASP B CA 1
ATOM 2797 C C . ASP B 1 117 ? -21.688 -8.32 -9.094 1 98.31 117 ASP B C 1
ATOM 2799 O O . ASP B 1 117 ? -22.328 -8.492 -8.047 1 98.31 117 ASP B O 1
ATOM 2803 N N . PHE B 1 118 ? -20.422 -7.977 -9.164 1 98.25 118 PHE B N 1
ATOM 2804 C CA . PHE B 1 118 ? -19.688 -7.652 -7.945 1 98.25 118 PHE B CA 1
ATOM 2805 C C . PHE B 1 118 ? -20.406 -6.559 -7.164 1 98.25 118 PHE B C 1
ATOM 2807 O O . PHE B 1 118 ? -20.609 -6.684 -5.953 1 98.25 118 PHE B O 1
ATOM 2814 N N . LYS B 1 119 ? -20.828 -5.52 -7.859 1 96.88 119 LYS B N 1
ATOM 2815 C CA . LYS B 1 119 ? -21.547 -4.418 -7.23 1 96.88 119 LYS B CA 1
ATOM 2816 C C . LYS B 1 119 ? -22.875 -4.883 -6.668 1 96.88 119 LYS B C 1
ATOM 2818 O O . LYS B 1 119 ? -23.297 -4.426 -5.602 1 96.88 119 LYS B O 1
ATOM 2823 N N . LYS B 1 120 ? -23.531 -5.762 -7.344 1 97.31 120 LYS B N 1
ATOM 2824 C CA . LYS B 1 120 ? -24.797 -6.316 -6.867 1 97.31 120 LYS B CA 1
ATOM 2825 C C . LYS B 1 120 ? -24.594 -7.105 -5.578 1 97.31 120 LYS B C 1
ATOM 2827 O O . LYS B 1 120 ? -25.391 -6.992 -4.645 1 97.31 120 LYS B O 1
ATOM 2832 N N . ILE B 1 121 ? -23.531 -7.914 -5.559 1 97.56 121 ILE B N 1
ATOM 2833 C CA . ILE B 1 121 ? -23.25 -8.711 -4.371 1 97.56 121 ILE B CA 1
ATOM 2834 C C . ILE B 1 121 ? -22.922 -7.793 -3.195 1 97.56 121 ILE B C 1
ATOM 2836 O O . ILE B 1 121 ? -23.391 -8.023 -2.076 1 97.56 121 ILE B O 1
ATOM 2840 N N . LEU B 1 122 ? -22.156 -6.723 -3.451 1 96.06 122 LEU B N 1
ATOM 2841 C CA . LEU B 1 122 ? -21.844 -5.734 -2.424 1 96.06 122 LEU B CA 1
ATOM 2842 C C . LEU B 1 122 ? -23.125 -5.133 -1.846 1 96.06 122 LEU B C 1
ATOM 2844 O O . LEU B 1 122 ? -23.25 -4.977 -0.628 1 96.06 122 LEU B O 1
ATOM 2848 N N . ALA B 1 123 ? -24.047 -4.863 -2.693 1 93.94 123 ALA B N 1
ATOM 2849 C CA . ALA B 1 123 ? -25.297 -4.227 -2.285 1 93.94 123 ALA B CA 1
ATOM 2850 C C . ALA B 1 123 ? -26.156 -5.184 -1.465 1 93.94 123 ALA B C 1
ATOM 2852 O O . ALA B 1 123 ? -26.891 -4.758 -0.574 1 93.94 123 ALA B O 1
ATOM 2853 N N . GLN B 1 124 ? -26 -6.438 -1.717 1 94.81 124 GLN B N 1
ATOM 2854 C CA . GLN B 1 124 ? -26.859 -7.441 -1.1 1 94.81 124 GLN B CA 1
ATOM 2855 C C . GLN B 1 124 ? -26.25 -7.961 0.199 1 94.81 124 GLN B C 1
ATOM 2857 O O . GLN B 1 124 ? -26.969 -8.5 1.05 1 94.81 124 GLN B O 1
ATOM 2862 N N . HIS B 1 125 ? -24.953 -7.875 0.3 1 95.81 125 HIS B N 1
ATOM 2863 C CA . HIS B 1 125 ? -24.25 -8.438 1.45 1 95.81 125 HIS B CA 1
ATOM 2864 C C . HIS B 1 125 ? -23.359 -7.398 2.115 1 95.81 125 HIS B C 1
ATOM 2866 O O . HIS B 1 125 ? -22.203 -7.195 1.699 1 95.81 125 HIS B O 1
ATOM 2872 N N . SER B 1 126 ? -23.812 -6.828 3.207 1 94.5 126 SER B N 1
ATOM 2873 C CA . SER B 1 126 ? -22.969 -5.883 3.941 1 94.5 126 SER B CA 1
ATOM 2874 C C . SER B 1 126 ? -21.688 -6.543 4.426 1 94.5 126 SER B C 1
ATOM 2876 O O . SER B 1 126 ? -20.641 -5.887 4.527 1 94.5 126 SER B O 1
ATOM 2878 N N . GLU B 1 127 ? -21.781 -7.809 4.648 1 96.75 127 GLU B N 1
ATOM 2879 C CA . GLU B 1 127 ? -20.625 -8.586 5.074 1 96.75 127 GLU B CA 1
ATOM 2880 C C . GLU B 1 127 ? -19.469 -8.445 4.086 1 96.75 127 GLU B C 1
ATOM 2882 O O . GLU B 1 127 ? -18.297 -8.469 4.48 1 96.75 127 GLU B O 1
ATOM 2887 N N . LEU B 1 128 ? -19.797 -8.312 2.805 1 97.81 128 LEU B N 1
ATOM 2888 C CA . LEU B 1 128 ? -18.75 -8.234 1.803 1 97.81 128 LEU B CA 1
ATOM 2889 C C . LEU B 1 128 ? -17.969 -6.93 1.933 1 97.81 128 LEU B C 1
ATOM 2891 O O . LEU B 1 128 ? -16.75 -6.902 1.729 1 97.81 128 LEU B O 1
ATOM 2895 N N . TYR B 1 129 ? -18.641 -5.836 2.318 1 97.12 129 TYR B N 1
ATOM 2896 C CA . TYR B 1 129 ? -17.953 -4.574 2.549 1 97.12 129 TYR B CA 1
ATOM 2897 C C . TYR B 1 129 ? -16.891 -4.727 3.639 1 97.12 129 TYR B C 1
ATOM 2899 O O . TYR B 1 129 ? -15.742 -4.32 3.457 1 97.12 129 TYR B O 1
ATOM 2907 N N . GLU B 1 130 ? -17.281 -5.312 4.656 1 96.5 130 GLU B N 1
ATOM 2908 C CA . GLU B 1 130 ? -16.375 -5.512 5.781 1 96.5 130 GLU B CA 1
ATOM 2909 C C . GLU B 1 130 ? -15.203 -6.418 5.398 1 96.5 130 GLU B C 1
ATOM 2911 O O . GLU B 1 130 ? -14.062 -6.152 5.766 1 96.5 130 GLU B O 1
ATOM 2916 N N . ALA B 1 131 ? -15.562 -7.449 4.719 1 97.81 131 ALA B N 1
ATOM 2917 C CA . ALA B 1 131 ? -14.539 -8.398 4.285 1 97.81 131 ALA B CA 1
ATOM 2918 C C . ALA B 1 131 ? -13.539 -7.73 3.342 1 97.81 131 ALA B C 1
ATOM 2920 O O . ALA B 1 131 ? -12.328 -7.961 3.443 1 97.81 131 ALA B O 1
ATOM 2921 N N . MET B 1 132 ? -14.055 -6.906 2.436 1 98.31 132 MET B N 1
ATOM 2922 C CA . MET B 1 132 ? -13.188 -6.203 1.5 1 98.31 132 MET B CA 1
ATOM 2923 C C . MET B 1 132 ? -12.297 -5.203 2.232 1 98.31 132 MET B C 1
ATOM 2925 O O . MET B 1 132 ? -11.117 -5.055 1.899 1 98.31 132 MET B O 1
ATOM 2929 N N . LEU B 1 133 ? -12.867 -4.543 3.188 1 98.31 133 LEU B N 1
ATOM 2930 C CA . LEU B 1 133 ? -12.07 -3.592 3.955 1 98.31 133 LEU B CA 1
ATOM 2931 C C . LEU B 1 133 ? -10.969 -4.301 4.727 1 98.31 133 LEU B C 1
ATOM 2933 O O . LEU B 1 133 ? -9.852 -3.781 4.848 1 98.31 133 LEU B O 1
ATOM 2937 N N . ARG B 1 134 ? -11.234 -5.453 5.25 1 97.75 134 ARG B N 1
ATOM 2938 C CA . ARG B 1 134 ? -10.211 -6.254 5.906 1 97.75 134 ARG B CA 1
ATOM 2939 C C . ARG B 1 134 ? -9.109 -6.641 4.926 1 97.75 134 ARG B C 1
ATOM 2941 O O . ARG B 1 134 ? -7.922 -6.566 5.254 1 97.75 134 ARG B O 1
ATOM 2948 N N . LEU B 1 135 ? -9.5 -7.047 3.795 1 97.25 135 LEU B N 1
ATOM 2949 C CA . LEU B 1 135 ? -8.555 -7.414 2.754 1 97.25 135 LEU B CA 1
ATOM 2950 C C . LEU B 1 135 ? -7.672 -6.23 2.373 1 97.25 135 LEU B C 1
ATOM 2952 O O . LEU B 1 135 ? -6.449 -6.359 2.293 1 97.25 135 LEU B O 1
ATOM 2956 N N . HIS B 1 136 ? -8.289 -5.086 2.137 1 98.19 136 HIS B N 1
ATOM 2957 C CA . HIS B 1 136 ? -7.543 -3.889 1.759 1 98.19 136 HIS B CA 1
ATOM 2958 C C . HIS B 1 136 ? -6.629 -3.428 2.889 1 98.19 136 HIS B C 1
ATOM 2960 O O . HIS B 1 136 ? -5.5 -2.994 2.643 1 98.19 136 HIS B O 1
ATOM 2966 N N . ALA B 1 137 ? -7.133 -3.512 4.098 1 98.12 137 ALA B N 1
ATOM 2967 C CA . ALA B 1 137 ? -6.312 -3.127 5.246 1 98.12 137 ALA B CA 1
ATOM 2968 C C . ALA B 1 137 ? -5.051 -3.984 5.332 1 98.12 137 ALA B C 1
ATOM 2970 O O . ALA B 1 137 ? -3.955 -3.465 5.551 1 98.12 137 ALA B O 1
ATOM 2971 N N . ARG B 1 138 ? -5.168 -5.234 5.168 1 96.38 138 ARG B N 1
ATOM 2972 C CA . ARG B 1 138 ? -4.02 -6.137 5.199 1 96.38 138 ARG B CA 1
ATOM 2973 C C . ARG B 1 138 ? -3.057 -5.836 4.059 1 96.38 138 ARG B C 1
ATOM 2975 O O . ARG B 1 138 ? -1.839 -5.871 4.242 1 96.38 138 ARG B O 1
ATOM 2982 N N . ARG B 1 139 ? -3.615 -5.574 2.93 1 96.5 139 ARG B N 1
ATOM 2983 C CA . ARG B 1 139 ? -2.783 -5.207 1.789 1 96.5 139 ARG B CA 1
ATOM 2984 C C . ARG B 1 139 ? -2.016 -3.918 2.061 1 96.5 139 ARG B C 1
ATOM 2986 O O . ARG B 1 139 ? -0.826 -3.82 1.752 1 96.5 139 ARG B O 1
ATOM 2993 N N . ILE B 1 140 ? -2.684 -2.922 2.613 1 97.31 140 ILE B N 1
ATOM 2994 C CA . ILE B 1 140 ? -2.049 -1.652 2.949 1 97.31 140 ILE B CA 1
ATOM 2995 C C . ILE B 1 140 ? -0.919 -1.89 3.949 1 97.31 140 ILE B C 1
ATOM 2997 O O . ILE B 1 140 ? 0.189 -1.379 3.775 1 97.31 140 ILE B O 1
ATOM 3001 N N . ARG B 1 141 ? -1.22 -2.701 4.949 1 96.38 141 ARG B N 1
ATOM 3002 C CA . ARG B 1 141 ? -0.209 -3.041 5.941 1 96.38 141 ARG B CA 1
ATOM 3003 C C . ARG B 1 141 ? 1.007 -3.689 5.289 1 96.38 141 ARG B C 1
ATOM 3005 O O . ARG B 1 141 ? 2.146 -3.33 5.59 1 96.38 141 ARG B O 1
ATOM 3012 N N . GLN B 1 142 ? 0.782 -4.586 4.461 1 94.06 142 GLN B N 1
ATOM 3013 C CA . GLN B 1 142 ? 1.865 -5.277 3.766 1 94.06 142 GLN B CA 1
ATOM 3014 C C . GLN B 1 142 ? 2.676 -4.305 2.912 1 94.06 142 GLN B C 1
ATOM 3016 O O . GLN B 1 142 ? 3.904 -4.387 2.869 1 94.06 142 GLN B O 1
ATOM 3021 N N . LEU B 1 143 ? 2.012 -3.439 2.213 1 95.38 143 LEU B N 1
ATOM 3022 C CA . LEU B 1 143 ? 2.678 -2.484 1.334 1 95.38 143 LEU B CA 1
ATOM 3023 C C . LEU B 1 143 ? 3.518 -1.498 2.141 1 95.38 143 LEU B C 1
ATOM 3025 O O . LEU B 1 143 ? 4.621 -1.132 1.729 1 95.38 143 LEU B O 1
ATOM 3029 N N . PHE B 1 144 ? 3.027 -1.062 3.283 1 94.69 144 PHE B N 1
ATOM 3030 C CA . PHE B 1 144 ? 3.84 -0.227 4.16 1 94.69 144 PHE B CA 1
ATOM 3031 C C . PHE B 1 144 ? 5.09 -0.974 4.613 1 94.69 144 PHE B C 1
ATOM 3033 O O . PHE B 1 144 ? 6.18 -0.4 4.656 1 94.69 144 PHE B O 1
ATOM 3040 N N . GLY B 1 145 ? 4.863 -2.24 4.973 1 92.5 145 GLY B N 1
ATOM 3041 C CA . GLY B 1 145 ? 6.012 -3.061 5.324 1 92.5 145 GLY B CA 1
ATOM 3042 C C . GLY B 1 145 ? 7.039 -3.154 4.211 1 92.5 145 GLY B C 1
ATOM 3043 O O . GLY B 1 145 ? 8.242 -3.064 4.461 1 92.5 145 GLY B O 1
ATOM 3044 N N . LEU B 1 146 ? 6.598 -3.273 3.043 1 93.19 146 LEU B N 1
ATOM 3045 C CA . LEU B 1 146 ? 7.48 -3.35 1.884 1 93.19 146 LEU B CA 1
ATOM 3046 C C . LEU B 1 146 ? 8.227 -2.035 1.678 1 93.19 146 LEU B C 1
ATOM 3048 O O . LEU B 1 146 ? 9.43 -2.033 1.409 1 93.19 146 LEU B O 1
ATOM 3052 N N . VAL B 1 147 ? 7.535 -0.937 1.758 1 93.56 147 VAL B N 1
ATOM 3053 C CA . VAL B 1 147 ? 8.156 0.378 1.635 1 93.56 147 VAL B CA 1
ATOM 3054 C C . VAL B 1 147 ? 9.25 0.534 2.689 1 93.56 147 VAL B C 1
ATOM 3056 O O . VAL B 1 147 ? 10.344 1.013 2.391 1 93.56 147 VAL B O 1
ATOM 3059 N N . GLU B 1 148 ? 8.945 0.118 3.861 1 92 148 GLU B N 1
ATOM 3060 C CA . GLU B 1 148 ? 9.938 0.167 4.938 1 92 148 GLU B CA 1
ATOM 3061 C C . GLU B 1 148 ? 11.156 -0.686 4.605 1 92 148 GLU B C 1
ATOM 3063 O O . GLU B 1 148 ? 12.297 -0.238 4.762 1 92 148 GLU B O 1
ATOM 3068 N N . ASP B 1 149 ? 10.953 -1.869 4.176 1 91.44 149 ASP B N 1
ATOM 3069 C CA . ASP B 1 149 ? 12.039 -2.775 3.828 1 91.44 149 ASP B CA 1
ATOM 3070 C C . ASP B 1 149 ? 12.93 -2.172 2.746 1 91.44 149 ASP B C 1
ATOM 3072 O O . ASP B 1 149 ? 14.164 -2.205 2.859 1 91.44 149 ASP B O 1
ATOM 3076 N N . LEU B 1 150 ? 12.312 -1.636 1.763 1 91.5 150 LEU B N 1
ATOM 3077 C CA . LEU B 1 150 ? 13.039 -1.064 0.638 1 91.5 150 LEU B CA 1
ATOM 3078 C C . LEU B 1 150 ? 13.906 0.107 1.091 1 91.5 150 LEU B C 1
ATOM 3080 O O . LEU B 1 150 ? 14.977 0.354 0.522 1 91.5 150 LEU B O 1
ATOM 3084 N N . ASN B 1 151 ? 13.477 0.712 2.15 1 90.06 151 ASN B N 1
ATOM 3085 C CA . ASN B 1 151 ? 14.172 1.91 2.607 1 90.06 151 ASN B CA 1
ATOM 3086 C C . ASN B 1 151 ? 15.219 1.581 3.668 1 90.06 151 ASN B C 1
ATOM 3088 O O . ASN B 1 151 ? 16.109 2.385 3.934 1 90.06 151 ASN B O 1
ATOM 3092 N N . THR B 1 152 ? 15.164 0.396 4.266 1 88.81 152 THR B N 1
ATOM 3093 C CA . THR B 1 152 ? 15.969 0.241 5.477 1 88.81 152 THR B CA 1
ATOM 3094 C C . THR B 1 152 ? 16.812 -1.031 5.41 1 88.81 152 THR B C 1
ATOM 3096 O O . THR B 1 152 ? 17.812 -1.154 6.109 1 88.81 152 THR B O 1
ATOM 3099 N N . LEU B 1 153 ? 16.375 -1.997 4.656 1 90.25 153 LEU B N 1
ATOM 3100 C CA . LEU B 1 153 ? 17.047 -3.289 4.684 1 90.25 153 LEU B CA 1
ATOM 3101 C C . LEU B 1 153 ? 17.984 -3.439 3.486 1 90.25 153 LEU B C 1
ATOM 3103 O O . LEU B 1 153 ? 17.656 -2.996 2.381 1 90.25 153 LEU B O 1
ATOM 3107 N N . PRO B 1 154 ? 19.094 -4.137 3.719 1 91.38 154 PRO B N 1
ATOM 3108 C CA . PRO B 1 154 ? 19.938 -4.508 2.576 1 91.38 154 PRO B CA 1
ATOM 3109 C C . PRO B 1 154 ? 19.281 -5.57 1.688 1 91.38 154 PRO B C 1
ATOM 3111 O O . PRO B 1 154 ? 18.328 -6.234 2.107 1 91.38 154 PRO B O 1
ATOM 3114 N N . LEU B 1 155 ? 19.828 -5.703 0.51 1 94.12 155 LEU B N 1
ATOM 3115 C CA . LEU B 1 155 ? 19.297 -6.629 -0.479 1 94.12 155 LEU B CA 1
ATOM 3116 C C . LEU B 1 155 ? 19.219 -8.047 0.083 1 94.12 155 LEU B C 1
ATOM 3118 O O . LEU B 1 155 ? 18.25 -8.758 -0.136 1 94.12 155 LEU B O 1
ATOM 3122 N N . ARG B 1 156 ? 20.281 -8.43 0.791 1 95.44 156 ARG B N 1
ATOM 3123 C CA . ARG B 1 156 ? 20.359 -9.781 1.332 1 95.44 156 ARG B CA 1
ATOM 3124 C C . ARG B 1 156 ? 19.172 -10.078 2.244 1 95.44 156 ARG B C 1
ATOM 3126 O O . ARG B 1 156 ? 18.562 -11.141 2.141 1 95.44 156 ARG B O 1
ATOM 3133 N N . SER B 1 157 ? 18.875 -9.148 3.105 1 95.12 157 SER B N 1
ATOM 3134 C CA . SER B 1 157 ? 17.766 -9.32 4.031 1 95.12 157 SER B CA 1
ATOM 3135 C C . SER B 1 157 ? 16.438 -9.312 3.299 1 95.12 157 SER B C 1
ATOM 3137 O O . SER B 1 157 ? 15.539 -10.102 3.611 1 95.12 157 SER B O 1
ATOM 3139 N N . ARG B 1 158 ? 16.281 -8.43 2.371 1 95 158 ARG B N 1
ATOM 3140 C CA . ARG B 1 158 ? 15.055 -8.359 1.586 1 95 158 ARG B CA 1
ATOM 3141 C C . ARG B 1 158 ? 14.844 -9.648 0.788 1 95 158 ARG B C 1
ATOM 3143 O O . ARG B 1 158 ? 13.711 -10.117 0.651 1 95 158 ARG B O 1
ATOM 3150 N N . LEU B 1 159 ? 15.906 -10.18 0.238 1 95.88 159 LEU B N 1
ATOM 3151 C CA . LEU B 1 159 ? 15.836 -11.445 -0.492 1 95.88 159 LEU B CA 1
ATOM 3152 C C . LEU B 1 159 ? 15.383 -12.578 0.421 1 95.88 159 LEU B C 1
ATOM 3154 O O . LEU B 1 159 ? 14.508 -13.367 0.049 1 95.88 159 LEU B O 1
ATOM 3158 N N . ALA B 1 160 ? 15.945 -12.625 1.584 1 96.31 160 ALA B N 1
ATOM 3159 C CA . ALA B 1 160 ? 15.562 -13.656 2.543 1 96.31 160 ALA B CA 1
ATOM 3160 C C . ALA B 1 160 ? 14.078 -13.555 2.891 1 96.31 160 ALA B C 1
ATOM 3162 O O . ALA B 1 160 ? 13.367 -14.562 2.936 1 96.31 160 ALA B O 1
ATOM 3163 N N . LYS B 1 161 ? 13.633 -12.367 3.146 1 95.06 161 LYS B N 1
ATOM 3164 C CA . LYS B 1 161 ? 12.227 -12.148 3.451 1 95.06 161 LYS B CA 1
ATOM 3165 C C . LYS B 1 161 ? 11.336 -12.602 2.299 1 95.06 161 LYS B C 1
ATOM 3167 O O . LYS B 1 161 ? 10.305 -13.25 2.516 1 95.06 161 LYS B O 1
ATOM 3172 N N . GLN B 1 162 ? 11.734 -12.242 1.115 1 93.75 162 GLN B N 1
ATOM 3173 C CA . GLN B 1 162 ? 10.961 -12.617 -0.064 1 93.75 162 GLN B CA 1
ATOM 3174 C C . GLN B 1 162 ? 10.906 -14.133 -0.23 1 93.75 162 GLN B C 1
ATOM 3176 O O . GLN B 1 162 ? 9.859 -14.688 -0.564 1 93.75 162 GLN B O 1
ATOM 3181 N N . LEU B 1 163 ? 12 -14.781 -0.021 1 94.44 163 LEU B N 1
ATOM 3182 C CA . LEU B 1 163 ? 12.047 -16.234 -0.133 1 94.44 163 LEU B CA 1
ATOM 3183 C C . LEU B 1 163 ? 11.125 -16.891 0.897 1 94.44 163 LEU B C 1
ATOM 3185 O O . LEU B 1 163 ? 10.414 -17.844 0.582 1 94.44 163 LEU B O 1
ATOM 3189 N N . LEU B 1 164 ? 11.141 -16.344 2.084 1 94.06 164 LEU B N 1
ATOM 3190 C CA . LEU B 1 164 ? 10.273 -16.875 3.135 1 94.06 164 LEU B CA 1
ATOM 3191 C C . LEU B 1 164 ? 8.805 -16.688 2.77 1 94.06 164 LEU B C 1
ATOM 3193 O O . LEU B 1 164 ? 7.98 -17.562 3.027 1 94.06 164 LEU B O 1
ATOM 3197 N N . HIS B 1 165 ? 8.523 -15.586 2.178 1 91.94 165 HIS B N 1
ATOM 3198 C CA . HIS B 1 165 ? 7.164 -15.328 1.719 1 91.94 165 HIS B CA 1
ATOM 3199 C C . HIS B 1 165 ? 6.75 -16.328 0.639 1 91.94 165 HIS B C 1
ATOM 3201 O O . HIS B 1 165 ? 5.656 -16.891 0.697 1 91.94 165 HIS B O 1
ATOM 3207 N N . LEU B 1 166 ? 7.605 -16.594 -0.286 1 91.5 166 LEU B N 1
ATOM 3208 C CA . LEU B 1 166 ? 7.312 -17.5 -1.392 1 91.5 166 LEU B CA 1
ATOM 3209 C C . LEU B 1 166 ? 7.145 -18.938 -0.894 1 91.5 166 LEU B C 1
ATOM 3211 O O . LEU B 1 166 ? 6.309 -19.688 -1.407 1 91.5 166 LEU B O 1
ATOM 3215 N N . VAL B 1 167 ? 7.863 -19.25 0.086 1 91.19 167 VAL B N 1
ATOM 3216 C CA . VAL B 1 167 ? 7.762 -20.578 0.667 1 91.19 167 VAL B CA 1
ATOM 3217 C C . VAL B 1 167 ? 6.387 -20.766 1.306 1 91.19 167 VAL B C 1
ATOM 3219 O O . VAL B 1 167 ? 5.781 -21.828 1.195 1 91.19 167 VAL B O 1
ATOM 3222 N N . ARG B 1 168 ? 5.934 -19.781 1.956 1 88.19 168 ARG B N 1
ATOM 3223 C CA . ARG B 1 168 ? 4.629 -19.859 2.605 1 88.19 168 ARG B CA 1
ATOM 3224 C C . ARG B 1 168 ? 3.516 -20.062 1.581 1 88.19 168 ARG B C 1
ATOM 3226 O O . ARG B 1 168 ? 2.58 -20.828 1.815 1 88.19 168 ARG B O 1
ATOM 3233 N N . SER B 1 169 ? 3.674 -19.484 0.441 1 86.31 169 SER B N 1
ATOM 3234 C CA . SER B 1 169 ? 2.615 -19.469 -0.562 1 86.31 169 SER B CA 1
ATOM 3235 C C . SER B 1 169 ? 2.752 -20.641 -1.532 1 86.31 169 SER B C 1
ATOM 3237 O O . SER B 1 169 ? 1.752 -21.172 -2.012 1 86.31 169 SER B O 1
ATOM 3239 N N . TYR B 1 170 ? 3.998 -21.062 -1.771 1 88 170 TYR B N 1
ATOM 3240 C CA . TYR B 1 170 ? 4.242 -22.031 -2.846 1 88 170 TYR B CA 1
ATOM 3241 C C . TYR B 1 170 ? 5.133 -23.172 -2.369 1 88 170 TYR B C 1
ATOM 3243 O O . TYR B 1 170 ? 5.676 -23.922 -3.182 1 88 170 TYR B O 1
ATOM 3251 N N . GLY B 1 171 ? 5.324 -23.203 -1.162 1 90.31 171 GLY B N 1
ATOM 3252 C CA . GLY B 1 171 ? 6.207 -24.234 -0.635 1 90.31 171 GLY B CA 1
ATOM 3253 C C . GLY B 1 171 ? 5.629 -25.625 -0.749 1 90.31 171 GLY B C 1
ATOM 3254 O O . GLY B 1 171 ? 4.445 -25.844 -0.474 1 90.31 171 GLY B O 1
ATOM 3255 N N . VAL B 1 172 ? 6.48 -26.516 -1.212 1 89.19 172 VAL B N 1
ATOM 3256 C CA . VAL B 1 172 ? 6.152 -27.938 -1.249 1 89.19 172 VAL B CA 1
ATOM 3257 C C . VAL B 1 172 ? 7.227 -28.734 -0.516 1 89.19 172 VAL B C 1
ATOM 3259 O O . VAL B 1 172 ? 8.414 -28.625 -0.826 1 89.19 172 VAL B O 1
ATOM 3262 N N . PRO B 1 173 ? 6.766 -29.422 0.474 1 88.12 173 PRO B N 1
ATOM 3263 C CA . PRO B 1 173 ? 7.773 -30.219 1.182 1 88.12 173 PRO B CA 1
ATOM 3264 C C . PRO B 1 173 ? 8.539 -31.156 0.254 1 88.12 173 PRO B C 1
ATOM 3266 O O . PRO B 1 173 ? 7.965 -31.719 -0.682 1 88.12 173 PRO B O 1
ATOM 3269 N N . SER B 1 174 ? 9.836 -31.25 0.558 1 80.69 174 SER B N 1
ATOM 3270 C CA . SER B 1 174 ? 10.672 -32.188 -0.207 1 80.69 174 SER B CA 1
ATOM 3271 C C . SER B 1 174 ? 10.484 -33.625 0.265 1 80.69 174 SER B C 1
ATOM 3273 O O . SER B 1 174 ? 10.414 -33.875 1.468 1 80.69 174 SER B O 1
ATOM 3275 N N . LEU B 1 175 ? 10.32 -34.438 -0.679 1 73.25 175 LEU B N 1
ATOM 3276 C CA . LEU B 1 175 ? 10.094 -35.844 -0.362 1 73.25 175 LEU B CA 1
ATOM 3277 C C . LEU B 1 175 ? 11.375 -36.5 0.152 1 73.25 175 LEU B C 1
ATOM 3279 O O . LEU B 1 175 ? 11.328 -37.469 0.914 1 73.25 175 LEU B O 1
ATOM 3283 N N . SER B 1 176 ? 12.5 -36 -0.284 1 75.38 176 SER B N 1
ATOM 3284 C CA . SER B 1 176 ? 13.773 -36.625 0.06 1 75.38 176 SER B CA 1
ATOM 3285 C C . SER B 1 176 ? 14.227 -36.219 1.458 1 75.38 176 SER B C 1
ATOM 3287 O O . SER B 1 176 ? 14.828 -37.031 2.18 1 75.38 176 SER B O 1
ATOM 3289 N N . ASP B 1 177 ? 14.047 -35.031 1.834 1 75.06 177 ASP B N 1
ATOM 3290 C CA . ASP B 1 177 ? 14.43 -34.5 3.133 1 75.06 177 ASP B CA 1
ATOM 3291 C C . ASP B 1 177 ? 13.312 -33.625 3.727 1 75.06 177 ASP B C 1
ATOM 3293 O O . ASP B 1 177 ? 13.031 -32.531 3.232 1 75.06 177 ASP B O 1
ATOM 3297 N N . GLY B 1 178 ? 12.688 -34.125 4.66 1 75 178 GLY B N 1
ATOM 3298 C CA . GLY B 1 178 ? 11.516 -33.531 5.281 1 75 178 GLY B CA 1
ATOM 3299 C C . GLY B 1 178 ? 11.758 -32.094 5.77 1 75 178 GLY B C 1
ATOM 3300 O O . GLY B 1 178 ? 10.812 -31.344 5.977 1 75 178 GLY B O 1
ATOM 3301 N N . ASN B 1 179 ? 12.984 -31.719 5.883 1 82.94 179 ASN B N 1
ATOM 3302 C CA . ASN B 1 179 ? 13.281 -30.391 6.395 1 82.94 179 ASN B CA 1
ATOM 3303 C C . ASN B 1 179 ? 13.422 -29.375 5.266 1 82.94 179 ASN B C 1
ATOM 3305 O O . ASN B 1 179 ? 13.477 -28.156 5.516 1 82.94 179 ASN B O 1
ATOM 3309 N N . GLU B 1 180 ? 13.445 -29.891 4.082 1 90.69 180 GLU B N 1
ATOM 3310 C CA . GLU B 1 180 ? 13.617 -29.016 2.93 1 90.69 180 GLU B CA 1
ATOM 3311 C C . GLU B 1 180 ? 12.281 -28.703 2.268 1 90.69 180 GLU B C 1
ATOM 3313 O O . GLU B 1 180 ? 11.398 -29.547 2.209 1 90.69 180 GLU B O 1
ATOM 3318 N N . VAL B 1 181 ? 12.18 -27.469 1.865 1 93.06 181 VAL B N 1
ATOM 3319 C CA . VAL B 1 181 ? 10.953 -27.031 1.206 1 93.06 181 VAL B CA 1
ATOM 3320 C C . VAL B 1 181 ? 11.289 -26.422 -0.151 1 93.06 181 VAL B C 1
ATOM 3322 O O . VAL B 1 181 ? 12.078 -25.469 -0.234 1 93.06 181 VAL B O 1
ATOM 3325 N N . ARG B 1 182 ? 10.641 -26.984 -1.229 1 91.75 182 ARG B N 1
ATOM 3326 C CA . ARG B 1 182 ? 10.836 -26.453 -2.57 1 91.75 182 ARG B CA 1
ATOM 3327 C C . ARG B 1 182 ? 9.789 -25.391 -2.891 1 91.75 182 ARG B C 1
ATOM 3329 O O . ARG B 1 182 ? 8.609 -25.547 -2.564 1 91.75 182 ARG B O 1
ATOM 3336 N N . ILE B 1 183 ? 10.25 -24.234 -3.428 1 90.12 183 ILE B N 1
ATOM 3337 C CA . ILE B 1 183 ? 9.312 -23.25 -3.955 1 90.12 183 ILE B CA 1
ATOM 3338 C C . ILE B 1 183 ? 8.812 -23.703 -5.324 1 90.12 183 ILE B C 1
ATOM 3340 O O . ILE B 1 183 ? 9.586 -23.797 -6.277 1 90.12 183 ILE B O 1
ATOM 3344 N N . SER B 1 184 ? 7.582 -23.969 -5.402 1 84.62 184 SER B N 1
ATOM 3345 C CA . SER B 1 184 ? 7 -24.562 -6.598 1 84.62 184 SER B CA 1
ATOM 3346 C C . SER B 1 184 ? 6.848 -23.547 -7.719 1 84.62 184 SER B C 1
ATOM 3348 O O . SER B 1 184 ? 6.645 -23.906 -8.875 1 84.62 184 SER B O 1
ATOM 3350 N N . LEU B 1 185 ? 6.809 -22.328 -7.359 1 84.19 185 LEU B N 1
ATOM 3351 C CA . LEU B 1 185 ? 6.77 -21.266 -8.359 1 84.19 185 LEU B CA 1
ATOM 3352 C C . LEU B 1 185 ? 8.031 -21.281 -9.211 1 84.19 185 LEU B C 1
ATOM 3354 O O . LEU B 1 185 ? 9.148 -21.328 -8.68 1 84.19 185 LEU B O 1
ATOM 3358 N N . GLN B 1 186 ? 7.852 -21.453 -10.469 1 80.81 186 GLN B N 1
ATOM 3359 C CA . GLN B 1 186 ? 9.023 -21.375 -11.328 1 80.81 186 GLN B CA 1
ATOM 3360 C C . GLN B 1 186 ? 9.641 -19.984 -11.312 1 80.81 186 GLN B C 1
ATOM 3362 O O . GLN B 1 186 ? 9.039 -19.031 -11.812 1 80.81 186 GLN B O 1
ATOM 3367 N N . LEU B 1 187 ? 10.734 -19.906 -10.68 1 80.88 187 LEU B N 1
ATOM 3368 C CA . LEU B 1 187 ? 11.383 -18.609 -10.523 1 80.88 187 LEU B CA 1
ATOM 3369 C C . LEU B 1 187 ? 12.781 -18.625 -11.133 1 80.88 187 LEU B C 1
ATOM 3371 O O . LEU B 1 187 ? 13.633 -19.422 -10.719 1 80.88 187 LEU B O 1
ATOM 3375 N N . ALA B 1 188 ? 12.891 -17.875 -12.18 1 77.81 188 ALA B N 1
ATOM 3376 C CA . ALA B 1 188 ? 14.242 -17.609 -12.656 1 77.81 188 ALA B CA 1
ATOM 3377 C C . ALA B 1 188 ? 14.883 -16.453 -11.891 1 77.81 188 ALA B C 1
ATOM 3379 O O . ALA B 1 188 ? 14.203 -15.727 -11.164 1 77.81 188 ALA B O 1
ATOM 3380 N N . GLN B 1 189 ? 16.203 -16.422 -11.891 1 79.75 189 GLN B N 1
ATOM 3381 C CA . GLN B 1 189 ? 16.953 -15.344 -11.234 1 79.75 189 GLN B CA 1
ATOM 3382 C C . GLN B 1 189 ? 16.438 -13.977 -11.672 1 79.75 189 GLN B C 1
ATOM 3384 O O . GLN B 1 189 ? 16.344 -13.055 -10.859 1 79.75 189 GLN B O 1
ATOM 3389 N N . GLU B 1 190 ? 16.062 -13.938 -12.82 1 82.75 190 GLU B N 1
ATOM 3390 C CA . GLU B 1 190 ? 15.547 -12.68 -13.352 1 82.75 190 GLU B CA 1
ATOM 3391 C C . GLU B 1 190 ? 14.227 -12.289 -12.68 1 82.75 190 GLU B C 1
ATOM 3393 O O . GLU B 1 190 ? 14.008 -11.117 -12.367 1 82.75 190 GLU B O 1
ATOM 3398 N N . GLU B 1 191 ? 13.438 -13.227 -12.445 1 85.56 191 GLU B N 1
ATOM 3399 C CA . GLU B 1 191 ? 12.156 -12.969 -11.805 1 85.56 191 GLU B CA 1
ATOM 3400 C C . GLU B 1 191 ? 12.344 -12.508 -10.359 1 85.56 191 GLU B C 1
ATOM 3402 O O . GLU B 1 191 ? 11.641 -11.609 -9.898 1 85.56 191 GLU B O 1
ATOM 3407 N N . LEU B 1 192 ? 13.281 -13.117 -9.742 1 88.25 192 LEU B N 1
ATOM 3408 C CA . LEU B 1 192 ? 13.578 -12.703 -8.375 1 88.25 192 LEU B CA 1
ATOM 3409 C C . LEU B 1 192 ? 14.148 -11.289 -8.344 1 88.25 192 LEU B C 1
ATOM 3411 O O . LEU B 1 192 ? 13.82 -10.508 -7.449 1 88.25 192 LEU B O 1
ATOM 3415 N N . ALA B 1 193 ? 15 -10.984 -9.312 1 89.38 193 ALA B N 1
ATOM 3416 C CA . ALA B 1 193 ? 15.547 -9.633 -9.422 1 89.38 193 ALA B CA 1
ATOM 3417 C C . ALA B 1 193 ? 14.438 -8.602 -9.578 1 89.38 193 ALA B C 1
ATOM 3419 O O . ALA B 1 193 ? 14.445 -7.562 -8.914 1 89.38 193 ALA B O 1
ATOM 3420 N N . GLN B 1 194 ? 13.461 -8.914 -10.367 1 88.25 194 GLN B N 1
ATOM 3421 C CA . GLN B 1 194 ? 12.344 -8.016 -10.609 1 88.25 194 GLN B CA 1
ATOM 3422 C C . GLN B 1 194 ? 11.484 -7.855 -9.359 1 88.25 194 GLN B C 1
ATOM 3424 O O . GLN B 1 194 ? 10.992 -6.762 -9.07 1 88.25 194 GLN B O 1
ATOM 3429 N N . LEU B 1 195 ? 11.359 -8.898 -8.625 1 88.19 195 LEU B N 1
ATOM 3430 C CA . LEU B 1 195 ? 10.57 -8.883 -7.398 1 88.19 195 LEU B CA 1
ATOM 3431 C C . LEU B 1 195 ? 11.25 -8.039 -6.324 1 88.19 195 LEU B C 1
ATOM 3433 O O . LEU B 1 195 ? 10.578 -7.43 -5.488 1 88.19 195 LEU B O 1
ATOM 3437 N N . LEU B 1 196 ? 12.57 -7.98 -6.43 1 89.69 196 LEU B N 1
ATOM 3438 C CA . LEU B 1 196 ? 13.344 -7.324 -5.383 1 89.69 196 LEU B CA 1
ATOM 3439 C C . LEU B 1 196 ? 13.773 -5.93 -5.816 1 89.69 196 LEU B C 1
ATOM 3441 O O . LEU B 1 196 ? 14.352 -5.18 -5.027 1 89.69 196 LEU B O 1
ATOM 3445 N N . GLY B 1 197 ? 13.438 -5.617 -7.035 1 85.88 197 GLY B N 1
ATOM 3446 C CA . GLY B 1 197 ? 13.891 -4.34 -7.551 1 85.88 197 GLY B CA 1
ATOM 3447 C C . GLY B 1 197 ? 15.398 -4.195 -7.547 1 85.88 197 GLY B C 1
ATOM 3448 O O . GLY B 1 197 ? 15.93 -3.152 -7.156 1 85.88 197 GLY B O 1
ATOM 3449 N N . ALA B 1 198 ? 16.047 -5.184 -7.848 1 89.81 198 ALA B N 1
ATOM 3450 C CA . ALA B 1 198 ? 17.516 -5.211 -7.871 1 89.81 198 ALA B CA 1
ATOM 3451 C C . ALA B 1 198 ? 18.031 -5.852 -9.156 1 89.81 198 ALA B C 1
ATOM 3453 O O . ALA B 1 198 ? 17.25 -6.395 -9.945 1 89.81 198 ALA B O 1
ATOM 3454 N N . SER B 1 199 ? 19.266 -5.664 -9.367 1 90.44 199 SER B N 1
ATOM 3455 C CA . SER B 1 199 ? 19.844 -6.277 -10.562 1 90.44 199 SER B CA 1
ATOM 3456 C C . SER B 1 199 ? 20 -7.785 -10.391 1 90.44 199 SER B C 1
ATOM 3458 O O . SER B 1 199 ? 20.203 -8.273 -9.273 1 90.44 199 SER B O 1
ATOM 3460 N N . ARG B 1 200 ? 19.953 -8.492 -11.57 1 90.94 200 ARG B N 1
ATOM 3461 C CA . ARG B 1 200 ? 20.141 -9.938 -11.586 1 90.94 200 ARG B CA 1
ATOM 3462 C C . ARG B 1 200 ? 21.5 -10.32 -11 1 90.94 200 ARG B C 1
ATOM 3464 O O . ARG B 1 200 ? 21.594 -11.289 -10.242 1 90.94 200 ARG B O 1
ATOM 3471 N N . GLN B 1 201 ? 22.453 -9.531 -11.289 1 94.44 201 GLN B N 1
ATOM 3472 C CA . GLN B 1 201 ? 23.812 -9.812 -10.828 1 94.44 201 GLN B CA 1
ATOM 3473 C C . GLN B 1 201 ? 23.891 -9.781 -9.305 1 94.44 201 GLN B C 1
ATOM 3475 O O . GLN B 1 201 ? 24.453 -10.688 -8.695 1 94.44 201 GLN B O 1
ATOM 3480 N N . ARG B 1 202 ? 23.375 -8.82 -8.688 1 94.62 202 ARG B N 1
ATOM 3481 C CA . ARG B 1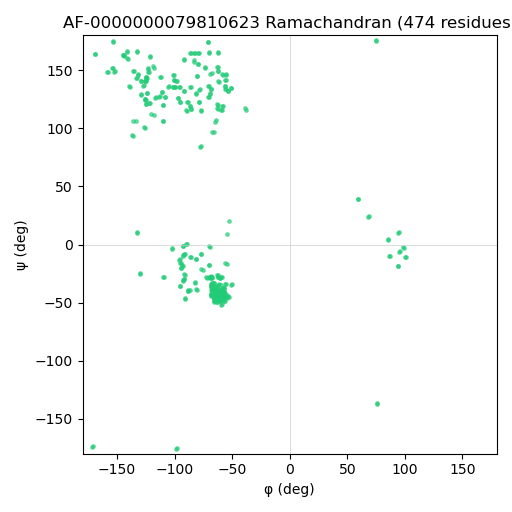 202 ? 23.422 -8.672 -7.234 1 94.62 202 ARG B CA 1
ATOM 3482 C C . ARG B 1 202 ? 22.594 -9.758 -6.551 1 94.62 202 ARG B C 1
ATOM 3484 O O . ARG B 1 202 ? 23 -10.305 -5.527 1 94.62 202 ARG B O 1
ATOM 3491 N N . VAL B 1 203 ? 21.453 -10.086 -7.09 1 94.81 203 VAL B N 1
ATOM 3492 C CA . VAL B 1 203 ? 20.594 -11.125 -6.531 1 94.81 203 VAL B CA 1
ATOM 3493 C C . VAL B 1 203 ? 21.297 -12.469 -6.594 1 94.81 203 VAL B C 1
ATOM 3495 O O . VAL B 1 203 ? 21.266 -13.242 -5.629 1 94.81 203 VAL B O 1
ATOM 3498 N N . ASN B 1 204 ? 21.922 -12.711 -7.707 1 94.31 204 ASN B N 1
ATOM 3499 C CA . ASN B 1 204 ? 22.656 -13.961 -7.871 1 94.31 204 ASN B CA 1
ATOM 3500 C C . ASN B 1 204 ? 23.781 -14.086 -6.859 1 94.31 204 ASN B C 1
ATOM 3502 O O . ASN B 1 204 ? 24.047 -15.18 -6.348 1 94.31 204 ASN B O 1
ATOM 3506 N N . GLN B 1 205 ? 24.406 -12.977 -6.629 1 96.62 205 GLN B N 1
ATOM 3507 C CA . GLN B 1 205 ? 2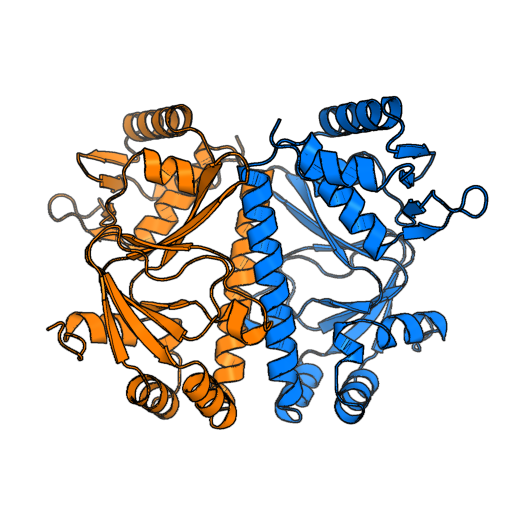5.469 -12.969 -5.633 1 96.62 205 GLN B CA 1
ATOM 3508 C C . GLN B 1 205 ? 24.938 -13.344 -4.254 1 96.62 205 GLN B C 1
ATOM 3510 O O . GLN B 1 205 ? 25.547 -14.148 -3.545 1 96.62 205 GLN B O 1
ATOM 3515 N N . GLU B 1 206 ? 23.875 -12.773 -3.875 1 96.5 206 GLU B N 1
ATOM 3516 C CA . GLU B 1 206 ? 23.281 -13.07 -2.578 1 96.5 206 GLU B CA 1
ATOM 3517 C C . GLU B 1 206 ? 22.781 -14.508 -2.516 1 96.5 206 GLU B C 1
ATOM 3519 O O . GLU B 1 206 ? 22.906 -15.172 -1.483 1 96.5 206 GLU B O 1
ATOM 3524 N N . LEU B 1 207 ? 22.219 -14.977 -3.615 1 95.69 207 LEU B N 1
ATOM 3525 C CA . LEU B 1 207 ? 21.75 -16.359 -3.674 1 95.69 207 LEU B CA 1
ATOM 3526 C C . LEU B 1 207 ? 22.906 -17.328 -3.49 1 95.69 207 LEU B C 1
ATOM 3528 O O . LEU B 1 207 ? 22.797 -18.312 -2.746 1 95.69 207 LEU B O 1
ATOM 3532 N N . LYS B 1 208 ? 23.984 -17.094 -4.145 1 96.62 208 LYS B N 1
ATOM 3533 C CA . LYS B 1 208 ? 25.156 -17.953 -4.031 1 96.62 208 LYS B CA 1
ATOM 3534 C C . LYS B 1 208 ? 25.703 -17.938 -2.605 1 96.62 208 LYS B C 1
ATOM 3536 O O . LYS B 1 208 ? 26.141 -18.984 -2.094 1 96.62 208 LYS B O 1
ATOM 3541 N N . ALA B 1 209 ? 25.719 -16.781 -2.053 1 97.25 209 ALA B N 1
ATOM 3542 C CA . ALA B 1 209 ? 26.156 -16.688 -0.666 1 97.25 209 ALA B CA 1
ATOM 3543 C C . ALA B 1 209 ? 25.266 -17.516 0.259 1 97.25 209 ALA B C 1
ATOM 3545 O O . ALA B 1 209 ? 25.766 -18.234 1.124 1 97.25 209 ALA B O 1
ATOM 3546 N N . MET B 1 210 ? 23.984 -17.438 0.072 1 96.56 210 MET B N 1
ATOM 3547 C CA . MET B 1 210 ? 23.031 -18.203 0.886 1 96.56 210 MET B CA 1
ATOM 3548 C C . MET B 1 210 ? 23.188 -19.703 0.657 1 96.56 210 MET B C 1
ATOM 3550 O O . MET B 1 210 ? 23 -20.5 1.578 1 96.56 210 MET B O 1
ATOM 3554 N N . GLU B 1 211 ? 23.484 -20 -0.547 1 96.81 211 GLU B N 1
ATOM 3555 C CA . GLU B 1 211 ? 23.734 -21.406 -0.864 1 96.81 211 GLU B CA 1
ATOM 3556 C C . GLU B 1 211 ? 24.984 -21.922 -0.177 1 96.81 211 GLU B C 1
ATOM 3558 O O . GLU B 1 211 ? 25 -23.016 0.377 1 96.81 211 GLU B O 1
ATOM 3563 N N . ARG B 1 212 ? 26.047 -21.141 -0.211 1 97.12 212 ARG B N 1
ATOM 3564 C CA . ARG B 1 212 ? 27.281 -21.5 0.461 1 97.12 212 ARG B CA 1
ATOM 3565 C C . ARG B 1 212 ? 27.062 -21.688 1.96 1 97.12 212 ARG B C 1
ATOM 3567 O O . ARG B 1 212 ? 27.719 -22.516 2.592 1 97.12 212 ARG B O 1
ATOM 3574 N N . GLU B 1 213 ? 26.109 -21.016 2.445 1 96.25 213 GLU B N 1
ATOM 3575 C CA . GLU B 1 213 ? 25.797 -21.078 3.867 1 96.25 213 GLU B CA 1
ATOM 3576 C C . GLU B 1 213 ? 24.781 -22.188 4.152 1 96.25 213 GLU B C 1
ATOM 3578 O O . GLU B 1 213 ? 24.266 -22.297 5.27 1 96.25 213 GLU B O 1
ATOM 3583 N N . ASP B 1 214 ? 24.391 -22.859 3.121 1 95.56 214 ASP B N 1
ATOM 3584 C CA . ASP B 1 214 ? 23.5 -24.016 3.18 1 95.56 214 ASP B CA 1
ATOM 3585 C C . ASP B 1 214 ? 22.094 -23.609 3.588 1 95.56 214 ASP B C 1
ATOM 3587 O O . ASP B 1 214 ? 21.359 -24.391 4.191 1 95.56 214 ASP B O 1
ATOM 3591 N N . ALA B 1 215 ? 21.781 -22.391 3.342 1 96.31 215 ALA B N 1
ATOM 3592 C CA . ALA B 1 215 ? 20.422 -21.922 3.643 1 96.31 215 ALA B CA 1
ATOM 3593 C C . ALA B 1 215 ? 19.453 -22.297 2.525 1 96.31 215 ALA B C 1
ATOM 3595 O O . ALA B 1 215 ? 18.281 -22.562 2.781 1 96.31 215 ALA B O 1
ATOM 3596 N N . ILE B 1 216 ? 19.969 -22.312 1.339 1 96.44 216 ILE B N 1
ATOM 3597 C CA . ILE B 1 216 ? 19.141 -22.625 0.181 1 96.44 216 ILE B CA 1
ATOM 3598 C C . ILE B 1 216 ? 19.953 -23.484 -0.798 1 96.44 216 ILE B C 1
ATOM 3600 O O . ILE B 1 216 ? 21.156 -23.672 -0.624 1 96.44 216 ILE B O 1
ATOM 3604 N N . ARG B 1 217 ? 19.297 -24.078 -1.716 1 94.94 217 ARG B N 1
ATOM 3605 C CA . ARG B 1 217 ? 19.906 -24.766 -2.852 1 94.94 217 ARG B CA 1
ATOM 3606 C C . ARG B 1 217 ? 19.281 -24.312 -4.164 1 94.94 217 ARG B C 1
ATOM 3608 O O . ARG B 1 217 ? 18.062 -24.25 -4.297 1 94.94 217 ARG B O 1
ATOM 3615 N N . ILE B 1 218 ? 20.172 -23.969 -5.047 1 92.62 218 ILE B N 1
ATOM 3616 C CA . ILE B 1 218 ? 19.719 -23.531 -6.367 1 92.62 218 ILE B CA 1
ATOM 3617 C C . ILE B 1 218 ? 19.594 -24.75 -7.285 1 92.62 218 ILE B C 1
ATOM 3619 O O . ILE B 1 218 ? 20.531 -25.531 -7.41 1 92.62 218 ILE B O 1
ATOM 3623 N N . GLU B 1 219 ? 18.438 -24.922 -7.797 1 88.31 219 GLU B N 1
ATOM 3624 C CA . GLU B 1 219 ? 18.188 -26 -8.75 1 88.31 219 GLU B CA 1
ATOM 3625 C C . GLU B 1 219 ? 17.672 -25.438 -10.078 1 88.31 219 GLU B C 1
ATOM 3627 O O . GLU B 1 219 ? 17.234 -24.297 -10.148 1 88.31 219 GLU B O 1
ATOM 3632 N N . PRO B 1 220 ? 17.812 -26.359 -11.07 1 79.5 220 PRO B N 1
ATOM 3633 C CA . PRO B 1 220 ? 17.203 -25.922 -12.336 1 79.5 220 PRO B CA 1
ATOM 3634 C C . PRO B 1 220 ? 15.711 -25.641 -12.219 1 79.5 220 PRO B C 1
ATOM 3636 O O . PRO B 1 220 ? 14.953 -26.5 -11.781 1 79.5 220 PRO B O 1
ATOM 3639 N N . GLY B 1 221 ? 15.305 -24.484 -12.406 1 75.81 221 GLY B N 1
ATOM 3640 C CA . GLY B 1 221 ? 13.891 -24.141 -12.453 1 75.81 221 GLY B CA 1
ATOM 3641 C C . GLY B 1 221 ? 13.344 -23.656 -11.117 1 75.81 221 GLY B C 1
ATOM 3642 O O . GLY B 1 221 ? 12.148 -23.391 -10.992 1 75.81 221 GLY B O 1
ATOM 3643 N N . GLY B 1 222 ? 14.273 -23.797 -10.164 1 84.88 222 GLY B N 1
ATOM 3644 C CA . GLY B 1 222 ? 13.672 -23.359 -8.914 1 84.88 222 GLY B CA 1
ATOM 3645 C C . GLY B 1 222 ? 14.672 -23.25 -7.773 1 84.88 222 GLY B C 1
ATOM 3646 O O . GLY B 1 222 ? 15.883 -23.266 -8 1 84.88 222 GLY B O 1
ATOM 3647 N N . LEU B 1 223 ? 14.078 -22.969 -6.52 1 92.25 223 LEU B N 1
ATOM 3648 C CA . LEU B 1 223 ? 14.844 -22.781 -5.297 1 92.25 223 LEU B CA 1
ATOM 3649 C C . LEU B 1 223 ? 14.336 -23.672 -4.18 1 92.25 223 LEU B C 1
ATOM 3651 O O . LEU B 1 223 ? 13.125 -23.875 -4.043 1 92.25 223 LEU B O 1
ATOM 3655 N N . VAL B 1 224 ? 15.266 -24.281 -3.461 1 93.81 224 VAL B N 1
ATOM 3656 C CA . VAL B 1 224 ? 14.93 -25.109 -2.309 1 93.81 224 VAL B CA 1
ATOM 3657 C C . VAL B 1 224 ? 15.438 -24.453 -1.029 1 93.81 224 VAL B C 1
ATOM 3659 O O . VAL B 1 224 ? 16.609 -24.062 -0.937 1 93.81 224 VAL B O 1
ATOM 3662 N N . ILE B 1 225 ? 14.578 -24.297 -0.074 1 95.12 225 ILE B N 1
ATOM 3663 C CA . ILE B 1 225 ? 14.977 -23.781 1.237 1 95.12 225 ILE B CA 1
ATOM 3664 C C . ILE B 1 225 ? 15.453 -24.938 2.113 1 95.12 225 ILE B C 1
ATOM 3666 O O . ILE B 1 225 ? 14.695 -25.875 2.4 1 95.12 225 ILE B O 1
ATOM 3670 N N . ARG B 1 226 ? 16.656 -24.859 2.51 1 95.38 226 ARG B N 1
ATOM 3671 C CA . ARG B 1 226 ? 17.25 -25.922 3.299 1 95.38 226 ARG B CA 1
ATOM 3672 C C . ARG B 1 226 ? 17.156 -25.625 4.793 1 95.38 226 ARG B C 1
ATOM 3674 O O . ARG B 1 226 ? 17.031 -26.547 5.609 1 95.38 226 ARG B O 1
ATOM 3681 N N . ASP B 1 227 ? 17.281 -24.406 5.129 1 94.88 227 ASP B N 1
ATOM 3682 C CA . ASP B 1 227 ? 17.266 -23.984 6.527 1 94.88 227 ASP B CA 1
ATOM 3683 C C . ASP B 1 227 ? 16.422 -22.734 6.711 1 94.88 227 ASP B C 1
ATOM 3685 O O . ASP B 1 227 ? 16.922 -21.609 6.656 1 94.88 227 ASP B O 1
ATOM 3689 N N . ARG B 1 228 ? 15.211 -22.922 7.039 1 93.62 228 ARG B N 1
ATOM 3690 C CA . ARG B 1 228 ? 14.266 -21.812 7.199 1 93.62 228 ARG B CA 1
ATOM 3691 C C . ARG B 1 228 ? 14.703 -20.875 8.312 1 93.62 228 ARG B C 1
ATOM 3693 O O . ARG B 1 228 ? 14.547 -19.656 8.195 1 93.62 228 ARG B O 1
ATOM 3700 N N . ASP B 1 229 ? 15.195 -21.422 9.375 1 94.44 229 ASP B N 1
ATOM 3701 C CA . ASP B 1 229 ? 15.625 -20.609 10.508 1 94.44 229 ASP B CA 1
ATOM 3702 C C . ASP B 1 229 ? 16.797 -19.703 10.117 1 94.44 229 ASP B C 1
ATOM 3704 O O . ASP B 1 229 ? 16.859 -18.562 10.57 1 94.44 229 ASP B O 1
ATOM 3708 N N . ALA B 1 230 ? 17.672 -20.266 9.352 1 94.31 230 ALA B N 1
ATOM 3709 C CA . ALA B 1 230 ? 18.781 -19.438 8.875 1 94.31 230 ALA B CA 1
ATOM 3710 C C . ALA B 1 230 ? 18.281 -18.266 8.047 1 94.31 230 ALA B C 1
ATOM 3712 O O . ALA B 1 230 ? 18.766 -17.141 8.188 1 94.31 230 ALA B O 1
ATOM 3713 N N . LEU B 1 231 ? 17.312 -18.484 7.195 1 94.44 231 LEU B N 1
ATOM 3714 C CA . LEU B 1 231 ? 16.75 -17.422 6.375 1 94.44 231 LEU B CA 1
ATOM 3715 C C . LEU B 1 231 ? 16.047 -16.375 7.242 1 94.44 231 LEU B C 1
ATOM 3717 O O . LEU B 1 231 ? 16.094 -15.188 6.953 1 94.44 231 LEU B O 1
ATOM 3721 N N . MET B 1 232 ? 15.391 -16.859 8.258 1 94.19 232 MET B N 1
ATOM 3722 C CA . MET B 1 232 ? 14.719 -15.938 9.18 1 94.19 232 MET B CA 1
ATOM 3723 C C . MET B 1 232 ? 15.727 -15.023 9.867 1 94.19 232 MET B C 1
ATOM 3725 O O . MET B 1 232 ? 15.477 -13.828 10.023 1 94.19 232 MET B O 1
ATOM 3729 N N . ARG B 1 233 ? 16.906 -15.547 10.273 1 94.12 233 ARG B N 1
ATOM 3730 C CA . ARG B 1 233 ? 17.953 -14.75 10.898 1 94.12 233 ARG B CA 1
ATOM 3731 C C . ARG B 1 233 ? 18.5 -13.703 9.93 1 94.12 233 ARG B C 1
ATOM 3733 O O . ARG B 1 233 ? 18.719 -12.555 10.312 1 94.12 233 ARG B O 1
ATOM 3740 N N . ILE B 1 234 ? 18.594 -14.141 8.688 1 93.69 234 ILE B N 1
ATOM 3741 C CA . ILE B 1 234 ? 19.109 -13.234 7.668 1 93.69 234 ILE B CA 1
ATOM 3742 C C . ILE B 1 234 ? 18.109 -12.109 7.422 1 93.69 234 ILE B C 1
ATOM 3744 O O . ILE B 1 234 ? 18.484 -10.953 7.258 1 93.69 234 ILE B O 1
ATOM 3748 N N . SER B 1 235 ? 16.859 -12.422 7.332 1 91.69 235 SER B N 1
ATOM 3749 C CA . SER B 1 235 ? 15.812 -11.453 7.047 1 91.69 235 SER B CA 1
ATOM 3750 C C . SER B 1 235 ? 15.727 -10.391 8.133 1 91.69 235 SER B C 1
ATOM 3752 O O . SER B 1 235 ? 15.258 -9.281 7.887 1 91.69 235 SER B O 1
ATOM 3754 N N . GLU B 1 236 ? 16.141 -10.82 9.383 1 83.44 236 GLU B N 1
ATOM 3755 C CA . GLU B 1 236 ? 16.062 -9.922 10.539 1 83.44 236 GLU B CA 1
ATOM 3756 C C . GLU B 1 236 ? 17.391 -9.195 10.758 1 83.44 236 GLU B C 1
ATOM 3758 O O . GLU B 1 236 ? 17.484 -8.289 11.578 1 83.44 236 GLU B O 1
ATOM 3763 N N . ALA B 1 237 ? 18.516 -9.773 10.188 1 70.62 237 ALA B N 1
ATOM 3764 C CA . ALA B 1 237 ? 19.859 -9.273 10.445 1 70.62 237 ALA B CA 1
ATOM 3765 C C . ALA B 1 237 ? 20.047 -7.871 9.867 1 70.62 237 ALA B C 1
ATOM 3767 O O . ALA B 1 237 ? 19.484 -7.547 8.82 1 70.62 237 ALA B O 1
ATOM 3768 N N . ASN B 1 238 ? 19.938 -6.695 10.523 1 59.16 238 ASN B N 1
ATOM 3769 C CA . ASN B 1 238 ? 20.344 -5.34 10.172 1 59.16 238 ASN B CA 1
ATOM 3770 C C . ASN B 1 238 ? 21.828 -5.277 9.805 1 59.16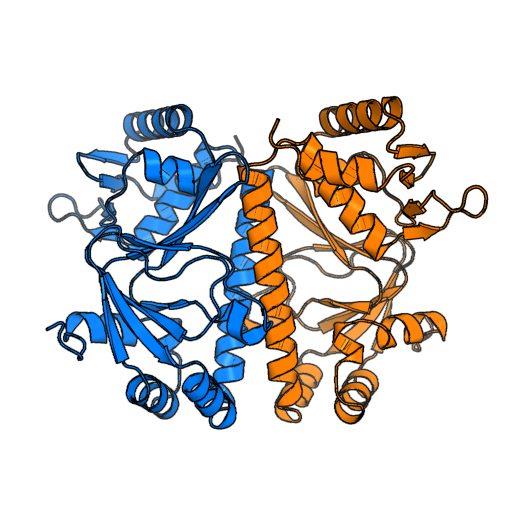 238 ASN B C 1
ATOM 3772 O O . ASN B 1 238 ? 22.438 -4.215 9.883 1 59.16 238 ASN B O 1
ATOM 3776 N N . GLN B 1 239 ? 22.688 -6.43 9.617 1 43.84 239 GLN B N 1
ATOM 3777 C CA . GLN B 1 239 ? 24.078 -6.066 9.859 1 43.84 239 GLN B CA 1
ATOM 3778 C C . GLN B 1 239 ? 24.688 -5.41 8.625 1 43.84 239 GLN B C 1
ATOM 3780 O O . GLN B 1 239 ? 24.297 -5.707 7.496 1 43.84 239 GLN B O 1
#